Protein 1U1H (pdb70)

Structure (mmCIF, N/CA/C/O backbone):
data_1U1H
#
_entry.id   1U1H
#
_cell.length_a   121.725
_cell.length_b   121.725
_cell.length_c   132.707
_cell.angle_alpha   90.00
_cell.angle_beta   90.00
_cell.angle_gamma   120.00
#
_symmetry.space_group_name_H-M   'P 65'
#
loop_
_entity.id
_entity.type
_entity.pdbx_description
1 polymer '5-methyltetrahydropteroyltriglutamate--homocysteine methyltransferase'
2 non-polymer 'ZINC ION'
3 non-polymer 'SULFATE ION'
4 non-polymer METHIONINE
5 water water
#
loop_
_atom_site.group_PDB
_atom_site.id
_atom_site.type_symbol
_atom_site.label_atom_id
_atom_site.label_alt_id
_atom_site.label_comp_id
_atom_site.label_asym_id
_atom_site.label_entity_id
_atom_site.label_seq_id
_atom_site.pdbx_PDB_ins_code
_atom_site.Cartn_x
_atom_site.Cartn_y
_atom_site.Cartn_z
_atom_site.occupancy
_atom_site.B_iso_or_equiv
_atom_site.auth_seq_id
_atom_site.auth_comp_id
_atom_site.auth_asym_id
_atom_site.auth_atom_id
_atom_site.pdbx_PDB_model_num
ATOM 1 N N . ALA A 1 2 ? -37.754 26.863 -103.064 1.00 32.56 2 ALA A N 1
ATOM 2 C CA . ALA A 1 2 ? -38.724 26.379 -102.055 1.00 30.68 2 ALA A CA 1
ATOM 3 C C . ALA A 1 2 ? -38.788 27.328 -100.864 1.00 32.21 2 ALA A C 1
ATOM 4 O O . ALA A 1 2 ? -37.805 27.992 -100.524 1.00 33.21 2 ALA A O 1
ATOM 6 N N . SER A 1 3 ? -39.956 27.377 -100.231 1.00 32.21 3 SER A N 1
ATOM 7 C CA . SER A 1 3 ? -40.191 28.228 -99.072 1.00 30.59 3 SER A CA 1
ATOM 8 C C . SER A 1 3 ? -40.631 27.359 -97.894 1.00 30.90 3 SER A C 1
ATOM 9 O O . SER A 1 3 ? -41.153 26.262 -98.091 1.00 31.32 3 SER A O 1
ATOM 12 N N . HIS A 1 4 ? -40.423 27.856 -96.676 1.00 30.93 4 HIS A N 1
ATOM 13 C CA . HIS A 1 4 ? -40.777 27.128 -95.460 1.00 28.99 4 HIS A CA 1
ATOM 14 C C . HIS A 1 4 ? -41.168 28.056 -94.320 1.00 29.93 4 HIS A C 1
ATOM 15 O O . HIS A 1 4 ? -40.707 29.195 -94.244 1.00 30.57 4 HIS A O 1
ATOM 22 N N . ILE A 1 5 ? -42.024 27.554 -93.436 1.00 29.95 5 ILE A N 1
ATOM 23 C CA . ILE A 1 5 ? -42.474 28.306 -92.270 1.00 29.61 5 ILE A CA 1
ATOM 24 C C . ILE A 1 5 ? -42.340 27.365 -91.073 1.00 30.65 5 ILE A C 1
ATOM 25 O O . ILE A 1 5 ? -42.898 26.263 -91.080 1.00 30.64 5 ILE A O 1
ATOM 30 N N . VAL A 1 6 ? -41.578 27.788 -90.062 1.00 29.66 6 VAL A N 1
ATOM 31 C CA . VAL A 1 6 ? -41.331 26.938 -88.901 1.00 31.47 6 VAL A CA 1
ATOM 32 C C . VAL A 1 6 ? -42.521 26.715 -87.980 1.00 31.73 6 VAL A C 1
ATOM 33 O O . VAL A 1 6 ? -42.590 25.689 -87.287 1.00 31.96 6 VAL A O 1
ATOM 37 N N . GLY A 1 7 ? -43.459 27.654 -87.987 1.00 30.42 7 GLY A N 1
ATOM 38 C CA . GLY A 1 7 ? -44.624 27.531 -87.133 1.00 28.94 7 GLY A CA 1
ATOM 39 C C . GLY A 1 7 ? -45.586 28.660 -87.410 1.00 31.01 7 GLY A C 1
ATOM 40 O O . GLY A 1 7 ? -45.234 29.624 -88.107 1.00 30.33 7 GLY A O 1
ATOM 41 N N . TYR A 1 8 ? -46.797 28.562 -86.864 1.00 29.52 8 TYR A N 1
ATOM 42 C CA . TYR A 1 8 ? -47.798 29.593 -87.108 1.00 27.50 8 TYR A CA 1
ATOM 43 C C . TYR A 1 8 ? -48.660 29.897 -85.885 1.00 26.25 8 TYR A C 1
ATOM 44 O O . TYR A 1 8 ? -48.862 29.035 -85.032 1.00 24.34 8 TYR A O 1
ATOM 53 N N . PRO A 1 9 ? -49.169 31.141 -85.782 1.00 25.30 9 PRO A N 1
ATOM 54 C CA . PRO A 1 9 ? -50.022 31.557 -84.665 1.00 26.16 9 PRO A CA 1
ATOM 55 C C . PRO A 1 9 ? -51.269 30.699 -84.709 1.00 28.12 9 PRO A C 1
ATOM 56 O O . PRO A 1 9 ? -51.678 30.271 -85.791 1.00 27.84 9 PRO A O 1
ATOM 60 N N . ARG A 1 10 ? -51.888 30.457 -83.558 1.00 30.23 10 ARG A N 1
ATOM 61 C CA . ARG A 1 10 ? -53.078 29.614 -83.534 1.00 32.71 10 ARG A CA 1
ATOM 62 C C . ARG A 1 10 ? -54.345 30.253 -82.970 1.00 35.50 10 ARG A C 1
ATOM 63 O O . ARG A 1 10 ? -55.389 29.602 -82.890 1.00 35.61 10 ARG A O 1
ATOM 79 N N . GLY A 1 12 ? -55.987 32.870 -84.310 1.00 39.40 12 GLY A N 1
ATOM 80 C CA . GLY A 1 12 ? -56.888 33.338 -85.351 1.00 38.18 12 GLY A CA 1
ATOM 81 C C . GLY A 1 12 ? -56.765 34.832 -85.602 1.00 36.57 12 GLY A C 1
ATOM 82 O O . GLY A 1 12 ? -56.304 35.565 -84.727 1.00 36.26 12 GLY A O 1
ATOM 83 N N . PRO A 1 13 ? -57.182 35.321 -86.783 1.00 35.14 13 PRO A N 1
ATOM 84 C CA . PRO A 1 13 ? -57.098 36.752 -87.117 1.00 34.59 13 PRO A CA 1
ATOM 85 C C . PRO A 1 13 ? -57.792 37.678 -86.122 1.00 33.14 13 PRO A C 1
ATOM 86 O O . PRO A 1 13 ? -57.354 38.809 -85.919 1.00 33.04 13 PRO A O 1
ATOM 90 N N . LYS A 1 14 ? -58.874 37.195 -85.515 1.00 33.37 14 LYS A N 1
ATOM 91 C CA . LYS A 1 14 ? -59.632 37.966 -84.526 1.00 33.69 14 LYS A CA 1
ATOM 92 C C . LYS A 1 14 ? -59.745 37.186 -83.208 1.00 35.09 14 LYS A C 1
ATOM 93 O O . LYS A 1 14 ? -60.765 37.239 -82.513 1.00 35.04 14 LYS A O 1
ATOM 99 N N . ARG A 1 15 ? -58.682 36.459 -82.873 1.00 34.76 15 ARG A N 1
ATOM 100 C CA . ARG A 1 15 ? -58.642 35.671 -81.652 1.00 35.43 15 ARG A CA 1
ATOM 101 C C . ARG A 1 15 ? -59.829 34.716 -81.500 1.00 34.24 15 ARG A C 1
ATOM 102 O O . ARG A 1 15 ? -60.365 34.556 -80.407 1.00 34.05 15 ARG A O 1
ATOM 110 N N . GLU A 1 16 ? -60.224 34.075 -82.597 1.00 33.49 16 GLU A N 1
ATOM 111 C CA . GLU A 1 16 ? -61.330 33.120 -82.568 1.00 34.33 16 GLU A CA 1
ATOM 112 C C . GLU A 1 16 ? -61.135 32.033 -81.504 1.00 34.69 16 GLU A C 1
ATOM 113 O O . GLU A 1 16 ? -62.050 31.741 -80.731 1.00 35.19 16 GLU A O 1
ATOM 119 N N . LEU A 1 17 ? -59.942 31.443 -81.465 1.00 33.79 17 LEU A N 1
ATOM 120 C CA . LEU A 1 17 ? -59.637 30.381 -80.507 1.00 32.57 17 LEU A CA 1
ATOM 121 C C . LEU A 1 17 ? -59.747 30.795 -79.040 1.00 32.18 17 LEU A C 1
ATOM 122 O O . LEU A 1 17 ? -60.119 29.986 -78.183 1.00 32.22 17 LEU A O 1
ATOM 127 N N . LYS A 1 18 ? -59.398 32.043 -78.752 1.00 31.00 18 LYS A N 1
ATOM 128 C CA . LYS A 1 18 ? -59.458 32.545 -77.393 1.00 30.84 18 LYS A CA 1
ATOM 129 C C . LYS A 1 18 ? -60.884 32.458 -76.865 1.00 31.64 18 LYS A C 1
ATOM 130 O O . LYS A 1 18 ? -61.135 31.942 -75.771 1.00 29.72 18 LYS A O 1
ATOM 136 N N . PHE A 1 19 ? -61.819 32.967 -77.653 1.00 32.32 19 PHE A N 1
ATOM 137 C CA . PHE A 1 19 ? -63.212 32.958 -77.253 1.00 34.37 19 PHE A CA 1
ATOM 138 C C . PHE A 1 19 ? -63.818 31.572 -77.280 1.00 34.16 19 PHE A C 1
ATOM 139 O O . PHE A 1 19 ? -64.696 31.270 -76.473 1.00 36.79 19 PHE A O 1
ATOM 147 N N . ALA A 1 20 ? -63.355 30.729 -78.198 1.00 32.44 20 ALA A N 1
ATOM 148 C CA . ALA A 1 20 ? -63.853 29.362 -78.280 1.00 32.59 20 ALA A CA 1
ATOM 149 C C . ALA A 1 20 ? -63.418 28.601 -77.030 1.00 32.57 20 ALA A C 1
ATOM 150 O O . ALA A 1 20 ? -64.218 27.895 -76.417 1.00 32.97 20 ALA A O 1
ATOM 152 N N . LEU A 1 21 ? -62.149 28.747 -76.653 1.00 32.61 21 LEU A N 1
ATOM 153 C CA . LEU A 1 21 ? -61.634 28.076 -75.463 1.00 33.77 21 LEU A CA 1
ATOM 154 C C . LEU A 1 21 ? -62.338 28.597 -74.213 1.00 34.47 21 LEU A C 1
ATOM 155 O O . LEU A 1 21 ? -62.733 27.818 -73.344 1.00 34.49 21 LEU A O 1
ATOM 160 N N . GLU A 1 22 ? -62.481 29.918 -74.127 1.00 34.32 22 GLU A N 1
ATOM 161 C CA . GLU A 1 22 ? -63.135 30.542 -72.988 1.00 36.06 22 GLU A CA 1
ATOM 162 C C . GLU A 1 22 ? -64.622 30.178 -72.911 1.00 36.75 22 GLU A C 1
ATOM 163 O O . GLU A 1 22 ? -65.181 30.039 -71.824 1.00 36.76 22 GLU A O 1
ATOM 169 N N . SER A 1 23 ? -65.259 30.014 -74.065 1.00 37.59 23 SER A N 1
ATOM 170 C CA . SER A 1 23 ? -66.665 29.642 -74.101 1.00 39.28 23 SER A CA 1
ATOM 171 C C . SER A 1 23 ? -66.770 28.216 -73.560 1.00 39.86 23 SER A C 1
ATOM 172 O O . SER A 1 23 ? -67.589 27.917 -72.689 1.00 40.82 23 SER A O 1
ATOM 175 N N . PHE A 1 24 ? -65.917 27.342 -74.077 1.00 39.61 24 PHE A N 1
ATOM 176 C CA . PHE A 1 24 ? -65.893 25.954 -73.654 1.00 39.30 24 PHE A CA 1
ATOM 177 C C . PHE A 1 24 ? -65.581 25.829 -72.169 1.00 39.59 24 PHE A C 1
ATOM 178 O O . PHE A 1 24 ? -66.271 25.108 -71.442 1.00 40.24 24 PHE A O 1
ATOM 186 N N . TRP A 1 25 ? -64.534 26.514 -71.716 1.00 39.83 25 TRP A N 1
ATOM 187 C CA . TRP A 1 25 ? -64.161 26.440 -70.309 1.00 41.34 25 TRP A CA 1
ATOM 188 C C . TRP A 1 25 ? -65.317 26.865 -69.409 1.00 42.35 25 TRP A C 1
ATOM 189 O O . TRP A 1 25 ? -65.505 26.303 -68.328 1.00 41.30 25 TRP A O 1
ATOM 200 N N . ASP A 1 26 ? -66.095 27.846 -69.854 1.00 42.80 26 ASP A N 1
ATOM 201 C CA . ASP A 1 26 ? -67.220 28.310 -69.061 1.00 45.07 26 ASP A CA 1
ATOM 202 C C . ASP A 1 26 ? -68.438 27.410 -69.195 1.00 45.32 26 ASP A C 1
ATOM 203 O O . ASP A 1 26 ? -69.418 27.587 -68.478 1.00 45.82 26 ASP A O 1
ATOM 208 N N . GLY A 1 27 ? -68.383 26.453 -70.115 1.00 44.35 27 GLY A N 1
ATOM 209 C CA . GLY A 1 27 ? -69.505 25.549 -70.292 1.00 43.83 27 GLY A CA 1
ATOM 210 C C . GLY A 1 27 ? -70.662 26.131 -71.087 1.00 42.92 27 GLY A C 1
ATOM 211 O O . GLY A 1 27 ? -71.791 25.649 -71.003 1.00 41.05 27 GLY A O 1
ATOM 212 N N . LYS A 1 28 ? -70.383 27.163 -71.872 1.00 42.85 28 LYS A N 1
ATOM 213 C CA . LYS A 1 28 ? -71.415 27.793 -72.679 1.00 44.06 28 LYS A CA 1
ATOM 214 C C . LYS A 1 28 ? -71.385 27.283 -74.119 1.00 43.90 28 LYS A C 1
ATOM 215 O O . LYS A 1 28 ? -72.095 27.790 -74.984 1.00 44.42 28 LYS A O 1
ATOM 221 N N . SER A 1 29 ? -70.552 26.280 -74.364 1.00 44.24 29 SER A N 1
ATOM 222 C CA . SER A 1 29 ? -70.408 25.670 -75.685 1.00 45.27 29 SER A CA 1
ATOM 223 C C . SER A 1 29 ? -69.838 24.278 -75.441 1.00 45.54 29 SER A C 1
ATOM 224 O O . SER A 1 29 ? -69.167 24.056 -74.433 1.00 47.32 29 SER A O 1
ATOM 227 N N . THR A 1 30 ? -70.104 23.348 -76.353 1.00 45.49 30 THR A N 1
ATOM 228 C CA . THR A 1 30 ? -69.648 21.965 -76.202 1.00 46.53 30 THR A CA 1
ATOM 229 C C . THR A 1 30 ? -68.246 21.681 -76.729 1.00 47.17 30 THR A C 1
ATOM 230 O O . THR A 1 30 ? -67.604 22.539 -77.334 1.00 48.87 30 THR A O 1
ATOM 234 N N . ALA A 1 31 ? -67.780 20.458 -76.502 1.00 47.08 31 ALA A N 1
ATOM 235 C CA . ALA A 1 31 ? -66.468 20.061 -76.973 1.00 46.08 31 ALA A CA 1
ATOM 236 C C . ALA A 1 31 ? -66.448 20.143 -78.498 1.00 46.96 31 ALA A C 1
ATOM 237 O O . ALA A 1 31 ? -65.502 20.662 -79.087 1.00 47.14 31 ALA A O 1
ATOM 239 N N . GLU A 1 32 ? -67.503 19.652 -79.141 1.00 47.59 32 GLU A N 1
ATOM 240 C CA . GLU A 1 32 ? -67.558 19.693 -80.596 1.00 49.42 32 GLU A CA 1
ATOM 241 C C . GLU A 1 32 ? -67.476 21.111 -81.122 1.00 48.59 32 GLU A C 1
ATOM 242 O O . GLU A 1 32 ? -66.784 21.369 -82.106 1.00 50.50 32 GLU A O 1
ATOM 248 N N . ASP A 1 33 ? -68.183 22.033 -80.479 1.00 46.48 33 ASP A N 1
ATOM 249 C CA . ASP A 1 33 ? -68.159 23.421 -80.922 1.00 44.51 33 ASP A CA 1
ATOM 250 C C . ASP A 1 33 ? -66.738 23.968 -80.952 1.00 42.35 33 ASP A C 1
ATOM 251 O O . ASP A 1 33 ? -66.381 24.728 -81.850 1.00 41.89 33 ASP A O 1
ATOM 256 N N . LEU A 1 34 ? -65.937 23.572 -79.965 1.00 41.06 34 LEU A N 1
ATOM 257 C CA . LEU A 1 34 ? -64.542 24.000 -79.850 1.00 39.46 34 LEU A CA 1
ATOM 258 C C . LEU A 1 34 ? -63.725 23.373 -80.990 1.00 39.35 34 LEU A C 1
ATOM 259 O O . LEU A 1 34 ? -62.894 24.033 -81.625 1.00 37.29 34 LEU A O 1
ATOM 264 N N . GLN A 1 35 ? -63.974 22.088 -81.235 1.00 37.97 35 GLN A N 1
ATOM 265 C CA . GLN A 1 35 ? -63.276 21.363 -82.282 1.00 38.41 35 GLN A CA 1
ATOM 266 C C . GLN A 1 35 ? -63.602 21.940 -83.661 1.00 38.75 35 GLN A C 1
ATOM 267 O O . GLN A 1 35 ? -62.736 22.013 -84.536 1.00 39.20 35 GLN A O 1
ATOM 273 N N . LYS A 1 36 ? -64.850 22.354 -83.849 1.00 38.12 36 LYS A N 1
ATOM 274 C CA . LYS A 1 36 ? -65.266 22.935 -85.114 1.00 38.94 36 LYS A CA 1
ATOM 275 C C . LYS A 1 36 ? -64.489 24.230 -85.354 1.00 39.18 36 LYS A C 1
ATOM 276 O O . LYS A 1 36 ? -64.010 24.488 -86.460 1.00 39.85 36 LYS A O 1
ATOM 282 N N . VAL A 1 37 ? -64.365 25.048 -84.318 1.00 38.51 37 VAL A N 1
ATOM 283 C CA . VAL A 1 37 ? -63.615 26.290 -84.438 1.00 38.32 37 VAL A CA 1
ATOM 284 C C . VAL A 1 37 ? -62.134 25.970 -84.650 1.00 37.37 37 VAL A C 1
ATOM 285 O O . VAL A 1 37 ? -61.442 26.653 -85.410 1.00 38.11 37 VAL A O 1
ATOM 289 N N . SER A 1 38 ? -61.655 24.917 -83.996 1.00 34.94 38 SER A N 1
ATOM 290 C CA . SER A 1 38 ? -60.254 24.524 -84.131 1.00 34.49 38 SER A CA 1
ATOM 291 C C . SER A 1 38 ? -59.913 23.997 -85.526 1.00 33.40 38 SER A C 1
ATOM 292 O O . SER A 1 38 ? -58.911 24.396 -86.117 1.00 33.20 38 SER A O 1
ATOM 295 N N . ALA A 1 39 ? -60.748 23.107 -86.052 1.00 32.24 39 ALA A N 1
ATOM 296 C CA . ALA A 1 39 ? -60.513 22.549 -87.377 1.00 30.75 39 ALA A CA 1
ATOM 297 C C . ALA A 1 39 ? -60.626 23.608 -88.468 1.00 30.67 39 ALA A C 1
ATOM 298 O O . ALA A 1 39 ? -59.821 23.628 -89.393 1.00 30.34 39 ALA A O 1
ATOM 300 N N . ASP A 1 40 ? -61.611 24.494 -88.378 1.00 31.52 40 ASP A N 1
ATOM 301 C CA . ASP A 1 40 ? -61.733 25.507 -89.420 1.00 34.42 40 ASP A CA 1
ATOM 302 C C . ASP A 1 40 ? -60.508 26.401 -89.449 1.00 34.74 40 ASP A C 1
ATOM 303 O O . ASP A 1 40 ? -60.033 26.795 -90.514 1.00 36.62 40 ASP A O 1
ATOM 308 N N . LEU A 1 41 ? -59.994 26.704 -88.265 1.00 34.15 41 LEU A N 1
ATOM 309 C CA . LEU A 1 41 ? -58.824 27.553 -88.126 1.00 33.34 41 LEU A CA 1
ATOM 310 C C . LEU A 1 41 ? -57.599 26.925 -88.789 1.00 32.90 41 LEU A C 1
ATOM 311 O O . LEU A 1 41 ? -56.839 27.604 -89.468 1.00 33.20 41 LEU A O 1
ATOM 316 N N . ARG A 1 42 ? -57.417 25.623 -88.590 1.00 32.17 42 ARG A N 1
ATOM 317 C CA . ARG A 1 42 ? -56.299 24.903 -89.181 1.00 31.03 42 ARG A CA 1
ATOM 318 C C . ARG A 1 42 ? -56.435 24.831 -90.704 1.00 31.71 42 ARG A C 1
ATOM 319 O O . ARG A 1 42 ? -55.455 25.037 -91.429 1.00 31.97 42 ARG A O 1
ATOM 327 N N . SER A 1 43 ? -57.645 24.534 -91.186 1.00 31.56 43 SER A N 1
ATOM 328 C CA . SER A 1 43 ? -57.911 24.457 -92.630 1.00 31.76 43 SER A CA 1
ATOM 329 C C . SER A 1 43 ? -57.552 25.801 -93.273 1.00 30.76 43 SER A C 1
ATOM 330 O O . SER A 1 43 ? -56.867 25.862 -94.305 1.00 28.42 43 SER A O 1
ATOM 333 N N . SER A 1 44 ? -58.026 26.871 -92.637 1.00 29.22 44 SER A N 1
ATOM 334 C CA . SER A 1 44 ? -57.772 28.227 -93.088 1.00 28.02 44 SER A CA 1
ATOM 335 C C . SER A 1 44 ? -56.278 28.549 -93.152 1.00 27.97 44 SER A C 1
ATOM 336 O O . SER A 1 44 ? -55.798 29.110 -94.138 1.00 28.24 44 SER A O 1
ATOM 339 N N . ILE A 1 45 ? -55.547 28.205 -92.093 1.00 28.99 45 ILE A N 1
ATOM 340 C CA . ILE A 1 45 ? -54.106 28.458 -92.034 1.00 29.71 45 ILE A CA 1
ATOM 341 C C . ILE A 1 45 ? -53.392 27.685 -93.147 1.00 29.05 45 ILE A C 1
ATOM 342 O O . ILE A 1 45 ? -52.602 28.258 -93.901 1.00 28.80 45 ILE A O 1
ATOM 347 N N . TRP A 1 46 ? -53.685 26.389 -93.250 1.00 28.19 46 TRP A N 1
ATOM 348 C CA . TRP A 1 46 ? -53.068 25.538 -94.260 1.00 27.49 46 TRP A CA 1
ATOM 349 C C . TRP A 1 46 ? -53.309 25.982 -95.689 1.00 29.49 46 TRP A C 1
ATOM 350 O O . TRP A 1 46 ? -52.370 26.040 -96.490 1.00 30.43 46 TRP A O 1
ATOM 361 N N . LYS A 1 47 ? -54.559 26.287 -96.024 1.00 29.95 47 LYS A N 1
ATOM 362 C CA . LYS A 1 47 ? -54.854 26.724 -97.379 1.00 31.93 47 LYS A CA 1
ATOM 363 C C . LYS A 1 47 ? -54.212 28.073 -97.641 1.00 31.12 47 LYS A C 1
ATOM 364 O O . LYS A 1 47 ? -53.720 28.334 -98.738 1.00 32.71 47 LYS A O 1
ATOM 370 N N . GLN A 1 48 ? -54.191 28.923 -96.622 1.00 30.55 48 GLN A N 1
ATOM 371 C CA . GLN A 1 48 ? -53.584 30.240 -96.759 1.00 30.21 48 GLN A CA 1
ATOM 372 C C . GLN A 1 48 ? -52.130 30.088 -97.176 1.00 29.10 48 GLN A C 1
ATOM 373 O O . GLN A 1 48 ? -51.699 30.663 -98.168 1.00 28.06 48 GLN A O 1
ATOM 387 N N . SER A 1 50 ? -50.682 27.479 -98.354 1.00 30.21 50 SER A N 1
ATOM 388 C CA . SER A 1 50 ? -50.614 26.733 -99.600 1.00 30.16 50 SER A CA 1
ATOM 389 C C . SER A 1 50 ? -50.783 27.660 -100.808 1.00 30.09 50 SER A C 1
ATOM 390 O O . SER A 1 50 ? -49.932 27.703 -101.699 1.00 29.37 50 SER A O 1
ATOM 393 N N . ALA A 1 51 ? -51.875 28.415 -100.825 1.00 29.23 51 ALA A N 1
ATOM 394 C CA . ALA A 1 51 ? -52.135 29.344 -101.918 1.00 30.80 51 ALA A CA 1
ATOM 395 C C . ALA A 1 51 ? -50.973 30.326 -102.126 1.00 31.80 51 ALA A C 1
ATOM 396 O O . ALA A 1 51 ? -50.766 30.832 -103.234 1.00 31.84 51 ALA A O 1
ATOM 398 N N . ALA A 1 52 ? -50.221 30.585 -101.057 1.00 31.47 52 ALA A N 1
ATOM 399 C CA . ALA A 1 52 ? -49.095 31.507 -101.106 1.00 31.05 52 ALA A CA 1
ATOM 400 C C . ALA A 1 52 ? -47.882 30.951 -101.839 1.00 30.82 52 ALA A C 1
ATOM 401 O O . ALA A 1 52 ? -46.980 31.702 -102.198 1.00 30.76 52 ALA A O 1
ATOM 403 N N . GLY A 1 53 ? -47.859 29.643 -102.063 1.00 30.23 53 GLY A N 1
ATOM 404 C CA . GLY A 1 53 ? -46.736 29.046 -102.763 1.00 30.63 53 GLY A CA 1
ATOM 405 C C . GLY A 1 53 ? -45.767 28.313 -101.849 1.00 32.42 53 GLY A C 1
ATOM 406 O O . GLY A 1 53 ? -44.777 27.738 -102.308 1.00 30.65 53 GLY A O 1
ATOM 407 N N . THR A 1 54 ? -46.062 28.335 -100.550 1.00 33.82 54 THR A N 1
ATOM 408 C CA . THR A 1 54 ? -45.233 27.683 -99.536 1.00 33.38 54 THR A CA 1
ATOM 409 C C . THR A 1 54 ? -45.126 26.183 -99.791 1.00 33.20 54 THR A C 1
ATOM 410 O O . THR A 1 54 ? -46.134 25.507 -99.955 1.00 33.62 54 THR A O 1
ATOM 414 N N . LYS A 1 55 ? -43.905 25.663 -99.806 1.00 34.33 55 LYS A N 1
ATOM 415 C CA . LYS A 1 55 ? -43.692 24.244 -100.048 1.00 35.32 55 LYS A CA 1
ATOM 416 C C . LYS A 1 55 ? -43.665 23.403 -98.786 1.00 35.16 55 LYS A C 1
ATOM 417 O O . LYS A 1 55 ? -44.151 22.274 -98.767 1.00 36.29 55 LYS A O 1
ATOM 423 N N . PHE A 1 56 ? -43.077 23.938 -97.734 1.00 33.41 56 PHE A N 1
ATOM 424 C CA . PHE A 1 56 ? -43.008 23.195 -96.498 1.00 33.63 56 PHE A CA 1
ATOM 425 C C . PHE A 1 56 ? -43.927 23.876 -95.522 1.00 34.73 56 PHE A C 1
ATOM 426 O O . PHE A 1 56 ? -43.550 24.833 -94.845 1.00 37.53 56 PHE A O 1
ATOM 434 N N . ILE A 1 57 ? -45.156 23.380 -95.491 1.00 33.84 57 ILE A N 1
ATOM 435 C CA . ILE A 1 57 ? -46.203 23.900 -94.637 1.00 32.65 57 ILE A CA 1
ATOM 436 C C . ILE A 1 57 ? -46.278 23.037 -93.387 1.00 32.72 57 ILE A C 1
ATOM 437 O O . ILE A 1 57 ? -46.463 21.824 -93.469 1.00 34.06 57 ILE A O 1
ATOM 442 N N . PRO A 1 58 ? -46.142 23.658 -92.207 1.00 31.84 58 PRO A N 1
ATOM 443 C CA . PRO A 1 58 ? -46.185 22.953 -90.928 1.00 31.31 58 PRO A CA 1
ATOM 444 C C . PRO A 1 58 ? -47.554 22.489 -90.441 1.00 32.92 58 PRO A C 1
ATOM 445 O O . PRO A 1 58 ? -48.558 23.180 -90.601 1.00 33.89 58 PRO A O 1
ATOM 449 N N . SER A 1 59 ? -47.581 21.299 -89.852 1.00 32.55 59 SER A N 1
ATOM 450 C CA . SER A 1 59 ? -48.798 20.770 -89.256 1.00 31.21 59 SER A CA 1
ATOM 451 C C . SER A 1 59 ? -48.383 20.418 -87.820 1.00 30.28 59 SER A C 1
ATOM 452 O O . SER A 1 59 ? -47.227 20.079 -87.555 1.00 29.36 59 SER A O 1
ATOM 455 N N . ASN A 1 60 ? -49.330 20.553 -86.903 1.00 29.66 60 ASN A N 1
ATOM 456 C CA . ASN A 1 60 ? -49.130 20.311 -85.483 1.00 29.55 60 ASN A CA 1
ATOM 457 C C . ASN A 1 60 ? -48.577 21.554 -84.768 1.00 29.75 60 ASN A C 1
ATOM 458 O O . ASN A 1 60 ? -48.130 21.472 -83.623 1.00 29.68 60 ASN A O 1
ATOM 463 N N . THR A 1 61 ? -48.605 22.705 -85.439 1.00 29.34 61 THR A N 1
ATOM 464 C CA . THR A 1 61 ? -48.159 23.945 -84.804 1.00 32.26 61 THR A CA 1
ATOM 465 C C . THR A 1 61 ? -49.318 24.423 -83.953 1.00 32.63 61 THR A C 1
ATOM 466 O O . THR A 1 61 ? -49.127 25.107 -82.945 1.00 32.14 61 THR A O 1
ATOM 470 N N . PHE A 1 62 ? -50.525 24.065 -84.388 1.00 31.29 62 PHE A N 1
ATOM 471 C CA . PHE A 1 62 ? -51.735 24.426 -83.676 1.00 30.41 62 PHE A CA 1
ATOM 472 C C . PHE A 1 62 ? -51.682 23.829 -82.280 1.00 30.13 62 PHE A C 1
ATOM 473 O O . PHE A 1 62 ? -51.080 22.780 -82.067 1.00 29.80 62 PHE A O 1
ATOM 481 N N . ALA A 1 63 ? -52.309 24.503 -81.327 1.00 28.85 63 ALA A N 1
ATOM 482 C CA . ALA A 1 63 ? -52.337 24.007 -79.966 1.00 28.90 63 ALA A CA 1
ATOM 483 C C . ALA A 1 63 ? -53.517 24.631 -79.237 1.00 28.10 63 ALA A C 1
ATOM 484 O O . ALA A 1 63 ? -53.852 25.781 -79.475 1.00 27.90 63 ALA A O 1
ATOM 486 N N . HIS A 1 64 ? -54.156 23.858 -78.368 1.00 29.69 64 HIS A N 1
ATOM 487 C CA . HIS A 1 64 ? -55.282 24.356 -77.584 1.00 30.55 64 HIS A CA 1
ATOM 488 C C . HIS A 1 64 ? -54.745 25.155 -76.411 1.00 30.34 64 HIS A C 1
ATOM 489 O O . HIS A 1 64 ? -55.440 25.999 -75.856 1.00 30.38 64 HIS A O 1
ATOM 496 N N . TYR A 1 65 ? -53.501 24.889 -76.033 1.00 28.47 65 TYR A N 1
ATOM 497 C CA . TYR A 1 65 ? -52.925 25.625 -74.929 1.00 28.84 65 TYR A CA 1
ATOM 498 C C . TYR A 1 65 ? -51.428 25.841 -75.084 1.00 29.20 65 TYR A C 1
ATOM 499 O O . TYR A 1 65 ? -50.960 26.978 -75.087 1.00 27.67 65 TYR A O 1
ATOM 508 N N . ASP A 1 66 ? -50.678 24.755 -75.227 1.00 30.62 66 ASP A N 1
ATOM 509 C CA . ASP A 1 66 ? -49.230 24.859 -75.353 1.00 31.50 66 ASP A CA 1
ATOM 510 C C . ASP A 1 66 ? -48.590 23.701 -76.119 1.00 30.89 66 ASP A C 1
ATOM 511 O O . ASP A 1 66 ? -48.987 22.549 -75.962 1.00 31.04 66 ASP A O 1
ATOM 516 N N . GLN A 1 67 ? -47.585 24.014 -76.932 1.00 29.84 67 GLN A N 1
ATOM 517 C CA . GLN A 1 67 ? -46.887 23.002 -77.712 1.00 30.92 67 GLN A CA 1
ATOM 518 C C . GLN A 1 67 ? -46.171 21.966 -76.833 1.00 30.33 67 GLN A C 1
ATOM 519 O O . GLN A 1 67 ? -46.229 20.773 -77.116 1.00 30.46 67 GLN A O 1
ATOM 525 N N . VAL A 1 68 ? -45.500 22.415 -75.774 1.00 29.61 68 VAL A N 1
ATOM 526 C CA . VAL A 1 68 ? -44.804 21.494 -74.877 1.00 28.65 68 VAL A CA 1
ATOM 527 C C . VAL A 1 68 ? -45.824 20.585 -74.192 1.00 29.72 68 VAL A C 1
ATOM 528 O O . VAL A 1 68 ? -45.626 19.374 -74.104 1.00 29.73 68 VAL A O 1
ATOM 532 N N . LEU A 1 69 ? -46.916 21.170 -73.706 1.00 31.32 69 LEU A N 1
ATOM 533 C CA . LEU A 1 69 ? -47.969 20.383 -73.068 1.00 31.37 69 LEU A CA 1
ATOM 534 C C . LEU A 1 69 ? -48.457 19.364 -74.104 1.00 32.85 69 LEU A C 1
ATOM 535 O O . LEU A 1 69 ? -48.858 18.255 -73.750 1.00 33.64 69 LEU A O 1
ATOM 540 N N . ASP A 1 70 ? -48.434 19.749 -75.383 1.00 31.94 70 ASP A N 1
ATOM 541 C CA . ASP A 1 70 ? -48.870 18.857 -76.452 1.00 31.58 70 ASP A CA 1
ATOM 542 C C . ASP A 1 70 ? -47.989 17.618 -76.493 1.00 31.60 70 ASP A C 1
ATOM 543 O O . ASP A 1 70 ? -48.487 16.493 -76.531 1.00 30.04 70 ASP A O 1
ATOM 548 N N . THR A 1 71 ? -46.677 17.823 -76.481 1.00 30.95 71 THR A N 1
ATOM 549 C CA . THR A 1 71 ? -45.774 16.691 -76.520 1.00 31.57 71 THR A CA 1
ATOM 550 C C . THR A 1 71 ? -45.871 15.889 -75.214 1.00 32.16 71 THR A C 1
ATOM 551 O O . THR A 1 71 ? -45.619 14.680 -75.196 1.00 33.30 71 THR A O 1
ATOM 555 N N . THR A 1 72 ? -46.273 16.547 -74.132 1.00 31.09 72 THR A N 1
ATOM 556 C CA . THR A 1 72 ? -46.445 15.850 -72.861 1.00 31.10 72 THR A CA 1
ATOM 557 C C . THR A 1 72 ? -47.627 14.869 -72.985 1.00 32.81 72 THR A C 1
ATOM 558 O O . THR A 1 72 ? -47.603 13.766 -72.433 1.00 33.42 72 THR A O 1
ATOM 562 N N . ALA A 1 73 ? -48.659 15.273 -73.718 1.00 33.36 73 ALA A N 1
ATOM 563 C CA . ALA A 1 73 ? -49.824 14.418 -73.909 1.00 33.18 73 ALA A CA 1
ATOM 564 C C . ALA A 1 73 ? -49.436 13.279 -74.863 1.00 33.44 73 ALA A C 1
ATOM 565 O O . ALA A 1 73 ? -49.862 12.134 -74.699 1.00 33.33 73 ALA A O 1
ATOM 575 N N . LEU A 1 75 ? -46.657 11.880 -75.056 1.00 31.49 75 LEU A N 1
ATOM 576 C CA . LEU A 1 75 ? -45.842 10.907 -74.344 1.00 32.22 75 LEU A CA 1
ATOM 577 C C . LEU A 1 75 ? -46.568 10.332 -73.123 1.00 33.36 75 LEU A C 1
ATOM 578 O O . LEU A 1 75 ? -45.992 9.576 -72.335 1.00 34.44 75 LEU A O 1
ATOM 583 N N . GLY A 1 76 ? -47.838 10.694 -72.972 1.00 33.19 76 GLY A N 1
ATOM 584 C CA . GLY A 1 76 ? -48.623 10.200 -71.856 1.00 32.13 76 GLY A CA 1
ATOM 585 C C . GLY A 1 76 ? -48.022 10.499 -70.498 1.00 32.54 76 GLY A C 1
ATOM 586 O O . GLY A 1 76 ? -48.383 9.866 -69.504 1.00 33.71 76 GLY A O 1
ATOM 587 N N . ALA A 1 77 ? -47.113 11.466 -70.445 1.00 30.83 77 ALA A N 1
ATOM 588 C CA . ALA A 1 77 ? -46.475 11.820 -69.192 1.00 30.93 77 ALA A CA 1
ATOM 589 C C . ALA A 1 77 ? -47.332 12.745 -68.323 1.00 33.01 77 ALA A C 1
ATOM 590 O O . ALA A 1 77 ? -46.919 13.861 -67.995 1.00 34.20 77 ALA A O 1
ATOM 592 N N . VAL A 1 78 ? -48.525 12.304 -67.943 1.00 32.71 78 VAL A N 1
ATOM 593 C CA . VAL A 1 78 ? -49.346 13.163 -67.095 1.00 34.19 78 VAL A CA 1
ATOM 594 C C . VAL A 1 78 ? -49.099 12.854 -65.610 1.00 34.36 78 VAL A C 1
ATOM 595 O O . VAL A 1 78 ? -49.027 11.695 -65.199 1.00 33.04 78 VAL A O 1
ATOM 599 N N . PRO A 1 79 ? -48.922 13.907 -64.797 1.00 34.68 79 PRO A N 1
ATOM 600 C CA . PRO A 1 79 ? -48.668 13.805 -63.356 1.00 34.12 79 PRO A CA 1
ATOM 601 C C . PRO A 1 79 ? -49.679 12.951 -62.599 1.00 33.74 79 PRO A C 1
ATOM 602 O O . PRO A 1 79 ? -50.859 12.925 -62.931 1.00 33.95 79 PRO A O 1
ATOM 606 N N . PRO A 1 80 ? -49.217 12.241 -61.560 1.00 33.74 80 PRO A N 1
ATOM 607 C CA . PRO A 1 80 ? -50.024 11.362 -60.711 1.00 33.82 80 PRO A CA 1
ATOM 608 C C . PRO A 1 80 ? -51.310 11.971 -60.164 1.00 34.97 80 PRO A C 1
ATOM 609 O O . PRO A 1 80 ? -52.369 11.350 -60.227 1.00 37.31 80 PRO A O 1
ATOM 613 N N . ARG A 1 81 ? -51.214 13.182 -59.628 1.00 34.52 81 ARG A N 1
ATOM 614 C CA . ARG A 1 81 ? -52.368 13.859 -59.038 1.00 34.89 81 ARG A CA 1
ATOM 615 C C . ARG A 1 81 ? -53.605 14.001 -59.928 1.00 36.21 81 ARG A C 1
ATOM 616 O O . ARG A 1 81 ? -54.688 14.306 -59.427 1.00 39.48 81 ARG A O 1
ATOM 624 N N . TYR A 1 82 ? -53.460 13.800 -61.234 1.00 35.22 82 TYR A N 1
ATOM 625 C CA . TYR A 1 82 ? -54.603 13.929 -62.137 1.00 33.71 82 TYR A CA 1
ATOM 626 C C . TYR A 1 82 ? -55.366 12.619 -62.284 1.00 33.40 82 TYR A C 1
ATOM 627 O O . TYR A 1 82 ? -56.437 12.573 -62.903 1.00 32.56 82 TYR A O 1
ATOM 636 N N . GLY A 1 83 ? -54.809 11.560 -61.707 1.00 30.82 83 GLY A N 1
ATOM 637 C CA . GLY A 1 83 ? -55.459 10.268 -61.750 1.00 30.71 83 GLY A CA 1
ATOM 638 C C . GLY A 1 83 ? -55.819 9.736 -63.120 1.00 31.35 83 GLY A C 1
ATOM 639 O O . GLY A 1 83 ? -56.876 9.123 -63.304 1.00 30.56 83 GLY A O 1
ATOM 640 N N . TYR A 1 84 ? -54.943 9.980 -64.085 1.00 32.69 84 TYR A N 1
ATOM 641 C CA . TYR A 1 84 ? -55.123 9.498 -65.450 1.00 33.68 84 TYR A CA 1
ATOM 642 C C . TYR A 1 84 ? -54.815 7.995 -65.418 1.00 34.46 84 TYR A C 1
ATOM 643 O O . TYR A 1 84 ? -53.933 7.557 -64.677 1.00 34.93 84 TYR A O 1
ATOM 652 N N . THR A 1 85 ? -55.530 7.203 -66.208 1.00 34.64 85 THR A N 1
ATOM 653 C CA . THR A 1 85 ? -55.290 5.763 -66.199 1.00 35.91 85 THR A CA 1
ATOM 654 C C . THR A 1 85 ? -55.056 5.146 -67.582 1.00 35.75 85 THR A C 1
ATOM 655 O O . THR A 1 85 ? -55.380 3.975 -67.808 1.00 35.46 85 THR A O 1
ATOM 659 N N . GLY A 1 86 ? -54.498 5.925 -68.505 1.00 33.87 86 GLY A N 1
ATOM 660 C CA . GLY A 1 86 ? -54.240 5.395 -69.830 1.00 33.31 86 GLY A CA 1
ATOM 661 C C . GLY A 1 86 ? -55.320 5.644 -70.867 1.00 33.20 86 GLY A C 1
ATOM 662 O O . GLY A 1 86 ? -56.439 6.031 -70.539 1.00 34.02 86 GLY A O 1
ATOM 663 N N . GLY A 1 87 ? -54.978 5.398 -72.128 1.00 33.17 87 GLY A N 1
ATOM 664 C CA . GLY A 1 87 ? -55.911 5.624 -73.214 1.00 33.12 87 GLY A CA 1
ATOM 665 C C . GLY A 1 87 ? -55.642 6.963 -73.876 1.00 33.66 87 GLY A C 1
ATOM 666 O O . GLY A 1 87 ? -54.900 7.794 -73.344 1.00 32.36 87 GLY A O 1
ATOM 667 N N . GLU A 1 88 ? -56.247 7.182 -75.039 1.00 33.77 88 GLU A N 1
ATOM 668 C CA . GLU A 1 88 ? -56.062 8.429 -75.764 1.00 33.64 88 GLU A CA 1
ATOM 669 C C . GLU A 1 88 ? -56.503 9.608 -74.905 1.00 34.74 88 GLU A C 1
ATOM 670 O O . GLU A 1 88 ? -57.678 9.699 -74.531 1.00 38.01 88 GLU A O 1
ATOM 676 N N . ILE A 1 89 ? -55.565 10.503 -74.595 1.00 33.54 89 ILE A N 1
ATOM 677 C CA . ILE A 1 89 ? -55.845 11.698 -73.786 1.00 31.29 89 ILE A CA 1
ATOM 678 C C . ILE A 1 89 ? -56.784 12.681 -74.522 1.00 31.98 89 ILE A C 1
ATOM 679 O O . ILE A 1 89 ? -56.632 12.918 -75.723 1.00 31.96 89 ILE A O 1
ATOM 684 N N . GLY A 1 90 ? -57.757 13.236 -73.803 1.00 30.50 90 GLY A N 1
ATOM 685 C CA . GLY A 1 90 ? -58.685 14.176 -74.408 1.00 29.73 90 GLY A CA 1
ATOM 686 C C . GLY A 1 90 ? -58.717 15.521 -73.697 1.00 30.91 90 GLY A C 1
ATOM 687 O O . GLY A 1 90 ? -57.932 15.761 -72.774 1.00 30.03 90 GLY A O 1
ATOM 688 N N . LEU A 1 91 ? -59.630 16.397 -74.112 1.00 30.90 91 LEU A N 1
ATOM 689 C CA . LEU A 1 91 ? -59.749 17.729 -73.515 1.00 31.98 91 LEU A CA 1
ATOM 690 C C . LEU A 1 91 ? -59.665 17.786 -71.988 1.00 34.30 91 LEU A C 1
ATOM 691 O O . LEU A 1 91 ? -58.916 18.599 -71.434 1.00 33.89 91 LEU A O 1
ATOM 696 N N . ASP A 1 92 ? -60.427 16.930 -71.313 1.00 37.77 92 ASP A N 1
ATOM 697 C CA . ASP A 1 92 ? -60.432 16.877 -69.853 1.00 41.09 92 ASP A CA 1
ATOM 698 C C . ASP A 1 92 ? -59.031 16.878 -69.275 1.00 41.33 92 ASP A C 1
ATOM 699 O O . ASP A 1 92 ? -58.595 17.863 -68.675 1.00 43.70 92 ASP A O 1
ATOM 704 N N . VAL A 1 93 ? -58.331 15.762 -69.456 1.00 38.39 93 VAL A N 1
ATOM 705 C CA . VAL A 1 93 ? -56.981 15.622 -68.940 1.00 35.85 93 VAL A CA 1
ATOM 706 C C . VAL A 1 93 ? -56.067 16.765 -69.384 1.00 34.92 93 VAL A C 1
ATOM 707 O O . VAL A 1 93 ? -55.322 17.321 -68.575 1.00 34.65 93 VAL A O 1
ATOM 711 N N . TYR A 1 94 ? -56.139 17.126 -70.662 1.00 33.31 94 TYR A N 1
ATOM 712 C CA . TYR A 1 94 ? -55.303 18.192 -71.207 1.00 31.29 94 TYR A CA 1
ATOM 713 C C . TYR A 1 94 ? -55.501 19.547 -70.521 1.00 32.62 94 TYR A C 1
ATOM 714 O O . TYR A 1 94 ? -54.542 20.151 -70.042 1.00 32.49 94 TYR A O 1
ATOM 723 N N . PHE A 1 95 ? -56.734 20.041 -70.476 1.00 33.56 95 PHE A N 1
ATOM 724 C CA . PHE A 1 95 ? -56.962 21.335 -69.839 1.00 33.87 95 PHE A CA 1
ATOM 725 C C . PHE A 1 95 ? -56.737 21.239 -68.343 1.00 34.78 95 PHE A C 1
ATOM 726 O O . PHE A 1 95 ? -56.414 22.230 -67.677 1.00 35.19 95 PHE A O 1
ATOM 734 N N . SER A 1 96 ? -56.898 20.034 -67.814 1.00 35.28 96 SER A N 1
ATOM 735 C CA . SER A 1 96 ? -56.694 19.824 -66.397 1.00 37.03 96 SER A CA 1
ATOM 736 C C . SER A 1 96 ? -55.221 20.068 -66.058 1.00 37.39 96 SER A C 1
ATOM 737 O O . SER A 1 96 ? -54.894 20.626 -65.011 1.00 38.67 96 SER A O 1
ATOM 748 N N . ALA A 1 98 ? -53.219 21.894 -67.973 1.00 32.22 98 ALA A N 1
ATOM 749 C CA . ALA A 1 98 ? -53.011 23.280 -68.353 1.00 31.37 98 ALA A CA 1
ATOM 750 C C . ALA A 1 98 ? -53.522 24.314 -67.360 1.00 32.34 98 ALA A C 1
ATOM 751 O O . ALA A 1 98 ? -52.860 25.319 -67.127 1.00 32.21 98 ALA A O 1
ATOM 753 N N . ARG A 1 99 ? -54.687 24.080 -66.766 1.00 33.23 99 ARG A N 1
ATOM 754 C CA . ARG A 1 99 ? -55.223 25.059 -65.834 1.00 34.51 99 ARG A CA 1
ATOM 755 C C . ARG A 1 99 ? -55.703 24.512 -64.496 1.00 34.90 99 ARG A C 1
ATOM 756 O O . ARG A 1 99 ? -56.194 25.262 -63.653 1.00 33.11 99 ARG A O 1
ATOM 764 N N . GLY A 1 100 ? -55.543 23.214 -64.288 1.00 36.82 100 GLY A N 1
ATOM 765 C CA . GLY A 1 100 ? -55.998 22.625 -63.040 1.00 39.24 100 GLY A CA 1
ATOM 766 C C . GLY A 1 100 ? -57.516 22.578 -62.976 1.00 40.55 100 GLY A C 1
ATOM 767 O O . GLY A 1 100 ? -58.202 22.953 -63.932 1.00 40.51 100 GLY A O 1
ATOM 768 N N . ASN A 1 101 ? -58.049 22.108 -61.855 1.00 42.14 101 ASN A N 1
ATOM 769 C CA . ASN A 1 101 ? -59.494 22.037 -61.681 1.00 44.66 101 ASN A CA 1
ATOM 770 C C . ASN A 1 101 ? -59.907 22.367 -60.252 1.00 46.47 101 ASN A C 1
ATOM 771 O O . ASN A 1 101 ? -59.077 22.777 -59.435 1.00 45.56 101 ASN A O 1
ATOM 776 N N . ALA A 1 102 ? -61.196 22.186 -59.967 1.00 48.97 102 ALA A N 1
ATOM 777 C CA . ALA A 1 102 ? -61.729 22.468 -58.646 1.00 51.36 102 ALA A CA 1
ATOM 778 C C . ALA A 1 102 ? -61.074 21.737 -57.481 1.00 53.09 102 ALA A C 1
ATOM 779 O O . ALA A 1 102 ? -61.320 22.089 -56.330 1.00 55.01 102 ALA A O 1
ATOM 781 N N . SER A 1 103 ? -60.245 20.730 -57.749 1.00 53.17 103 SER A N 1
ATOM 782 C CA . SER A 1 103 ? -59.610 20.001 -56.655 1.00 52.77 103 SER A CA 1
ATOM 783 C C . SER A 1 103 ? -58.150 19.628 -56.874 1.00 52.24 103 SER A C 1
ATOM 784 O O . SER A 1 103 ? -57.558 18.919 -56.058 1.00 53.91 103 SER A O 1
ATOM 787 N N . VAL A 1 104 ? -57.561 20.104 -57.964 1.00 50.28 104 VAL A N 1
ATOM 788 C CA . VAL A 1 104 ? -56.158 19.806 -58.245 1.00 48.20 104 VAL A CA 1
ATOM 789 C C . VAL A 1 104 ? -55.490 20.973 -58.952 1.00 46.34 104 VAL A C 1
ATOM 790 O O . VAL A 1 104 ? -56.025 21.522 -59.912 1.00 46.06 104 VAL A O 1
ATOM 794 N N . PRO A 1 105 ? -54.302 21.371 -58.479 1.00 45.30 105 PRO A N 1
ATOM 795 C CA . PRO A 1 105 ? -53.581 22.485 -59.094 1.00 43.36 105 PRO A CA 1
ATOM 796 C C . PRO A 1 105 ? -53.061 22.136 -60.486 1.00 42.01 105 PRO A C 1
ATOM 797 O O . PRO A 1 105 ? -52.868 20.960 -60.814 1.00 40.03 105 PRO A O 1
ATOM 801 N N . ALA A 1 106 ? -52.837 23.173 -61.291 1.00 39.49 106 ALA A N 1
ATOM 802 C CA . ALA A 1 106 ? -52.319 23.017 -62.639 1.00 36.81 106 ALA A CA 1
ATOM 803 C C . ALA A 1 106 ? -50.797 22.884 -62.605 1.00 36.51 106 ALA A C 1
ATOM 804 O O . ALA A 1 106 ? -50.162 23.157 -61.589 1.00 33.32 106 ALA A O 1
ATOM 814 N N . GLU A 1 108 ? -46.926 23.860 -63.598 1.00 40.62 108 GLU A N 1
ATOM 815 C CA . GLU A 1 108 ? -46.268 25.152 -63.639 1.00 42.61 108 GLU A CA 1
ATOM 816 C C . GLU A 1 108 ? -46.060 25.629 -65.072 1.00 42.95 108 GLU A C 1
ATOM 817 O O . GLU A 1 108 ? -45.916 24.824 -65.991 1.00 41.96 108 GLU A O 1
ATOM 831 N N . THR A 1 110 ? -43.747 28.397 -67.450 1.00 40.46 110 THR A N 1
ATOM 832 C CA . THR A 1 110 ? -42.590 29.269 -67.387 1.00 39.10 110 THR A CA 1
ATOM 833 C C . THR A 1 110 ? -42.262 29.885 -68.741 1.00 38.62 110 THR A C 1
ATOM 834 O O . THR A 1 110 ? -42.828 29.500 -69.762 1.00 39.76 110 THR A O 1
ATOM 838 N N . LYS A 1 111 ? -41.340 30.842 -68.735 1.00 37.94 111 LYS A N 1
ATOM 839 C CA . LYS A 1 111 ? -40.930 31.554 -69.942 1.00 38.52 111 LYS A CA 1
ATOM 840 C C . LYS A 1 111 ? -40.220 30.669 -70.965 1.00 36.66 111 LYS A C 1
ATOM 841 O O . LYS A 1 111 ? -39.291 29.926 -70.643 1.00 37.16 111 LYS A O 1
ATOM 847 N N . TRP A 1 112 ? -40.688 30.762 -72.202 1.00 33.00 112 TRP A N 1
ATOM 848 C CA . TRP A 1 112 ? -40.155 30.003 -73.315 1.00 30.20 112 TRP A CA 1
ATOM 849 C C . TRP A 1 112 ? -38.963 30.783 -73.884 1.00 29.33 112 TRP A C 1
ATOM 850 O O . TRP A 1 112 ? -39.126 31.807 -74.556 1.00 27.26 112 TRP A O 1
ATOM 861 N N . PHE A 1 113 ? -37.764 30.287 -73.591 1.00 27.33 113 PHE A N 1
ATOM 862 C CA . PHE A 1 113 ? -36.529 30.916 -74.033 1.00 28.14 113 PHE A CA 1
ATOM 863 C C . PHE A 1 113 ? -36.545 32.403 -73.709 1.00 28.30 113 PHE A C 1
ATOM 864 O O . PHE A 1 113 ? -36.853 32.761 -72.575 1.00 28.48 113 PHE A O 1
ATOM 872 N N . ASP A 1 114 ? -36.202 33.278 -74.648 1.00 27.31 114 ASP A N 1
ATOM 873 C CA . ASP A 1 114 ? -36.241 34.696 -74.301 1.00 30.49 114 ASP A CA 1
ATOM 874 C C . ASP A 1 114 ? -37.441 35.435 -74.874 1.00 31.02 114 ASP A C 1
ATOM 875 O O . ASP A 1 114 ? -37.412 36.649 -75.020 1.00 32.13 114 ASP A O 1
ATOM 880 N N . THR A 1 115 ? -38.502 34.698 -75.186 1.00 31.63 115 THR A N 1
ATOM 881 C CA . THR A 1 115 ? -39.701 35.304 -75.745 1.00 31.19 115 THR A CA 1
ATOM 882 C C . THR A 1 115 ? -40.643 35.706 -74.616 1.00 32.50 115 THR A C 1
ATOM 883 O O . THR A 1 115 ? -40.327 35.531 -73.440 1.00 32.71 115 THR A O 1
ATOM 887 N N . ASN A 1 116 ? -41.795 36.249 -74.986 1.00 34.46 116 ASN A N 1
ATOM 888 C CA . ASN A 1 116 ? -42.791 36.655 -74.016 1.00 37.45 116 ASN A CA 1
ATOM 889 C C . ASN A 1 116 ? -43.908 35.616 -73.986 1.00 37.87 116 ASN A C 1
ATOM 890 O O . ASN A 1 116 ? -45.022 35.898 -73.557 1.00 40.53 116 ASN A O 1
ATOM 895 N N . TYR A 1 117 ? -43.595 34.408 -74.449 1.00 36.80 117 TYR A N 1
ATOM 896 C CA . TYR A 1 117 ? -44.553 33.300 -74.450 1.00 36.54 117 TYR A CA 1
ATOM 897 C C . TYR A 1 117 ? -44.192 32.355 -73.297 1.00 36.52 117 TYR A C 1
ATOM 898 O O . TYR A 1 117 ? -43.035 32.279 -72.890 1.00 36.53 117 TYR A O 1
ATOM 907 N N . HIS A 1 118 ? -45.175 31.632 -72.773 1.00 36.20 118 HIS A N 1
ATOM 908 C CA . HIS A 1 118 ? -44.914 30.717 -71.663 1.00 35.75 118 HIS A CA 1
ATOM 909 C C . HIS A 1 118 ? -45.452 29.321 -71.937 1.00 34.82 118 HIS A C 1
ATOM 910 O O . HIS A 1 118 ? -46.564 29.157 -72.441 1.00 33.87 118 HIS A O 1
ATOM 917 N N . TYR A 1 119 ? -44.655 28.318 -71.593 1.00 32.59 119 TYR A N 1
ATOM 918 C CA . TYR A 1 119 ? -45.054 26.940 -71.809 1.00 32.66 119 TYR A CA 1
ATOM 919 C C . TYR A 1 119 ? -45.300 26.220 -70.481 1.00 32.78 119 TYR A C 1
ATOM 920 O O . TYR A 1 119 ? -44.969 26.735 -69.416 1.00 32.34 119 TYR A O 1
ATOM 929 N N . ILE A 1 120 ? -45.895 25.035 -70.554 1.00 32.44 120 ILE A N 1
ATOM 930 C CA . ILE A 1 120 ? -46.187 24.241 -69.365 1.00 32.58 120 ILE A CA 1
ATOM 931 C C . ILE A 1 120 ? -45.009 23.292 -69.153 1.00 32.54 120 ILE A C 1
ATOM 932 O O . ILE A 1 120 ? -44.643 22.550 -70.056 1.00 31.82 120 ILE A O 1
ATOM 937 N N . VAL A 1 121 ? -44.415 23.313 -67.962 1.00 32.84 121 VAL A N 1
ATOM 938 C CA . VAL A 1 121 ? -43.249 22.472 -67.709 1.00 33.05 121 VAL A CA 1
ATOM 939 C C . VAL A 1 121 ? -43.551 21.029 -67.322 1.00 32.03 121 VAL A C 1
ATOM 940 O O . VAL A 1 121 ? -44.285 20.759 -66.368 1.00 31.89 121 VAL A O 1
ATOM 944 N N . PRO A 1 122 ? -43.003 20.076 -68.085 1.00 30.66 122 PRO A N 1
ATOM 945 C CA . PRO A 1 122 ? -43.225 18.660 -67.785 1.00 31.48 122 PRO A CA 1
ATOM 946 C C . PRO A 1 122 ? -42.628 18.321 -66.407 1.00 32.57 122 PRO A C 1
ATOM 947 O O . PRO A 1 122 ? -41.572 18.828 -66.034 1.00 33.59 122 PRO A O 1
ATOM 951 N N . GLU A 1 123 ? -43.316 17.478 -65.652 1.00 33.98 123 GLU A N 1
ATOM 952 C CA . GLU A 1 123 ? -42.851 17.064 -64.329 1.00 34.13 123 GLU A CA 1
ATOM 953 C C . GLU A 1 123 ? -42.443 15.613 -64.457 1.00 34.85 123 GLU A C 1
ATOM 954 O O . GLU A 1 123 ? -43.264 14.718 -64.290 1.00 35.42 123 GLU A O 1
ATOM 960 N N . LEU A 1 124 ? -41.169 15.382 -64.742 1.00 35.99 124 LEU A N 1
ATOM 961 C CA . LEU A 1 124 ? -40.679 14.029 -64.949 1.00 37.81 124 LEU A CA 1
ATOM 962 C C . LEU A 1 124 ? -39.930 13.381 -63.789 1.00 40.00 124 LEU A C 1
ATOM 963 O O . LEU A 1 124 ? -39.402 14.059 -62.909 1.00 42.14 124 LEU A O 1
ATOM 968 N N . GLY A 1 125 ? -39.902 12.050 -63.809 1.00 42.86 125 GLY A N 1
ATOM 969 C CA . GLY A 1 125 ? -39.232 11.269 -62.782 1.00 44.43 125 GLY A CA 1
ATOM 970 C C . GLY A 1 125 ? -39.225 9.797 -63.166 1.00 46.79 125 GLY A C 1
ATOM 971 O O . GLY A 1 125 ? -39.957 9.396 -64.070 1.00 46.49 125 GLY A O 1
ATOM 972 N N . PRO A 1 126 ? -38.408 8.960 -62.504 1.00 47.71 126 PRO A N 1
ATOM 973 C CA . PRO A 1 126 ? -38.313 7.522 -62.786 1.00 46.84 126 PRO A CA 1
ATOM 974 C C . PRO A 1 126 ? -39.633 6.745 -62.717 1.00 47.50 126 PRO A C 1
ATOM 975 O O . PRO A 1 126 ? -39.776 5.705 -63.352 1.00 45.94 126 PRO A O 1
ATOM 979 N N . GLU A 1 127 ? -40.595 7.251 -61.951 1.00 49.19 127 GLU A N 1
ATOM 980 C CA . GLU A 1 127 ? -41.880 6.571 -61.802 1.00 51.02 127 GLU A CA 1
ATOM 981 C C . GLU A 1 127 ? -42.904 6.795 -62.917 1.00 50.03 127 GLU A C 1
ATOM 982 O O . GLU A 1 127 ? -43.916 6.094 -62.966 1.00 51.19 127 GLU A O 1
ATOM 988 N N . VAL A 1 128 ? -42.673 7.764 -63.796 1.00 47.49 128 VAL A N 1
ATOM 989 C CA . VAL A 1 128 ? -43.631 8.008 -64.866 1.00 45.45 128 VAL A CA 1
ATOM 990 C C . VAL A 1 128 ? -43.562 6.945 -65.960 1.00 44.55 128 VAL A C 1
ATOM 991 O O . VAL A 1 128 ? -42.503 6.671 -66.524 1.00 42.43 128 VAL A O 1
ATOM 995 N N . ASN A 1 129 ? -44.714 6.345 -66.240 1.00 44.22 129 ASN A N 1
ATOM 996 C CA . ASN A 1 129 ? -44.837 5.314 -67.257 1.00 42.93 129 ASN A CA 1
ATOM 997 C C . ASN A 1 129 ? -45.368 5.921 -68.560 1.00 42.15 129 ASN A C 1
ATOM 998 O O . ASN A 1 129 ? -46.577 6.004 -68.789 1.00 40.91 129 ASN A O 1
ATOM 1003 N N . PHE A 1 130 ? -44.439 6.352 -69.403 1.00 40.46 130 PHE A N 1
ATOM 1004 C CA . PHE A 1 130 ? -44.750 6.964 -70.688 1.00 39.15 130 PHE A CA 1
ATOM 1005 C C . PHE A 1 130 ? -45.532 6.040 -71.621 1.00 38.75 130 PHE A C 1
ATOM 1006 O O . PHE A 1 130 ? -45.481 4.819 -71.486 1.00 38.65 130 PHE A O 1
ATOM 1014 N N . SER A 1 131 ? -46.251 6.640 -72.566 1.00 37.41 131 SER A N 1
ATOM 1015 C CA . SER A 1 131 ? -47.032 5.893 -73.545 1.00 37.65 131 SER A CA 1
ATOM 1016 C C . SER A 1 131 ? -47.576 6.828 -74.634 1.00 37.85 131 SER A C 1
ATOM 1017 O O . SER A 1 131 ? -47.808 8.007 -74.391 1.00 37.32 131 SER A O 1
ATOM 1020 N N . TYR A 1 132 ? -47.762 6.294 -75.838 1.00 37.48 132 TYR A N 1
ATOM 1021 C CA . TYR A 1 132 ? -48.284 7.070 -76.958 1.00 37.52 132 TYR A CA 1
ATOM 1022 C C . TYR A 1 132 ? -49.760 7.342 -76.634 1.00 37.35 132 TYR A C 1
ATOM 1023 O O . TYR A 1 132 ? -50.640 6.543 -76.965 1.00 37.95 132 TYR A O 1
ATOM 1032 N N . ALA A 1 133 ? -50.021 8.475 -75.981 1.00 36.33 133 ALA A N 1
ATOM 1033 C CA . ALA A 1 133 ? -51.372 8.827 -75.555 1.00 34.81 133 ALA A CA 1
ATOM 1034 C C . ALA A 1 133 ? -52.048 9.994 -76.266 1.00 34.06 133 ALA A C 1
ATOM 1035 O O . ALA A 1 133 ? -53.063 10.500 -75.796 1.00 34.47 133 ALA A O 1
ATOM 1037 N N . SER A 1 134 ? -51.508 10.420 -77.397 1.00 32.53 134 SER A N 1
ATOM 1038 C CA . SER A 1 134 ? -52.111 11.527 -78.123 1.00 31.23 134 SER A CA 1
ATOM 1039 C C . SER A 1 134 ? -51.658 11.510 -79.570 1.00 31.46 134 SER A C 1
ATOM 1040 O O . SER A 1 134 ? -50.468 11.684 -79.853 1.00 32.49 134 SER A O 1
ATOM 1043 N N . HIS A 1 135 ? -52.611 11.310 -80.479 1.00 29.84 135 HIS A N 1
ATOM 1044 C CA . HIS A 1 135 ? -52.337 11.259 -81.913 1.00 30.08 135 HIS A CA 1
ATOM 1045 C C . HIS A 1 135 ? -52.579 12.596 -82.622 1.00 29.96 135 HIS A C 1
ATOM 1046 O O . HIS A 1 135 ? -52.946 12.629 -83.799 1.00 27.24 135 HIS A O 1
ATOM 1053 N N . LYS A 1 136 ? -52.352 13.693 -81.906 1.00 29.08 136 LYS A N 1
ATOM 1054 C CA . LYS A 1 136 ? -52.569 15.024 -82.456 1.00 29.07 136 LYS A CA 1
ATOM 1055 C C . LYS A 1 136 ? -51.817 15.279 -83.757 1.00 29.21 136 LYS A C 1
ATOM 1056 O O . LYS A 1 136 ? -52.368 15.852 -84.706 1.00 28.42 136 LYS A O 1
ATOM 1062 N N . ALA A 1 137 ? -50.562 14.848 -83.800 1.00 28.84 137 ALA A N 1
ATOM 1063 C CA . ALA A 1 137 ? -49.740 15.060 -84.981 1.00 28.51 137 ALA A CA 1
ATOM 1064 C C . ALA A 1 137 ? -50.220 14.255 -86.187 1.00 28.13 137 ALA A C 1
ATOM 1065 O O . ALA A 1 137 ? -50.512 14.817 -87.247 1.00 27.78 137 ALA A O 1
ATOM 1067 N N . VAL A 1 138 ? -50.306 12.943 -86.037 1.00 26.85 138 VAL A N 1
ATOM 1068 C CA . VAL A 1 138 ? -50.737 12.130 -87.156 1.00 29.28 138 VAL A CA 1
ATOM 1069 C C . VAL A 1 138 ? -52.129 12.583 -87.627 1.00 30.29 138 VAL A C 1
ATOM 1070 O O . VAL A 1 138 ? -52.373 12.687 -88.834 1.00 30.22 138 VAL A O 1
ATOM 1074 N N . ASN A 1 139 ? -53.023 12.895 -86.685 1.00 31.72 139 ASN A N 1
ATOM 1075 C CA . ASN A 1 139 ? -54.364 13.374 -87.032 1.00 31.71 139 ASN A CA 1
ATOM 1076 C C . ASN A 1 139 ? -54.276 14.642 -87.883 1.00 33.11 139 ASN A C 1
ATOM 1077 O O . ASN A 1 139 ? -54.865 14.730 -88.961 1.00 34.15 139 ASN A O 1
ATOM 1082 N N . GLU A 1 140 ? -53.545 15.636 -87.394 1.00 33.10 140 GLU A N 1
ATOM 1083 C CA . GLU A 1 140 ? -53.423 16.871 -88.140 1.00 33.24 140 GLU A CA 1
ATOM 1084 C C . GLU A 1 140 ? -52.830 16.640 -89.518 1.00 33.26 140 GLU A C 1
ATOM 1085 O O . GLU A 1 140 ? -53.237 17.278 -90.492 1.00 34.75 140 GLU A O 1
ATOM 1091 N N . TYR A 1 141 ? -51.884 15.719 -89.616 1.00 32.06 141 TYR A N 1
ATOM 1092 C CA . TYR A 1 141 ? -51.294 15.440 -90.911 1.00 33.15 141 TYR A CA 1
ATOM 1093 C C . TYR A 1 141 ? -52.360 14.919 -91.871 1.00 33.71 141 TYR A C 1
ATOM 1094 O O . TYR A 1 141 ? -52.460 15.367 -93.015 1.00 31.88 141 TYR A O 1
ATOM 1103 N N . LYS A 1 142 ? -53.146 13.957 -91.399 1.00 33.75 142 LYS A N 1
ATOM 1104 C CA . LYS A 1 142 ? -54.181 13.355 -92.225 1.00 34.82 142 LYS A CA 1
ATOM 1105 C C . LYS A 1 142 ? -55.313 14.317 -92.551 1.00 35.18 142 LYS A C 1
ATOM 1106 O O . LYS A 1 142 ? -55.865 14.295 -93.655 1.00 36.07 142 LYS A O 1
ATOM 1112 N N . GLU A 1 143 ? -55.654 15.159 -91.586 1.00 35.35 143 GLU A N 1
ATOM 1113 C CA . GLU A 1 143 ? -56.714 16.141 -91.759 1.00 34.85 143 GLU A CA 1
ATOM 1114 C C . GLU A 1 143 ? -56.323 17.096 -92.885 1.00 34.97 143 GLU A C 1
ATOM 1115 O O . GLU A 1 143 ? -57.106 17.358 -93.803 1.00 35.47 143 GLU A O 1
ATOM 1121 N N . ALA A 1 144 ? -55.096 17.602 -92.809 1.00 34.71 144 ALA A N 1
ATOM 1122 C CA . ALA A 1 144 ? -54.579 18.525 -93.804 1.00 34.27 144 ALA A CA 1
ATOM 1123 C C . ALA A 1 144 ? -54.470 17.811 -95.143 1.00 35.17 144 ALA A C 1
ATOM 1124 O O . ALA A 1 144 ? -54.684 18.409 -96.193 1.00 36.88 144 ALA A O 1
ATOM 1126 N N . LYS A 1 145 ? -54.131 16.528 -95.098 1.00 36.03 145 LYS A N 1
ATOM 1127 C CA . LYS A 1 145 ? -54.005 15.716 -96.302 1.00 36.78 145 LYS A CA 1
ATOM 1128 C C . LYS A 1 145 ? -55.346 15.762 -97.042 1.00 36.75 145 LYS A C 1
ATOM 1129 O O . LYS A 1 145 ? -55.415 16.122 -98.219 1.00 36.37 145 LYS A O 1
ATOM 1135 N N . ALA A 1 146 ? -56.410 15.397 -96.334 1.00 35.33 146 ALA A N 1
ATOM 1136 C CA . ALA A 1 146 ? -57.750 15.397 -96.906 1.00 35.15 146 ALA A CA 1
ATOM 1137 C C . ALA A 1 146 ? -58.110 16.760 -97.508 1.00 33.97 146 ALA A C 1
ATOM 1138 O O . ALA A 1 146 ? -58.689 16.826 -98.590 1.00 33.19 146 ALA A O 1
ATOM 1140 N N . LEU A 1 147 ? -57.774 17.841 -96.804 1.00 32.59 147 LEU A N 1
ATOM 1141 C CA . LEU A 1 147 ? -58.050 19.190 -97.294 1.00 31.96 147 LEU A CA 1
ATOM 1142 C C . LEU A 1 147 ? -57.277 19.457 -98.577 1.00 32.57 147 LEU A C 1
ATOM 1143 O O . LEU A 1 147 ? -57.528 20.442 -99.264 1.00 32.86 147 LEU A O 1
ATOM 1148 N N . GLY A 1 148 ? -56.321 18.587 -98.884 1.00 33.31 148 GLY A N 1
ATOM 1149 C CA . GLY A 1 148 ? -55.537 18.750 -100.089 1.00 34.50 148 GLY A CA 1
ATOM 1150 C C . GLY A 1 148 ? -54.202 19.451 -99.918 1.00 36.18 148 GLY A C 1
ATOM 1151 O O . GLY A 1 148 ? -53.558 19.812 -100.906 1.00 37.08 148 GLY A O 1
ATOM 1152 N N . VAL A 1 149 ? -53.768 19.658 -98.680 1.00 36.42 149 VAL A N 1
ATOM 1153 C CA . VAL A 1 149 ? -52.489 20.322 -98.467 1.00 36.71 149 VAL A CA 1
ATOM 1154 C C . VAL A 1 149 ? -51.539 19.404 -97.701 1.00 35.78 149 VAL A C 1
ATOM 1155 O O . VAL A 1 149 ? -51.758 19.101 -96.532 1.00 36.58 149 VAL A O 1
ATOM 1159 N N . ASP A 1 150 ? -50.494 18.938 -98.378 1.00 34.87 150 ASP A N 1
ATOM 1160 C CA . ASP A 1 150 ? -49.522 18.063 -97.741 1.00 33.69 150 ASP A CA 1
ATOM 1161 C C . ASP A 1 150 ? -48.657 18.928 -96.818 1.00 32.12 150 ASP A C 1
ATOM 1162 O O . ASP A 1 150 ? -48.130 19.966 -97.229 1.00 29.19 150 ASP A O 1
ATOM 1167 N N . THR A 1 151 ? -48.522 18.489 -95.570 1.00 30.08 151 THR A N 1
ATOM 1168 C CA . THR A 1 151 ? -47.782 19.235 -94.568 1.00 30.85 151 THR A CA 1
ATOM 1169 C C . THR A 1 151 ? -46.555 18.546 -94.011 1.00 31.06 151 THR A C 1
ATOM 1170 O O . THR A 1 151 ? -46.311 17.367 -94.268 1.00 32.30 151 THR A O 1
ATOM 1174 N N . VAL A 1 152 ? -45.801 19.313 -93.224 1.00 29.88 152 VAL A N 1
ATOM 1175 C CA . VAL A 1 152 ? -44.600 18.836 -92.554 1.00 27.57 152 VAL A CA 1
ATOM 1176 C C . VAL A 1 152 ? -44.943 18.795 -91.064 1.00 26.83 152 VAL A C 1
ATOM 1177 O O . VAL A 1 152 ? -45.127 19.834 -90.434 1.00 28.24 152 VAL A O 1
ATOM 1181 N N . PRO A 1 153 ? -45.070 17.590 -90.486 1.00 26.21 153 PRO A N 1
ATOM 1182 C CA . PRO A 1 153 ? -45.398 17.492 -89.053 1.00 24.95 153 PRO A CA 1
ATOM 1183 C C . PRO A 1 153 ? -44.292 18.103 -88.187 1.00 26.00 153 PRO A C 1
ATOM 1184 O O . PRO A 1 153 ? -43.107 17.942 -88.478 1.00 25.62 153 PRO A O 1
ATOM 1188 N N . VAL A 1 154 ? -44.678 18.810 -87.129 1.00 26.57 154 VAL A N 1
ATOM 1189 C CA . VAL A 1 154 ? -43.704 19.425 -86.233 1.00 25.55 154 VAL A CA 1
ATOM 1190 C C . VAL A 1 154 ? -43.761 18.860 -84.810 1.00 26.37 154 VAL A C 1
ATOM 1191 O O . VAL A 1 154 ? -44.797 18.911 -84.152 1.00 27.21 154 VAL A O 1
ATOM 1195 N N . LEU A 1 155 ? -42.637 18.322 -84.350 1.00 26.43 155 LEU A N 1
ATOM 1196 C CA . LEU A 1 155 ? -42.528 17.766 -83.008 1.00 26.30 155 LEU A CA 1
ATOM 1197 C C . LEU A 1 155 ? -41.432 18.471 -82.207 1.00 28.18 155 LEU A C 1
ATOM 1198 O O . LEU A 1 155 ? -40.410 18.880 -82.767 1.00 30.02 155 LEU A O 1
ATOM 1203 N N . VAL A 1 156 ? -41.635 18.630 -80.904 1.00 27.66 156 VAL A N 1
ATOM 1204 C CA . VAL A 1 156 ? -40.584 19.215 -80.090 1.00 27.62 156 VAL A CA 1
ATOM 1205 C C . VAL A 1 156 ? -39.606 18.056 -79.945 1.00 29.58 156 VAL A C 1
ATOM 1206 O O . VAL A 1 156 ? -40.003 16.962 -79.522 1.00 30.34 156 VAL A O 1
ATOM 1210 N N . GLY A 1 157 ? -38.349 18.288 -80.320 1.00 29.41 157 GLY A N 1
ATOM 1211 C CA . GLY A 1 157 ? -37.332 17.252 -80.239 1.00 30.08 157 GLY A CA 1
ATOM 1212 C C . GLY A 1 157 ? -37.280 16.570 -78.886 1.00 31.01 157 GLY A C 1
ATOM 1213 O O . GLY A 1 157 ? -37.419 17.224 -77.857 1.00 30.29 157 GLY A O 1
ATOM 1214 N N . PRO A 1 158 ? -37.075 15.248 -78.855 1.00 31.73 158 PRO A N 1
ATOM 1215 C CA . PRO A 1 158 ? -37.012 14.487 -77.606 1.00 32.97 158 PRO A CA 1
ATOM 1216 C C . PRO A 1 158 ? -36.018 14.990 -76.554 1.00 34.57 158 PRO A C 1
ATOM 1217 O O . PRO A 1 158 ? -36.341 15.034 -75.371 1.00 36.01 158 PRO A O 1
ATOM 1221 N N . VAL A 1 159 ? -34.813 15.366 -76.963 1.00 35.70 159 VAL A N 1
ATOM 1222 C CA . VAL A 1 159 ? -33.844 15.840 -75.981 1.00 37.21 159 VAL A CA 1
ATOM 1223 C C . VAL A 1 159 ? -34.110 17.287 -75.528 1.00 36.96 159 VAL A C 1
ATOM 1224 O O . VAL A 1 159 ? -33.780 17.644 -74.387 1.00 38.59 159 VAL A O 1
ATOM 1228 N N . SER A 1 160 ? -34.702 18.117 -76.391 1.00 33.63 160 SER A N 1
ATOM 1229 C CA . SER A 1 160 ? -35.037 19.483 -75.982 1.00 31.19 160 SER A CA 1
ATOM 1230 C C . SER A 1 160 ? -36.190 19.366 -74.997 1.00 32.34 160 SER A C 1
ATOM 1231 O O . SER A 1 160 ? -36.255 20.084 -73.995 1.00 33.90 160 SER A O 1
ATOM 1234 N N . TYR A 1 161 ? -37.102 18.445 -75.289 1.00 32.17 161 TYR A N 1
ATOM 1235 C CA . TYR A 1 161 ? -38.248 18.208 -74.429 1.00 31.40 161 TYR A CA 1
ATOM 1236 C C . TYR A 1 161 ? -37.800 17.863 -73.015 1.00 32.60 161 TYR A C 1
ATOM 1237 O O . TYR A 1 161 ? -38.366 18.365 -72.044 1.00 32.15 161 TYR A O 1
ATOM 1246 N N . LEU A 1 162 ? -36.794 16.998 -72.895 1.00 33.27 162 LEU A N 1
ATOM 1247 C CA . LEU A 1 162 ? -36.303 16.617 -71.574 1.00 34.95 162 LEU A CA 1
ATOM 1248 C C . LEU A 1 162 ? -35.589 17.775 -70.877 1.00 34.39 162 LEU A C 1
ATOM 1249 O O . LEU A 1 162 ? -35.817 18.033 -69.700 1.00 35.07 162 LEU A O 1
ATOM 1254 N N . LEU A 1 163 ? -34.744 18.486 -71.607 1.00 33.79 163 LEU A N 1
ATOM 1255 C CA . LEU A 1 163 ? -34.015 19.592 -71.017 1.00 34.94 163 LEU A CA 1
ATOM 1256 C C . LEU A 1 163 ? -34.942 20.735 -70.595 1.00 36.35 163 LEU A C 1
ATOM 1257 O O . LEU A 1 163 ? -34.555 21.593 -69.803 1.00 36.47 163 LEU A O 1
ATOM 1262 N N . LEU A 1 164 ? -36.168 20.740 -71.114 1.00 37.47 164 LEU A N 1
ATOM 1263 C CA . LEU A 1 164 ? -37.134 21.788 -70.776 1.00 36.82 164 LEU A CA 1
ATOM 1264 C C . LEU A 1 164 ? -38.042 21.371 -69.624 1.00 37.07 164 LEU A C 1
ATOM 1265 O O . LEU A 1 164 ? -38.866 22.159 -69.148 1.00 36.25 164 LEU A O 1
ATOM 1270 N N . SER A 1 165 ? -37.885 20.128 -69.180 1.00 36.55 165 SER A N 1
ATOM 1271 C CA . SER A 1 165 ? -38.709 19.595 -68.103 1.00 37.29 165 SER A CA 1
ATOM 1272 C C . SER A 1 165 ? -38.076 19.842 -66.748 1.00 37.32 165 SER A C 1
ATOM 1273 O O . SER A 1 165 ? -37.017 20.440 -66.656 1.00 37.75 165 SER A O 1
ATOM 1276 N N . LYS A 1 166 ? -38.749 19.398 -65.697 1.00 39.15 166 LYS A N 1
ATOM 1277 C CA . LYS A 1 166 ? -38.245 19.537 -64.337 1.00 42.04 166 LYS A CA 1
ATOM 1278 C C . LYS A 1 166 ? -38.654 18.286 -63.567 1.00 43.01 166 LYS A C 1
ATOM 1279 O O . LYS A 1 166 ? -39.716 17.713 -63.817 1.00 43.86 166 LYS A O 1
ATOM 1285 N N . ALA A 1 167 ? -37.800 17.853 -62.646 1.00 42.78 167 ALA A N 1
ATOM 1286 C CA . ALA A 1 167 ? -38.078 16.670 -61.851 1.00 42.30 167 ALA A CA 1
ATOM 1287 C C . ALA A 1 167 ? -39.303 16.914 -60.989 1.00 43.04 167 ALA A C 1
ATOM 1288 O O . ALA A 1 167 ? -39.452 17.980 -60.395 1.00 43.41 167 ALA A O 1
ATOM 1290 N N . ALA A 1 168 ? -40.184 15.926 -60.928 1.00 44.28 168 ALA A N 1
ATOM 1291 C CA . ALA A 1 168 ? -41.393 16.034 -60.126 1.00 46.53 168 ALA A CA 1
ATOM 1292 C C . ALA A 1 168 ? -41.029 16.010 -58.644 1.00 47.89 168 ALA A C 1
ATOM 1293 O O . ALA A 1 168 ? -39.919 15.622 -58.278 1.00 48.31 168 ALA A O 1
ATOM 1295 N N . LYS A 1 169 ? -41.962 16.423 -57.792 1.00 49.54 169 LYS A N 1
ATOM 1296 C CA . LYS A 1 169 ? -41.724 16.415 -56.350 1.00 51.58 169 LYS A CA 1
ATOM 1297 C C . LYS A 1 169 ? -41.351 15.020 -55.856 1.00 52.53 169 LYS A C 1
ATOM 1298 O O . LYS A 1 169 ? -41.907 14.016 -56.309 1.00 50.86 169 LYS A O 1
ATOM 1304 N N . GLY A 1 170 ? -40.404 14.972 -54.922 1.00 54.35 170 GLY A N 1
ATOM 1305 C CA . GLY A 1 170 ? -39.975 13.703 -54.359 1.00 56.67 170 GLY A CA 1
ATOM 1306 C C . GLY A 1 170 ? -38.987 12.924 -55.200 1.00 57.34 170 GLY A C 1
ATOM 1307 O O . GLY A 1 170 ? -38.721 11.760 -54.927 1.00 57.98 170 GLY A O 1
ATOM 1308 N N . VAL A 1 171 ? -38.447 13.556 -56.230 1.00 59.24 171 VAL A N 1
ATOM 1309 C CA . VAL A 1 171 ? -37.477 12.896 -57.086 1.00 60.85 171 VAL A CA 1
ATOM 1310 C C . VAL A 1 171 ? -36.098 13.360 -56.654 1.00 63.57 171 VAL A C 1
ATOM 1311 O O . VAL A 1 171 ? -35.771 14.541 -56.781 1.00 65.26 171 VAL A O 1
ATOM 1315 N N . ASP A 1 172 ? -35.301 12.434 -56.129 1.00 66.04 172 ASP A N 1
ATOM 1316 C CA . ASP A 1 172 ? -33.945 12.741 -55.672 1.00 69.34 172 ASP A CA 1
ATOM 1317 C C . ASP A 1 172 ? -33.221 13.703 -56.605 1.00 69.52 172 ASP A C 1
ATOM 1318 O O . ASP A 1 172 ? -33.374 13.630 -57.824 1.00 68.89 172 ASP A O 1
ATOM 1323 N N . LYS A 1 173 ? -32.434 14.604 -56.021 1.00 70.17 173 LYS A N 1
ATOM 1324 C CA . LYS A 1 173 ? -31.684 15.597 -56.788 1.00 71.31 173 LYS A CA 1
ATOM 1325 C C . LYS A 1 173 ? -30.645 14.933 -57.702 1.00 70.37 173 LYS A C 1
ATOM 1326 O O . LYS A 1 173 ? -30.253 15.496 -58.729 1.00 70.02 173 LYS A O 1
ATOM 1332 N N . SER A 1 174 ? -30.208 13.736 -57.317 1.00 68.96 174 SER A N 1
ATOM 1333 C CA . SER A 1 174 ? -29.221 12.982 -58.087 1.00 67.35 174 SER A CA 1
ATOM 1334 C C . SER A 1 174 ? -29.745 12.650 -59.485 1.00 66.23 174 SER A C 1
ATOM 1335 O O . SER A 1 174 ? -28.984 12.632 -60.456 1.00 65.87 174 SER A O 1
ATOM 1338 N N . PHE A 1 175 ? -31.047 12.377 -59.569 1.00 64.36 175 PHE A N 1
ATOM 1339 C CA . PHE A 1 175 ? -31.714 12.042 -60.824 1.00 61.88 175 PHE A CA 1
ATOM 1340 C C . PHE A 1 175 ? -31.379 13.035 -61.937 1.00 60.10 175 PHE A C 1
ATOM 1341 O O . PHE A 1 175 ? -31.249 14.237 -61.704 1.00 59.44 175 PHE A O 1
ATOM 1349 N N . GLU A 1 176 ? -31.245 12.515 -63.150 1.00 58.05 176 GLU A N 1
ATOM 1350 C CA . GLU A 1 176 ? -30.928 13.336 -64.305 1.00 57.14 176 GLU A CA 1
ATOM 1351 C C . GLU A 1 176 ? -31.983 13.080 -65.384 1.00 54.82 176 GLU A C 1
ATOM 1352 O O . GLU A 1 176 ? -32.119 11.960 -65.865 1.00 53.95 176 GLU A O 1
ATOM 1358 N N . LEU A 1 177 ? -32.733 14.120 -65.744 1.00 51.64 177 LEU A N 1
ATOM 1359 C CA . LEU A 1 177 ? -33.794 14.013 -66.749 1.00 49.26 177 LEU A CA 1
ATOM 1360 C C . LEU A 1 177 ? -33.389 13.251 -68.012 1.00 47.99 177 LEU A C 1
ATOM 1361 O O . LEU A 1 177 ? -34.099 12.348 -68.465 1.00 46.55 177 LEU A O 1
ATOM 1366 N N . LEU A 1 178 ? -32.245 13.628 -68.571 1.00 46.00 178 LEU A N 1
ATOM 1367 C CA . LEU A 1 178 ? -31.730 13.015 -69.783 1.00 43.93 178 LEU A CA 1
ATOM 1368 C C . LEU A 1 178 ? -31.625 11.494 -69.684 1.00 43.84 178 LEU A C 1
ATOM 1369 O O . LEU A 1 178 ? -31.350 10.819 -70.674 1.00 44.34 178 LEU A O 1
ATOM 1374 N N . SER A 1 179 ? -31.852 10.959 -68.487 1.00 43.67 179 SER A N 1
ATOM 1375 C CA . SER A 1 179 ? -31.790 9.516 -68.248 1.00 43.40 179 SER A CA 1
ATOM 1376 C C . SER A 1 179 ? -33.070 8.828 -68.717 1.00 43.09 179 SER A C 1
ATOM 1377 O O . SER A 1 179 ? -33.163 7.594 -68.728 1.00 41.82 179 SER A O 1
ATOM 1380 N N . LEU A 1 180 ? -34.055 9.642 -69.090 1.00 41.92 180 LEU A N 1
ATOM 1381 C CA . LEU A 1 180 ? -35.341 9.142 -69.542 1.00 39.99 180 LEU A CA 1
ATOM 1382 C C . LEU A 1 180 ? -35.414 8.891 -71.040 1.00 39.52 180 LEU A C 1
ATOM 1383 O O . LEU A 1 180 ? -36.385 8.317 -71.516 1.00 39.61 180 LEU A O 1
ATOM 1388 N N . LEU A 1 181 ? -34.396 9.313 -71.784 1.00 39.02 181 LEU A N 1
ATOM 1389 C CA . LEU A 1 181 ? -34.404 9.111 -73.225 1.00 39.00 181 LEU A CA 1
ATOM 1390 C C . LEU A 1 181 ? -34.834 7.714 -73.641 1.00 39.65 181 LEU A C 1
ATOM 1391 O O . LEU A 1 181 ? -35.640 7.552 -74.556 1.00 42.25 181 LEU A O 1
ATOM 1396 N N . PRO A 1 182 ? -34.325 6.681 -72.965 1.00 39.15 182 PRO A N 1
ATOM 1397 C CA . PRO A 1 182 ? -34.727 5.330 -73.361 1.00 39.58 182 PRO A CA 1
ATOM 1398 C C . PRO A 1 182 ? -36.227 5.070 -73.260 1.00 39.32 182 PRO A C 1
ATOM 1399 O O . PRO A 1 182 ? -36.755 4.168 -73.917 1.00 40.45 182 PRO A O 1
ATOM 1403 N N . LYS A 1 183 ? -36.915 5.863 -72.446 1.00 38.36 183 LYS A N 1
ATOM 1404 C CA . LYS A 1 183 ? -38.350 5.688 -72.280 1.00 38.03 183 LYS A CA 1
ATOM 1405 C C . LYS A 1 183 ? -39.215 6.500 -73.236 1.00 37.90 183 LYS A C 1
ATOM 1406 O O . LYS A 1 183 ? -40.329 6.083 -73.554 1.00 39.31 183 LYS A O 1
ATOM 1412 N N . ILE A 1 184 ? -38.724 7.645 -73.704 1.00 36.49 184 ILE A N 1
ATOM 1413 C CA . ILE A 1 184 ? -39.535 8.467 -74.600 1.00 36.21 184 ILE A CA 1
ATOM 1414 C C . ILE A 1 184 ? -39.262 8.256 -76.080 1.00 37.16 184 ILE A C 1
ATOM 1415 O O . ILE A 1 184 ? -40.162 8.424 -76.906 1.00 38.79 184 ILE A O 1
ATOM 1420 N N . LEU A 1 185 ? -38.027 7.885 -76.410 1.00 36.39 185 LEU A N 1
ATOM 1421 C CA . LEU A 1 185 ? -37.621 7.645 -77.793 1.00 34.87 185 LEU A CA 1
ATOM 1422 C C . LEU A 1 185 ? -38.503 6.597 -78.496 1.00 35.17 185 LEU A C 1
ATOM 1423 O O . LEU A 1 185 ? -38.862 6.744 -79.663 1.00 35.09 185 LEU A O 1
ATOM 1428 N N . PRO A 1 186 ? -38.858 5.518 -77.793 1.00 35.69 186 PRO A N 1
ATOM 1429 C CA . PRO A 1 186 ? -39.703 4.508 -78.438 1.00 36.34 186 PRO A CA 1
ATOM 1430 C C . PRO A 1 186 ? -41.022 5.105 -78.924 1.00 36.49 186 PRO A C 1
ATOM 1431 O O . PRO A 1 186 ? -41.536 4.729 -79.978 1.00 37.10 186 PRO A O 1
ATOM 1435 N N . ILE A 1 187 ? -41.571 6.032 -78.143 1.00 36.50 187 ILE A N 1
ATOM 1436 C CA . ILE A 1 187 ? -42.831 6.672 -78.505 1.00 36.24 187 ILE A CA 1
ATOM 1437 C C . ILE A 1 187 ? -42.624 7.579 -79.713 1.00 36.01 187 ILE A C 1
ATOM 1438 O O . ILE A 1 187 ? -43.458 7.627 -80.615 1.00 35.86 187 ILE A O 1
ATOM 1443 N N . TYR A 1 188 ? -41.507 8.291 -79.749 1.00 35.33 188 TYR A N 1
ATOM 1444 C CA . TYR A 1 188 ? -41.251 9.130 -80.902 1.00 36.25 188 TYR A CA 1
ATOM 1445 C C . TYR A 1 188 ? -41.184 8.229 -82.130 1.00 37.04 188 TYR A C 1
ATOM 1446 O O . TYR A 1 188 ? -41.608 8.620 -83.219 1.00 37.61 188 TYR A O 1
ATOM 1455 N N . LYS A 1 189 ? -40.657 7.018 -81.955 1.00 38.04 189 LYS A N 1
ATOM 1456 C CA . LYS A 1 189 ? -40.553 6.080 -83.074 1.00 39.75 189 LYS A CA 1
ATOM 1457 C C . LYS A 1 189 ? -41.929 5.722 -83.635 1.00 40.65 189 LYS A C 1
ATOM 1458 O O . LYS A 1 189 ? -42.148 5.765 -84.847 1.00 40.13 189 LYS A O 1
ATOM 1464 N N . GLU A 1 190 ? -42.854 5.377 -82.746 1.00 41.20 190 GLU A N 1
ATOM 1465 C CA . GLU A 1 190 ? -44.193 5.001 -83.157 1.00 42.30 190 GLU A CA 1
ATOM 1466 C C . GLU A 1 190 ? -44.910 6.143 -83.869 1.00 41.77 190 GLU A C 1
ATOM 1467 O O . GLU A 1 190 ? -45.607 5.921 -84.859 1.00 43.59 190 GLU A O 1
ATOM 1473 N N . VAL A 1 191 ? -44.719 7.366 -83.383 1.00 39.90 191 VAL A N 1
ATOM 1474 C CA . VAL A 1 191 ? -45.335 8.542 -83.997 1.00 37.21 191 VAL A CA 1
ATOM 1475 C C . VAL A 1 191 ? -44.768 8.793 -85.403 1.00 36.50 191 VAL A C 1
ATOM 1476 O O . VAL A 1 191 ? -45.504 9.133 -86.332 1.00 35.75 191 VAL A O 1
ATOM 1480 N N . ILE A 1 192 ? -43.457 8.621 -85.551 1.00 35.63 192 ILE A N 1
ATOM 1481 C CA . ILE A 1 192 ? -42.793 8.832 -86.834 1.00 34.36 192 ILE A CA 1
ATOM 1482 C C . ILE A 1 192 ? -43.193 7.751 -87.832 1.00 33.70 192 ILE A C 1
ATOM 1483 O O . ILE A 1 192 ? -43.254 7.987 -89.035 1.00 32.22 192 ILE A O 1
ATOM 1488 N N . THR A 1 193 ? -43.478 6.564 -87.311 1.00 34.66 193 THR A N 1
ATOM 1489 C CA . THR A 1 193 ? -43.881 5.429 -88.130 1.00 34.08 193 THR A CA 1
ATOM 1490 C C . THR A 1 193 ? -45.277 5.652 -88.702 1.00 34.82 193 THR A C 1
ATOM 1491 O O . THR A 1 193 ? -45.530 5.356 -89.872 1.00 34.12 193 THR A O 1
ATOM 1495 N N . GLU A 1 194 ? -46.184 6.175 -87.885 1.00 34.33 194 GLU A N 1
ATOM 1496 C CA . GLU A 1 194 ? -47.528 6.445 -88.373 1.00 35.12 194 GLU A CA 1
ATOM 1497 C C . GLU A 1 194 ? -47.463 7.596 -89.386 1.00 34.70 194 GLU A C 1
ATOM 1498 O O . GLU A 1 194 ? -48.147 7.574 -90.412 1.00 34.27 194 GLU A O 1
ATOM 1504 N N . LEU A 1 195 ? -46.628 8.593 -89.103 1.00 34.37 195 LEU A N 1
ATOM 1505 C CA . LEU A 1 195 ? -46.482 9.728 -90.006 1.00 35.92 195 LEU A CA 1
ATOM 1506 C C . LEU A 1 195 ? -46.021 9.279 -91.392 1.00 35.86 195 LEU A C 1
ATOM 1507 O O . LEU A 1 195 ? -46.535 9.762 -92.410 1.00 35.67 195 LEU A O 1
ATOM 1512 N N . LYS A 1 196 ? -45.057 8.359 -91.433 1.00 34.29 196 LYS A N 1
ATOM 1513 C CA . LYS A 1 196 ? -44.563 7.852 -92.710 1.00 34.66 196 LYS A CA 1
ATOM 1514 C C . LYS A 1 196 ? -45.670 7.060 -93.393 1.00 33.69 196 LYS A C 1
ATOM 1515 O O . LYS A 1 196 ? -45.905 7.204 -94.595 1.00 32.67 196 LYS A O 1
ATOM 1521 N N . ALA A 1 197 ? -46.355 6.229 -92.616 1.00 32.10 197 ALA A N 1
ATOM 1522 C CA . ALA A 1 197 ? -47.440 5.423 -93.152 1.00 33.39 197 ALA A CA 1
ATOM 1523 C C . ALA A 1 197 ? -48.525 6.306 -93.758 1.00 33.70 197 ALA A C 1
ATOM 1524 O O . ALA A 1 197 ? -49.112 5.961 -94.790 1.00 34.49 197 ALA A O 1
ATOM 1526 N N . ALA A 1 198 ? -48.786 7.446 -93.119 1.00 32.68 198 ALA A N 1
ATOM 1527 C CA . ALA A 1 198 ? -49.811 8.366 -93.601 1.00 31.79 198 ALA A CA 1
ATOM 1528 C C . ALA A 1 198 ? -49.403 9.113 -94.868 1.00 30.13 198 ALA A C 1
ATOM 1529 O O . ALA A 1 198 ? -50.242 9.723 -95.518 1.00 30.70 198 ALA A O 1
ATOM 1531 N N . GLY A 1 199 ? -48.122 9.072 -95.215 1.00 30.17 199 GLY A N 1
ATOM 1532 C CA . GLY A 1 199 ? -47.683 9.730 -96.428 1.00 30.98 199 GLY A CA 1
ATOM 1533 C C . GLY A 1 199 ? -46.678 10.846 -96.246 1.00 34.96 199 GLY A C 1
ATOM 1534 O O . GLY A 1 199 ? -46.108 11.333 -97.227 1.00 37.46 199 GLY A O 1
ATOM 1535 N N . ALA A 1 200 ? -46.454 11.269 -95.007 1.00 34.79 200 ALA A N 1
ATOM 1536 C CA . ALA A 1 200 ? -45.500 12.335 -94.751 1.00 35.07 200 ALA A CA 1
ATOM 1537 C C . ALA A 1 200 ? -44.132 11.935 -95.288 1.00 36.92 200 ALA A C 1
ATOM 1538 O O . ALA A 1 200 ? -43.703 10.791 -95.126 1.00 38.12 200 ALA A O 1
ATOM 1540 N N . THR A 1 201 ? -43.454 12.870 -95.943 1.00 37.89 201 THR A N 1
ATOM 1541 C CA . THR A 1 201 ? -42.128 12.600 -96.483 1.00 38.06 201 THR A CA 1
ATOM 1542 C C . THR A 1 201 ? -41.086 13.482 -95.812 1.00 36.95 201 THR A C 1
ATOM 1543 O O . THR A 1 201 ? -39.894 13.248 -95.944 1.00 37.84 201 THR A O 1
ATOM 1547 N N . TRP A 1 202 ? -41.555 14.497 -95.096 1.00 36.53 202 TRP A N 1
ATOM 1548 C CA . TRP A 1 202 ? -40.697 15.402 -94.339 1.00 34.66 202 TRP A CA 1
ATOM 1549 C C . TRP A 1 202 ? -41.274 15.494 -92.938 1.00 33.93 202 TRP A C 1
ATOM 1550 O O . TRP A 1 202 ? -42.485 15.417 -92.749 1.00 35.06 202 TRP A O 1
ATOM 1561 N N . ILE A 1 203 ? -40.402 15.656 -91.956 1.00 32.67 203 ILE A N 1
ATOM 1562 C CA . ILE A 1 203 ? -40.825 15.770 -90.576 1.00 31.46 203 ILE A CA 1
ATOM 1563 C C . ILE A 1 203 ? -39.919 16.852 -89.992 1.00 32.30 203 ILE A C 1
ATOM 1564 O O . ILE A 1 203 ? -38.791 17.031 -90.451 1.00 33.63 203 ILE A O 1
ATOM 1569 N N . GLN A 1 204 ? -40.417 17.594 -89.009 1.00 31.76 204 GLN A N 1
ATOM 1570 C CA . GLN A 1 204 ? -39.650 18.672 -88.400 1.00 29.84 204 GLN A CA 1
ATOM 1571 C C . GLN A 1 204 ? -39.475 18.469 -86.894 1.00 31.91 204 GLN A C 1
ATOM 1572 O O . GLN A 1 204 ? -40.464 18.349 -86.155 1.00 31.57 204 GLN A O 1
ATOM 1578 N N . LEU A 1 205 ? -38.221 18.413 -86.442 1.00 30.43 205 LEU A N 1
ATOM 1579 C CA . LEU A 1 205 ? -37.938 18.264 -85.016 1.00 30.97 205 LEU A CA 1
ATOM 1580 C C . LEU A 1 205 ? -37.337 19.570 -84.492 1.00 31.50 205 LEU A C 1
ATOM 1581 O O . LEU A 1 205 ? -36.259 19.987 -84.916 1.00 30.74 205 LEU A O 1
ATOM 1586 N N . ASP A 1 206 ? -38.050 20.218 -83.576 1.00 31.33 206 ASP A N 1
ATOM 1587 C CA . ASP A 1 206 ? -37.592 21.468 -82.992 1.00 30.56 206 ASP A CA 1
ATOM 1588 C C . ASP A 1 206 ? -36.661 21.160 -81.836 1.00 30.08 206 ASP A C 1
ATOM 1589 O O . ASP A 1 206 ? -37.086 20.591 -80.837 1.00 30.28 206 ASP A O 1
ATOM 1594 N N . GLU A 1 207 ? -35.389 21.515 -81.980 1.00 29.92 207 GLU A N 1
ATOM 1595 C CA . GLU A 1 207 ? -34.405 21.292 -80.916 1.00 30.94 207 GLU A CA 1
ATOM 1596 C C . GLU A 1 207 ? -33.807 22.655 -80.545 1.00 31.06 207 GLU A C 1
ATOM 1597 O O . GLU A 1 207 ? -32.591 22.846 -80.598 1.00 30.75 207 GLU A O 1
ATOM 1603 N N . PRO A 1 208 ? -34.656 23.620 -80.153 1.00 29.78 208 PRO A N 1
ATOM 1604 C CA . PRO A 1 208 ? -34.120 24.937 -79.804 1.00 29.16 208 PRO A CA 1
ATOM 1605 C C . PRO A 1 208 ? -33.082 24.969 -78.678 1.00 28.03 208 PRO A C 1
ATOM 1606 O O . PRO A 1 208 ? -32.288 25.903 -78.609 1.00 27.11 208 PRO A O 1
ATOM 1610 N N . VAL A 1 209 ? -33.064 23.963 -77.806 1.00 27.75 209 VAL A N 1
ATOM 1611 C CA . VAL A 1 209 ? -32.087 23.983 -76.727 1.00 29.23 209 VAL A CA 1
ATOM 1612 C C . VAL A 1 209 ? -30.671 24.016 -77.286 1.00 31.47 209 VAL A C 1
ATOM 1613 O O . VAL A 1 209 ? -29.757 24.528 -76.639 1.00 33.03 209 VAL A O 1
ATOM 1617 N N . LEU A 1 210 ? -30.487 23.493 -78.495 1.00 31.32 210 LEU A N 1
ATOM 1618 C CA . LEU A 1 210 ? -29.171 23.509 -79.114 1.00 30.88 210 LEU A CA 1
ATOM 1619 C C . LEU A 1 210 ? -28.590 24.923 -79.219 1.00 32.15 210 LEU A C 1
ATOM 1620 O O . LEU A 1 210 ? -27.385 25.086 -79.379 1.00 32.90 210 LEU A O 1
ATOM 1625 N N . VAL A 1 211 ? -29.433 25.946 -79.134 1.00 33.02 211 VAL A N 1
ATOM 1626 C CA . VAL A 1 211 ? -28.929 27.319 -79.218 1.00 35.31 211 VAL A CA 1
ATOM 1627 C C . VAL A 1 211 ? -28.424 27.809 -77.857 1.00 36.55 211 VAL A C 1
ATOM 1628 O O . VAL A 1 211 ? -27.867 28.898 -77.753 1.00 35.44 211 VAL A O 1
ATOM 1640 N N . ASP A 1 213 ? -26.198 27.295 -74.084 1.00 40.06 213 ASP A N 1
ATOM 1641 C CA . ASP A 1 213 ? -24.821 26.933 -73.762 1.00 42.35 213 ASP A CA 1
ATOM 1642 C C . ASP A 1 213 ? -24.871 25.549 -73.148 1.00 44.07 213 ASP A C 1
ATOM 1643 O O . ASP A 1 213 ? -25.206 25.385 -71.973 1.00 43.03 213 ASP A O 1
ATOM 1648 N N . LEU A 1 214 ? -24.547 24.549 -73.957 1.00 46.53 214 LEU A N 1
ATOM 1649 C CA . LEU A 1 214 ? -24.584 23.176 -73.499 1.00 48.68 214 LEU A CA 1
ATOM 1650 C C . LEU A 1 214 ? -23.218 22.546 -73.279 1.00 51.19 214 LEU A C 1
ATOM 1651 O O . LEU A 1 214 ? -22.307 22.670 -74.106 1.00 51.09 214 LEU A O 1
ATOM 1656 N N . GLU A 1 215 ? -23.090 21.874 -72.139 1.00 54.05 215 GLU A N 1
ATOM 1657 C CA . GLU A 1 215 ? -21.866 21.170 -71.782 1.00 56.58 215 GLU A CA 1
ATOM 1658 C C . GLU A 1 215 ? -21.679 20.020 -72.783 1.00 56.73 215 GLU A C 1
ATOM 1659 O O . GLU A 1 215 ? -22.621 19.633 -73.481 1.00 56.52 215 GLU A O 1
ATOM 1665 N N . GLY A 1 216 ? -20.470 19.476 -72.853 1.00 56.62 216 GLY A N 1
ATOM 1666 C CA . GLY A 1 216 ? -20.215 18.385 -73.778 1.00 55.84 216 GLY A CA 1
ATOM 1667 C C . GLY A 1 216 ? -21.060 17.154 -73.509 1.00 55.00 216 GLY A C 1
ATOM 1668 O O . GLY A 1 216 ? -21.476 16.458 -74.431 1.00 54.42 216 GLY A O 1
ATOM 1669 N N . GLN A 1 217 ? -21.320 16.883 -72.238 1.00 55.26 217 GLN A N 1
ATOM 1670 C CA . GLN A 1 217 ? -22.106 15.720 -71.857 1.00 56.16 217 GLN A CA 1
ATOM 1671 C C . GLN A 1 217 ? -23.525 15.781 -72.411 1.00 54.41 217 GLN A C 1
ATOM 1672 O O . GLN A 1 217 ? -24.066 14.769 -72.849 1.00 55.36 217 GLN A O 1
ATOM 1678 N N . LYS A 1 218 ? -24.127 16.967 -72.397 1.00 52.24 218 LYS A N 1
ATOM 1679 C CA . LYS A 1 218 ? -2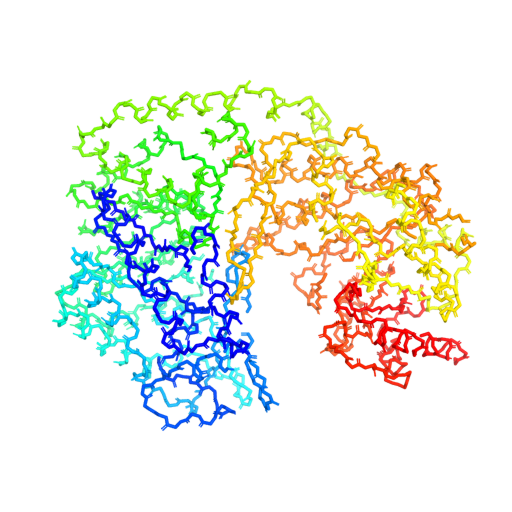5.485 17.124 -72.902 1.00 49.79 218 LYS A CA 1
ATOM 1680 C C . LYS A 1 218 ? -25.564 17.020 -74.417 1.00 48.31 218 LYS A C 1
ATOM 1681 O O . LYS A 1 218 ? -26.441 16.340 -74.948 1.00 48.00 218 LYS A O 1
ATOM 1687 N N . LEU A 1 219 ? -24.655 17.688 -75.117 1.00 47.27 219 LEU A N 1
ATOM 1688 C CA . LEU A 1 219 ? -24.653 17.613 -76.571 1.00 46.94 219 LEU A CA 1
ATOM 1689 C C . LEU A 1 219 ? -24.594 16.141 -76.965 1.00 47.58 219 LEU A C 1
ATOM 1690 O O . LEU A 1 219 ? -25.246 15.715 -77.919 1.00 49.51 219 LEU A O 1
ATOM 1695 N N . GLN A 1 220 ? -23.828 15.359 -76.213 1.00 46.78 220 GLN A N 1
ATOM 1696 C CA . GLN A 1 220 ? -23.702 13.941 -76.501 1.00 46.51 220 GLN A CA 1
ATOM 1697 C C . GLN A 1 220 ? -25.068 13.261 -76.498 1.00 45.84 220 GLN A C 1
ATOM 1698 O O . GLN A 1 220 ? -25.299 12.322 -77.267 1.00 46.11 220 GLN A O 1
ATOM 1704 N N . ALA A 1 221 ? -25.969 13.735 -75.639 1.00 43.44 221 ALA A N 1
ATOM 1705 C CA . ALA A 1 221 ? -27.314 13.168 -75.551 1.00 42.07 221 ALA A CA 1
ATOM 1706 C C . ALA A 1 221 ? -28.048 13.316 -76.880 1.00 41.39 221 ALA A C 1
ATOM 1707 O O . ALA A 1 221 ? -28.821 12.440 -77.269 1.00 41.50 221 ALA A O 1
ATOM 1709 N N . PHE A 1 222 ? -27.822 14.424 -77.580 1.00 39.04 222 PHE A N 1
ATOM 1710 C CA . PHE A 1 222 ? -28.472 14.592 -78.868 1.00 38.94 222 PHE A CA 1
ATOM 1711 C C . PHE A 1 222 ? -27.978 13.486 -79.787 1.00 38.87 222 PHE A C 1
ATOM 1712 O O . PHE A 1 222 ? -28.772 12.721 -80.335 1.00 38.07 222 PHE A O 1
ATOM 1720 N N . THR A 1 223 ? -26.656 13.407 -79.926 1.00 38.21 223 THR A N 1
ATOM 1721 C CA . THR A 1 223 ? -25.996 12.409 -80.762 1.00 37.69 223 THR A CA 1
ATOM 1722 C C . THR A 1 223 ? -26.558 10.993 -80.577 1.00 38.49 223 THR A C 1
ATOM 1723 O O . THR A 1 223 ? -26.884 10.309 -81.552 1.00 38.44 223 THR A O 1
ATOM 1727 N N . GLY A 1 224 ? -26.670 10.555 -79.327 1.00 37.86 224 GLY A N 1
ATOM 1728 C CA . GLY A 1 224 ? -27.190 9.228 -79.066 1.00 37.86 224 GLY A CA 1
ATOM 1729 C C . GLY A 1 224 ? -28.647 9.099 -79.453 1.00 39.17 224 GLY A C 1
ATOM 1730 O O . GLY A 1 224 ? -29.070 8.081 -80.000 1.00 40.61 224 GLY A O 1
ATOM 1731 N N . ALA A 1 225 ? -29.420 10.140 -79.172 1.00 39.62 225 ALA A N 1
ATOM 1732 C CA . ALA A 1 225 ? -30.842 10.145 -79.479 1.00 39.18 225 ALA A CA 1
ATOM 1733 C C . ALA A 1 225 ? -31.095 9.970 -80.973 1.00 39.39 225 ALA A C 1
ATOM 1734 O O . ALA A 1 225 ? -31.903 9.130 -81.392 1.00 39.47 225 ALA A O 1
ATOM 1736 N N . TYR A 1 226 ? -30.408 10.760 -81.784 1.00 37.53 226 TYR A N 1
ATOM 1737 C CA . TYR A 1 226 ? -30.607 10.656 -83.213 1.0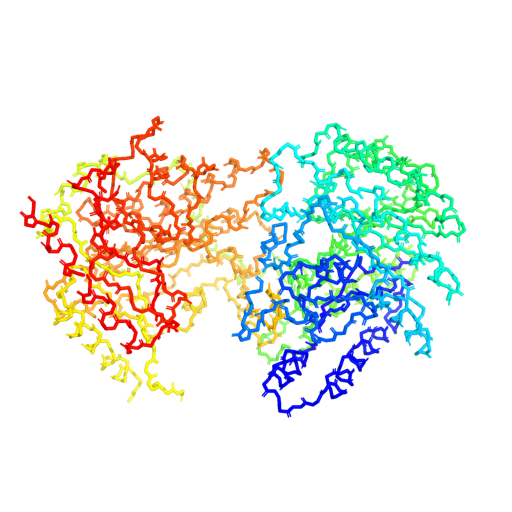0 37.06 226 TYR A CA 1
ATOM 1738 C C . TYR A 1 226 ? -30.000 9.395 -83.810 1.00 36.61 226 TYR A C 1
ATOM 1739 O O . TYR A 1 226 ? -30.460 8.906 -84.836 1.00 35.94 226 TYR A O 1
ATOM 1748 N N . ALA A 1 227 ? -28.985 8.846 -83.157 1.00 37.16 227 ALA A N 1
ATOM 1749 C CA . ALA A 1 227 ? -28.382 7.622 -83.659 1.00 37.56 227 ALA A CA 1
ATOM 1750 C C . ALA A 1 227 ? -29.403 6.518 -83.435 1.00 37.70 227 ALA A C 1
ATOM 1751 O O . ALA A 1 227 ? -29.577 5.632 -84.272 1.00 37.79 227 ALA A O 1
ATOM 1753 N N . GLU A 1 228 ? -30.088 6.598 -82.299 1.00 38.49 228 GLU A N 1
ATOM 1754 C CA . GLU A 1 228 ? -31.106 5.625 -81.919 1.00 39.76 228 GLU A CA 1
ATOM 1755 C C . GLU A 1 228 ? -32.380 5.788 -82.747 1.00 40.08 228 GLU A C 1
ATOM 1756 O O . GLU A 1 228 ? -33.205 4.879 -82.814 1.00 39.72 228 GLU A O 1
ATOM 1762 N N . LEU A 1 229 ? -32.529 6.949 -83.380 1.00 40.34 229 LEU A N 1
ATOM 1763 C CA . LEU A 1 229 ? -33.703 7.245 -84.200 1.00 40.10 229 LEU A CA 1
ATOM 1764 C C . LEU A 1 229 ? -33.450 7.053 -85.698 1.00 39.63 229 LEU A C 1
ATOM 1765 O O . LEU A 1 229 ? -34.395 6.923 -86.477 1.00 39.04 229 LEU A O 1
ATOM 1770 N N . GLU A 1 230 ? -32.179 7.021 -86.094 1.00 39.48 230 GLU A N 1
ATOM 1771 C CA . GLU A 1 230 ? -31.819 6.883 -87.505 1.00 40.20 230 GLU A CA 1
ATOM 1772 C C . GLU A 1 230 ? -32.579 5.847 -88.342 1.00 40.39 230 GLU A C 1
ATOM 1773 O O . GLU A 1 230 ? -33.118 6.187 -89.397 1.00 39.48 230 GLU A O 1
ATOM 1779 N N . SER A 1 231 ? -32.624 4.593 -87.899 1.00 40.18 231 SER A N 1
ATOM 1780 C CA . SER A 1 231 ? -33.325 3.575 -88.682 1.00 40.40 231 SER A CA 1
ATOM 1781 C C . SER A 1 231 ? -34.799 3.910 -88.889 1.00 40.10 231 SER A C 1
ATOM 1782 O O . SER A 1 231 ? -35.369 3.580 -89.927 1.00 40.24 231 SER A O 1
ATOM 1785 N N . THR A 1 232 ? -35.417 4.559 -87.905 1.00 39.97 232 THR A N 1
ATOM 1786 C CA . THR A 1 232 ? -36.826 4.933 -88.024 1.00 39.07 232 THR A CA 1
ATOM 1787 C C . THR A 1 232 ? -37.003 6.140 -88.951 1.00 38.84 232 THR A C 1
ATOM 1788 O O . THR A 1 232 ? -38.017 6.261 -89.637 1.00 37.91 232 THR A O 1
ATOM 1792 N N . LEU A 1 233 ? -36.014 7.030 -88.955 1.00 38.61 233 LEU A N 1
ATOM 1793 C CA . LEU A 1 233 ? -36.042 8.218 -89.804 1.00 41.32 233 LEU A CA 1
ATOM 1794 C C . LEU A 1 233 ? -35.708 7.855 -91.244 1.00 42.25 233 LEU A C 1
ATOM 1795 O O . LEU A 1 233 ? -35.701 8.712 -92.127 1.00 41.63 233 LEU A O 1
ATOM 1800 N N . SER A 1 234 ? -35.425 6.577 -91.473 1.00 43.26 234 SER A N 1
ATOM 1801 C CA . SER A 1 234 ? -35.075 6.106 -92.802 1.00 44.16 234 SER A CA 1
ATOM 1802 C C . SER A 1 234 ? -36.166 6.373 -93.830 1.00 44.21 234 SER A C 1
ATOM 1803 O O . SER A 1 234 ? -37.347 6.146 -93.568 1.00 43.28 234 SER A O 1
ATOM 1806 N N . GLY A 1 235 ? -35.755 6.842 -95.005 1.00 44.44 235 GLY A N 1
ATOM 1807 C CA . GLY A 1 235 ? -36.704 7.120 -96.069 1.00 44.62 235 GLY A CA 1
ATOM 1808 C C . GLY A 1 235 ? -37.594 8.273 -95.677 1.00 44.51 235 GLY A C 1
ATOM 1809 O O . GLY A 1 235 ? -38.814 8.228 -95.820 1.00 44.84 235 GLY A O 1
ATOM 1810 N N . LEU A 1 236 ? -36.964 9.330 -95.189 1.00 44.17 236 LEU A N 1
ATOM 1811 C CA . LEU A 1 236 ? -37.699 10.491 -94.739 1.00 41.97 236 LEU A CA 1
ATOM 1812 C C . LEU A 1 236 ? -36.721 11.643 -94.607 1.00 40.70 236 LEU A C 1
ATOM 1813 O O . LEU A 1 236 ? -35.624 11.474 -94.079 1.00 41.10 236 LEU A O 1
ATOM 1818 N N . ASN A 1 237 ? -37.089 12.802 -95.130 1.00 37.89 237 ASN A N 1
ATOM 1819 C CA . ASN A 1 237 ? -36.234 13.960 -94.980 1.00 36.53 237 ASN A CA 1
ATOM 1820 C C . ASN A 1 237 ? -36.529 14.487 -93.580 1.00 35.52 237 ASN A C 1
ATOM 1821 O O . ASN A 1 237 ? -37.690 14.554 -93.160 1.00 35.81 237 ASN A O 1
ATOM 1826 N N . VAL A 1 238 ? -35.482 14.836 -92.848 1.00 32.80 238 VAL A N 1
ATOM 1827 C CA . VAL A 1 238 ? -35.662 15.312 -91.489 1.00 31.75 238 VAL A CA 1
ATOM 1828 C C . VAL A 1 238 ? -35.003 16.668 -91.260 1.00 32.51 238 VAL A C 1
ATOM 1829 O O . VAL A 1 238 ? -33.803 16.849 -91.498 1.00 32.91 238 VAL A O 1
ATOM 1833 N N . LEU A 1 239 ? -35.807 17.619 -90.803 1.00 31.37 239 LEU A N 1
ATOM 1834 C CA . LEU A 1 239 ? -35.342 18.964 -90.534 1.00 30.47 239 LEU A CA 1
ATOM 1835 C C . LEU A 1 239 ? -35.276 19.147 -89.030 1.00 30.37 239 LEU A C 1
ATOM 1836 O O . LEU A 1 239 ? -36.274 18.958 -88.335 1.00 32.56 239 LEU A O 1
ATOM 1841 N N . VAL A 1 240 ? -34.099 19.484 -88.521 1.00 29.00 240 VAL A N 1
ATOM 1842 C CA . VAL A 1 240 ? -33.960 19.749 -87.098 1.00 28.97 240 VAL A CA 1
ATOM 1843 C C . VAL A 1 240 ? -33.962 21.270 -87.033 1.00 29.02 240 VAL A C 1
ATOM 1844 O O . VAL A 1 240 ? -33.129 21.928 -87.659 1.00 30.39 240 VAL A O 1
ATOM 1848 N N . GLU A 1 241 ? -34.922 21.834 -86.315 1.00 29.05 241 GLU A N 1
ATOM 1849 C CA . GLU A 1 241 ? -35.015 23.285 -86.219 1.00 29.06 241 GLU A CA 1
ATOM 1850 C C . GLU A 1 241 ? -34.305 23.900 -85.020 1.00 27.72 241 GLU A C 1
ATOM 1851 O O . GLU A 1 241 ? -34.148 23.285 -83.960 1.00 27.41 241 GLU A O 1
ATOM 1857 N N . THR A 1 242 ? -33.914 25.149 -85.213 1.00 26.68 242 THR A N 1
ATOM 1858 C CA . THR A 1 242 ? -33.182 25.909 -84.221 1.00 27.70 242 THR A CA 1
ATOM 1859 C C . THR A 1 242 ? -33.591 27.391 -84.277 1.00 27.56 242 THR A C 1
ATOM 1860 O O . THR A 1 242 ? -33.857 27.930 -85.353 1.00 27.99 242 THR A O 1
ATOM 1864 N N . TYR A 1 243 ? -33.649 28.058 -83.131 1.00 26.29 243 TYR A N 1
ATOM 1865 C CA . TYR A 1 243 ? -34.022 29.465 -83.155 1.00 26.85 243 TYR A CA 1
ATOM 1866 C C . TYR A 1 243 ? -33.817 30.281 -81.881 1.00 27.48 243 TYR A C 1
ATOM 1867 O O . TYR A 1 243 ? -33.638 29.729 -80.797 1.00 28.63 243 TYR A O 1
ATOM 1876 N N . PHE A 1 244 ? -33.853 31.603 -82.053 1.00 28.41 244 PHE A N 1
ATOM 1877 C CA . PHE A 1 244 ? -33.711 32.606 -80.995 1.00 30.82 244 PHE A CA 1
ATOM 1878 C C . PHE A 1 244 ? -32.294 33.076 -80.737 1.00 33.93 244 PHE A C 1
ATOM 1879 O O . PHE A 1 244 ? -32.100 34.086 -80.053 1.00 35.29 244 PHE A O 1
ATOM 1887 N N . ALA A 1 245 ? -31.312 32.357 -81.279 1.00 35.39 245 ALA A N 1
ATOM 1888 C CA . ALA A 1 245 ? -29.907 32.712 -81.096 1.00 36.93 245 ALA A CA 1
ATOM 1889 C C . ALA A 1 245 ? -29.008 31.874 -82.004 1.00 37.94 245 ALA A C 1
ATOM 1890 O O . ALA A 1 245 ? -29.469 30.928 -82.629 1.00 39.82 245 ALA A O 1
ATOM 1892 N N . ASP A 1 246 ? -27.726 32.224 -82.074 1.00 39.66 246 ASP A N 1
ATOM 1893 C CA . ASP A 1 246 ? -26.763 31.490 -82.901 1.00 40.86 246 ASP A CA 1
ATOM 1894 C C . ASP A 1 246 ? -26.436 30.148 -82.257 1.00 40.94 246 ASP A C 1
ATOM 1895 O O . ASP A 1 246 ? -26.720 29.945 -81.076 1.00 42.37 246 ASP A O 1
ATOM 1900 N N . ILE A 1 247 ? -25.848 29.234 -83.029 1.00 40.61 247 ILE A N 1
ATOM 1901 C CA . ILE A 1 247 ? -25.483 27.915 -82.507 1.00 40.23 247 ILE A CA 1
ATOM 1902 C C . ILE A 1 247 ? -24.000 27.846 -82.130 1.00 41.07 247 ILE A C 1
ATOM 1903 O O . ILE A 1 247 ? -23.117 28.086 -82.958 1.00 40.22 247 ILE A O 1
ATOM 1908 N N . PRO A 1 248 ? -23.711 27.526 -80.860 1.00 41.64 248 PRO A N 1
ATOM 1909 C CA . PRO A 1 248 ? -22.332 27.417 -80.369 1.00 42.03 248 PRO A CA 1
ATOM 1910 C C . PRO A 1 248 ? -21.508 26.468 -81.244 1.00 42.08 248 PRO A C 1
ATOM 1911 O O . PRO A 1 248 ? -22.010 25.433 -81.687 1.00 42.07 248 PRO A O 1
ATOM 1915 N N . ALA A 1 249 ? -20.248 26.829 -81.482 1.00 42.18 249 ALA A N 1
ATOM 1916 C CA . ALA A 1 249 ? -19.339 26.038 -82.310 1.00 41.92 249 ALA A CA 1
ATOM 1917 C C . ALA A 1 249 ? -19.462 24.533 -82.093 1.00 42.37 249 ALA A C 1
ATOM 1918 O O . ALA A 1 249 ? -19.683 23.778 -83.042 1.00 40.86 249 ALA A O 1
ATOM 1920 N N . GLU A 1 250 ? -19.305 24.094 -80.848 1.00 43.12 250 GLU A N 1
ATOM 1921 C CA . GLU A 1 250 ? -19.414 22.675 -80.542 1.00 44.88 250 GLU A CA 1
ATOM 1922 C C . GLU A 1 250 ? -20.801 22.156 -80.878 1.00 44.93 250 GLU A C 1
ATOM 1923 O O . GLU A 1 250 ? -20.943 21.106 -81.504 1.00 46.99 250 GLU A O 1
ATOM 1929 N N . ALA A 1 251 ? -21.823 22.900 -80.467 1.00 43.45 251 ALA A N 1
ATOM 1930 C CA . ALA A 1 251 ? -23.199 22.514 -80.728 1.00 42.73 251 ALA A CA 1
ATOM 1931 C C . ALA A 1 251 ? -23.426 22.307 -82.226 1.00 41.85 251 ALA A C 1
ATOM 1932 O O . ALA A 1 251 ? -24.216 21.460 -82.628 1.00 40.12 251 ALA A O 1
ATOM 1934 N N . TYR A 1 252 ? -22.722 23.090 -83.040 1.00 42.02 252 TYR A N 1
ATOM 1935 C CA . TYR A 1 252 ? -22.823 23.016 -84.497 1.00 41.62 252 TYR A CA 1
ATOM 1936 C C . TYR A 1 252 ? -22.251 21.701 -85.036 1.00 41.86 252 TYR A C 1
ATOM 1937 O O . TYR A 1 252 ? -22.747 21.158 -86.026 1.00 41.57 252 TYR A O 1
ATOM 1946 N N . LYS A 1 253 ? -21.204 21.195 -84.391 1.00 41.86 253 LYS A N 1
ATOM 1947 C CA . LYS A 1 253 ? -20.611 19.937 -84.814 1.00 42.55 253 LYS A CA 1
ATOM 1948 C C . LYS A 1 253 ? -21.593 18.818 -84.520 1.00 41.52 253 LYS A C 1
ATOM 1949 O O . LYS A 1 253 ? -21.837 17.961 -85.363 1.00 41.95 253 LYS A O 1
ATOM 1955 N N . THR A 1 254 ? -22.164 18.832 -83.321 1.00 40.64 254 THR A N 1
ATOM 1956 C CA . THR A 1 254 ? -23.135 17.811 -82.930 1.00 40.28 254 THR A CA 1
ATOM 1957 C C . THR A 1 254 ? -24.325 17.812 -83.881 1.00 38.21 254 THR A C 1
ATOM 1958 O O . THR A 1 254 ? -24.751 16.774 -84.369 1.00 38.98 254 THR A O 1
ATOM 1962 N N . LEU A 1 255 ? -24.840 19.003 -84.142 1.00 37.10 255 LEU A N 1
ATOM 1963 C CA . LEU A 1 255 ? -25.998 19.201 -84.995 1.00 36.86 255 LEU A CA 1
ATOM 1964 C C . LEU A 1 255 ? -25.807 18.762 -86.454 1.00 37.79 255 LEU A C 1
ATOM 1965 O O . LEU A 1 255 ? -26.616 17.985 -86.975 1.00 37.65 255 LEU A O 1
ATOM 1970 N N . THR A 1 256 ? -24.740 19.232 -87.103 1.00 38.37 256 THR A N 1
ATOM 1971 C CA . THR A 1 256 ? -24.482 18.888 -88.505 1.00 37.25 256 THR A CA 1
ATOM 1972 C C . THR A 1 256 ? -24.029 17.453 -88.750 1.00 37.77 256 THR A C 1
ATOM 1973 O O . THR A 1 256 ? -23.748 17.075 -89.886 1.00 37.17 256 THR A O 1
ATOM 1977 N N . SER A 1 257 ? -23.964 16.649 -87.696 1.00 38.22 257 SER A N 1
ATOM 1978 C CA . SER A 1 257 ? -23.559 15.263 -87.853 1.00 39.26 257 SER A CA 1
ATOM 1979 C C . SER A 1 257 ? -24.529 14.308 -87.161 1.00 39.53 257 SER A C 1
ATOM 1980 O O . SER A 1 257 ? -24.158 13.189 -86.809 1.00 40.23 257 SER A O 1
ATOM 1983 N N . LEU A 1 258 ? -25.767 14.757 -86.957 1.00 40.50 258 LEU A N 1
ATOM 1984 C CA . LEU A 1 258 ? -26.791 13.927 -86.324 1.00 39.67 258 LEU A CA 1
ATOM 1985 C C . LEU A 1 258 ? -27.274 12.871 -87.319 1.00 40.25 258 LEU A C 1
ATOM 1986 O O . LEU A 1 258 ? -27.495 13.168 -88.491 1.00 40.52 258 LEU A O 1
ATOM 1991 N N . LYS A 1 259 ? -27.429 11.635 -86.859 1.00 40.90 259 LYS A N 1
ATOM 1992 C CA . LYS A 1 259 ? -27.875 10.557 -87.739 1.00 41.18 259 LYS A CA 1
ATOM 1993 C C . LYS A 1 259 ? -29.318 10.723 -88.202 1.00 39.05 259 LYS A C 1
ATOM 1994 O O . LYS A 1 259 ? -30.201 11.045 -87.410 1.00 39.47 259 LYS A O 1
ATOM 2000 N N . GLY A 1 260 ? -29.553 10.485 -89.486 1.00 37.32 260 GLY A N 1
ATOM 2001 C CA . GLY A 1 260 ? -30.898 10.592 -90.021 1.00 34.82 260 GLY A CA 1
ATOM 2002 C C . GLY A 1 260 ? -31.356 11.991 -90.376 1.00 32.82 260 GLY A C 1
ATOM 2003 O O . GLY A 1 260 ? -32.372 12.155 -91.042 1.00 32.49 260 GLY A O 1
ATOM 2004 N N . VAL A 1 261 ? -30.612 13.004 -89.947 1.00 31.37 261 VAL A N 1
ATOM 2005 C CA . VAL A 1 261 ? -30.987 14.382 -90.231 1.00 31.16 261 VAL A CA 1
ATOM 2006 C C . VAL A 1 261 ? -30.464 14.820 -91.597 1.00 32.94 261 VAL A C 1
ATOM 2007 O O . VAL A 1 261 ? -29.282 14.654 -91.893 1.00 35.61 261 VAL A O 1
ATOM 2011 N N . THR A 1 262 ? -31.347 15.368 -92.431 1.00 31.74 262 THR A N 1
ATOM 2012 C CA . THR A 1 262 ? -30.952 15.807 -93.764 1.00 30.70 262 THR A CA 1
ATOM 2013 C C . THR A 1 262 ? -31.104 17.307 -93.975 1.00 31.56 262 THR A C 1
ATOM 2014 O O . THR A 1 262 ? -30.677 17.838 -95.004 1.00 32.23 262 THR A O 1
ATOM 2018 N N . ALA A 1 263 ? -31.714 17.995 -93.016 1.00 30.98 263 ALA A N 1
ATOM 2019 C CA . ALA A 1 263 ? -31.911 19.438 -93.147 1.00 30.05 263 ALA A CA 1
ATOM 2020 C C . ALA A 1 263 ? -31.677 20.190 -91.834 1.00 28.16 263 ALA A C 1
ATOM 2021 O O . ALA A 1 263 ? -31.941 19.678 -90.753 1.00 25.00 263 ALA A O 1
ATOM 2023 N N . PHE A 1 264 ? -31.199 21.421 -91.938 1.00 29.03 264 PHE A N 1
ATOM 2024 C CA . PHE A 1 264 ? -30.911 22.219 -90.749 1.00 29.88 264 PHE A CA 1
ATOM 2025 C C . PHE A 1 264 ? -31.552 23.597 -90.790 1.00 28.87 264 PHE A C 1
ATOM 2026 O O . PHE A 1 264 ? -31.360 24.340 -91.749 1.00 27.48 264 PHE A O 1
ATOM 2034 N N . GLY A 1 265 ? -32.301 23.930 -89.739 1.00 29.04 265 GLY A N 1
ATOM 2035 C CA . GLY A 1 265 ? -32.957 25.227 -89.660 1.00 30.26 265 GLY A CA 1
ATOM 2036 C C . GLY A 1 265 ? -32.174 26.210 -88.809 1.00 30.99 265 GLY A C 1
ATOM 2037 O O . GLY A 1 265 ? -31.864 25.927 -87.657 1.00 33.11 265 GLY A O 1
ATOM 2038 N N . PHE A 1 266 ? -31.861 27.373 -89.369 1.00 32.13 266 PHE A N 1
ATOM 2039 C CA . PHE A 1 266 ? -31.083 28.376 -88.652 1.00 32.36 266 PHE A CA 1
ATOM 2040 C C . PHE A 1 266 ? -31.759 29.734 -88.554 1.00 32.79 266 PHE A C 1
ATOM 2041 O O . PHE A 1 266 ? -32.268 30.258 -89.549 1.00 34.69 266 PHE A O 1
ATOM 2049 N N . ASP A 1 267 ? -31.743 30.304 -87.351 1.00 30.78 267 ASP A N 1
ATOM 2050 C CA . ASP A 1 267 ? -32.295 31.629 -87.113 1.00 30.80 267 ASP A CA 1
ATOM 2051 C C . ASP A 1 267 ? -31.222 32.597 -87.611 1.00 32.16 267 ASP A C 1
ATOM 2052 O O . ASP A 1 267 ? -30.184 32.747 -86.970 1.00 32.02 267 ASP A O 1
ATOM 2057 N N . LEU A 1 268 ? -31.459 33.241 -88.749 1.00 32.47 268 LEU A N 1
ATOM 2058 C CA . LEU A 1 268 ? -30.474 34.162 -89.301 1.00 33.62 268 LEU A CA 1
ATOM 2059 C C . LEU A 1 268 ? -30.848 35.626 -89.096 1.00 34.33 268 LEU A C 1
ATOM 2060 O O . LEU A 1 268 ? -30.423 36.504 -89.843 1.00 34.87 268 LEU A O 1
ATOM 2065 N N . VAL A 1 269 ? -31.664 35.874 -88.081 1.00 34.76 269 VAL A N 1
ATOM 2066 C CA . VAL A 1 269 ? -32.080 37.221 -87.733 1.00 33.90 269 VAL A CA 1
ATOM 2067 C C . VAL A 1 269 ? -31.476 37.454 -86.359 1.00 36.09 269 VAL A C 1
ATOM 2068 O O . VAL A 1 269 ? -30.926 38.517 -86.083 1.00 36.92 269 VAL A O 1
ATOM 2072 N N . ARG A 1 270 ? -31.568 36.436 -85.508 1.00 38.05 270 ARG A N 1
ATOM 2073 C CA . ARG A 1 270 ? -31.028 36.507 -84.158 1.00 41.59 270 ARG A CA 1
ATOM 2074 C C . ARG A 1 270 ? -29.787 35.644 -83.950 1.00 42.55 270 ARG A C 1
ATOM 2075 O O . ARG A 1 270 ? -29.125 35.738 -82.919 1.00 44.58 270 ARG A O 1
ATOM 2083 N N . GLY A 1 271 ? -29.474 34.798 -84.921 1.00 43.22 271 GLY A N 1
ATOM 2084 C CA . GLY A 1 271 ? -28.307 33.948 -84.793 1.00 43.14 271 GLY A CA 1
ATOM 2085 C C . GLY A 1 271 ? -27.457 34.008 -86.042 1.00 44.22 271 GLY A C 1
ATOM 2086 O O . GLY A 1 271 ? -26.898 33.000 -86.467 1.00 44.31 271 GLY A O 1
ATOM 2087 N N . THR A 1 272 ? -27.365 35.195 -86.635 1.00 45.24 272 THR A N 1
ATOM 2088 C CA . THR A 1 272 ? -26.579 35.386 -87.849 1.00 46.42 272 THR A CA 1
ATOM 2089 C C . THR A 1 272 ? -25.150 34.900 -87.665 1.00 46.55 272 THR A C 1
ATOM 2090 O O . THR A 1 272 ? -24.503 34.473 -88.616 1.00 47.01 272 THR A O 1
ATOM 2094 N N . LYS A 1 273 ? -24.664 34.962 -86.433 1.00 47.18 273 LYS A N 1
ATOM 2095 C CA . LYS A 1 273 ? -23.309 34.527 -86.136 1.00 47.51 273 LYS A CA 1
ATOM 2096 C C . LYS A 1 273 ? -23.060 33.105 -86.634 1.00 46.66 273 LYS A C 1
ATOM 2097 O O . LYS A 1 273 ? -21.942 32.751 -87.010 1.00 48.03 273 LYS A O 1
ATOM 2103 N N . THR A 1 274 ? -24.107 32.291 -86.645 1.00 44.87 274 THR A N 1
ATOM 2104 C CA . THR A 1 274 ? -23.984 30.915 -87.093 1.00 42.59 274 THR A CA 1
ATOM 2105 C C . THR A 1 274 ? -23.465 30.844 -88.523 1.00 42.80 274 THR A C 1
ATOM 2106 O O . THR A 1 274 ? -22.872 29.843 -88.926 1.00 41.85 274 THR A O 1
ATOM 2110 N N . LEU A 1 275 ? -23.677 31.907 -89.292 1.00 42.94 275 LEU A N 1
ATOM 2111 C CA . LEU A 1 275 ? -23.200 31.932 -90.670 1.00 44.48 275 LEU A CA 1
ATOM 2112 C C . LEU A 1 275 ? -21.701 31.614 -90.762 1.00 45.16 275 LEU A C 1
ATOM 2113 O O . LEU A 1 275 ? -21.270 30.896 -91.668 1.00 45.03 275 LEU A O 1
ATOM 2118 N N . ASP A 1 276 ? -20.913 32.136 -89.823 1.00 44.96 276 ASP A N 1
ATOM 2119 C CA . ASP A 1 276 ? -19.473 31.897 -89.821 1.00 45.16 276 ASP A CA 1
ATOM 2120 C C . ASP A 1 276 ? -19.154 30.418 -89.894 1.00 46.36 276 ASP A C 1
ATOM 2121 O O . ASP A 1 276 ? -18.317 29.994 -90.687 1.00 47.74 276 ASP A O 1
ATOM 2126 N N . LEU A 1 277 ? -19.821 29.630 -89.062 1.00 47.68 277 LEU A N 1
ATOM 2127 C CA . LEU A 1 277 ? -19.598 28.192 -89.046 1.00 48.25 277 LEU A CA 1
ATOM 2128 C C . LEU A 1 277 ? -20.038 27.549 -90.362 1.00 48.99 277 LEU A C 1
ATOM 2129 O O . LEU A 1 277 ? -19.412 26.600 -90.834 1.00 49.67 277 LEU A O 1
ATOM 2134 N N . VAL A 1 278 ? -21.118 28.064 -90.946 1.00 48.89 278 VAL A N 1
ATOM 2135 C CA . VAL A 1 278 ? -21.626 27.530 -92.203 1.00 49.26 278 VAL A CA 1
ATOM 2136 C C . VAL A 1 278 ? -20.567 27.695 -93.285 1.00 50.48 278 VAL A C 1
ATOM 2137 O O . VAL A 1 278 ? -20.270 26.757 -94.032 1.00 50.15 278 VAL A O 1
ATOM 2141 N N . LYS A 1 279 ? -20.002 28.896 -93.358 1.00 51.01 279 LYS A N 1
ATOM 2142 C CA . LYS A 1 279 ? -18.967 29.204 -94.336 1.00 51.81 279 LYS A CA 1
ATOM 2143 C C . LYS A 1 279 ? -17.731 28.368 -94.048 1.00 50.89 279 LYS A C 1
ATOM 2144 O O . LYS A 1 279 ? -17.016 27.970 -94.958 1.00 51.00 279 LYS A O 1
ATOM 2150 N N . ALA A 1 280 ? -17.484 28.095 -92.776 1.00 50.40 280 ALA A N 1
ATOM 2151 C CA . ALA A 1 280 ? -16.338 27.285 -92.408 1.00 50.49 280 ALA A CA 1
ATOM 2152 C C . ALA A 1 280 ? -16.545 25.860 -92.928 1.00 51.34 280 ALA A C 1
ATOM 2153 O O . ALA A 1 280 ? -15.601 25.225 -93.401 1.00 53.03 280 ALA A O 1
ATOM 2155 N N . GLY A 1 281 ? -17.777 25.358 -92.855 1.00 51.21 281 GLY A N 1
ATOM 2156 C CA . GLY A 1 281 ? -18.033 24.009 -93.332 1.00 50.78 281 GLY A CA 1
ATOM 2157 C C . GLY A 1 281 ? -19.429 23.462 -93.106 1.00 50.91 281 GLY A C 1
ATOM 2158 O O . GLY A 1 281 ? -19.863 23.276 -91.970 1.00 49.97 281 GLY A O 1
ATOM 2159 N N . PHE A 1 282 ? -20.129 23.183 -94.201 1.00 51.12 282 PHE A N 1
ATOM 2160 C CA . PHE A 1 282 ? -21.482 22.646 -94.134 1.00 50.36 282 PHE A CA 1
ATOM 2161 C C . PHE A 1 282 ? -21.490 21.211 -94.671 1.00 50.73 282 PHE A C 1
ATOM 2162 O O . PHE A 1 282 ? -20.733 20.880 -95.579 1.00 50.83 282 PHE A O 1
ATOM 2170 N N . PRO A 1 283 ? -22.343 20.340 -94.111 1.00 51.45 283 PRO A N 1
ATOM 2171 C CA . PRO A 1 283 ? -22.413 18.951 -94.564 1.00 52.63 283 PRO A CA 1
ATOM 2172 C C . PRO A 1 283 ? -22.565 18.796 -96.075 1.00 55.66 283 PRO A C 1
ATOM 2173 O O . PRO A 1 283 ? -23.110 19.667 -96.755 1.00 56.18 283 PRO A O 1
ATOM 2177 N N . GLU A 1 284 ? -22.076 17.662 -96.572 1.00 59.16 284 GLU A N 1
ATOM 2178 C CA . GLU A 1 284 ? -22.102 17.285 -97.987 1.00 61.08 284 GLU A CA 1
ATOM 2179 C C . GLU A 1 284 ? -23.332 17.767 -98.753 1.00 59.59 284 GLU A C 1
ATOM 2180 O O . GLU A 1 284 ? -23.325 18.849 -99.341 1.00 61.32 284 GLU A O 1
ATOM 2186 N N . GLY A 1 285 ? -24.384 16.951 -98.756 1.00 56.17 285 GLY A N 1
ATOM 2187 C CA . GLY A 1 285 ? -25.594 17.326 -99.467 1.00 53.04 285 GLY A CA 1
ATOM 2188 C C . GLY A 1 285 ? -26.830 17.458 -98.591 1.00 50.75 285 GLY A C 1
ATOM 2189 O O . GLY A 1 285 ? -27.851 16.811 -98.840 1.00 50.90 285 GLY A O 1
ATOM 2190 N N . LYS A 1 286 ? -26.744 18.294 -97.561 1.00 47.22 286 LYS A N 1
ATOM 2191 C CA . LYS A 1 286 ? -27.869 18.504 -96.664 1.00 44.15 286 LYS A CA 1
ATOM 2192 C C . LYS A 1 286 ? -28.544 19.832 -97.000 1.00 42.48 286 LYS A C 1
ATOM 2193 O O . LYS A 1 286 ? -27.928 20.727 -97.596 1.00 40.77 286 LYS A O 1
ATOM 2199 N N . TYR A 1 287 ? -29.816 19.951 -96.628 1.00 39.42 287 TYR A N 1
ATOM 2200 C CA . TYR A 1 287 ? -30.558 21.177 -96.876 1.00 36.41 287 TYR A CA 1
ATOM 2201 C C . TYR A 1 287 ? -30.257 22.183 -95.783 1.00 35.15 287 TYR A C 1
ATOM 2202 O O . TYR A 1 287 ? -29.992 21.813 -94.638 1.00 33.47 287 TYR A O 1
ATOM 2211 N N . LEU A 1 288 ? -30.289 23.457 -96.149 1.00 34.85 288 LEU A N 1
ATOM 2212 C CA . LEU A 1 288 ? -30.077 24.520 -95.187 1.00 35.05 288 LEU A CA 1
ATOM 2213 C C . LEU A 1 288 ? -31.309 25.422 -95.254 1.00 34.97 288 LEU A C 1
ATOM 2214 O O . LEU A 1 288 ? -31.569 26.070 -96.267 1.00 34.45 288 LEU A O 1
ATOM 2219 N N . PHE A 1 289 ? -32.082 25.437 -94.175 1.00 33.98 289 PHE A N 1
ATOM 2220 C CA . PHE A 1 289 ? -33.267 26.271 -94.100 1.00 31.82 289 PHE A CA 1
ATOM 2221 C C . PHE A 1 289 ? -32.861 27.613 -93.512 1.00 31.01 289 PHE A C 1
ATOM 2222 O O . PHE A 1 289 ? -32.571 27.717 -92.323 1.00 33.04 289 PHE A O 1
ATOM 2230 N N . ALA A 1 290 ? -32.823 28.637 -94.357 1.00 29.76 290 ALA A N 1
ATOM 2231 C CA . ALA A 1 290 ? -32.422 29.970 -93.925 1.00 28.53 290 ALA A CA 1
ATOM 2232 C C . ALA A 1 290 ? -33.581 30.829 -93.391 1.00 27.58 290 ALA A C 1
ATOM 2233 O O . ALA A 1 290 ? -34.384 31.365 -94.154 1.00 26.66 290 ALA A O 1
ATOM 2235 N N . GLY A 1 291 ? -33.651 30.950 -92.069 1.00 28.74 291 GLY A N 1
ATOM 2236 C CA . GLY A 1 291 ? -34.692 31.739 -91.435 1.00 30.34 291 GLY A CA 1
ATOM 2237 C C . GLY A 1 291 ? -34.319 33.205 -91.503 1.00 32.76 291 GLY A C 1
ATOM 2238 O O . GLY A 1 291 ? -33.828 33.792 -90.535 1.00 33.56 291 GLY A O 1
ATOM 2239 N N . VAL A 1 292 ? -34.575 33.798 -92.661 1.00 33.11 292 VAL A N 1
ATOM 2240 C CA . VAL A 1 292 ? -34.239 35.184 -92.913 1.00 32.71 292 VAL A CA 1
ATOM 2241 C C . VAL A 1 292 ? -35.387 36.145 -92.648 1.00 32.59 292 VAL A C 1
ATOM 2242 O O . VAL A 1 292 ? -35.190 37.355 -92.528 1.00 32.49 292 VAL A O 1
ATOM 2246 N N . VAL A 1 293 ? -36.594 35.610 -92.554 1.00 32.71 293 VAL A N 1
ATOM 2247 C CA . VAL A 1 293 ? -37.740 36.455 -92.279 1.00 31.32 293 VAL A CA 1
ATOM 2248 C C . VAL A 1 293 ? -38.025 36.367 -90.792 1.00 30.79 293 VAL A C 1
ATOM 2249 O O . VAL A 1 293 ? -38.333 35.301 -90.265 1.00 32.55 293 VAL A O 1
ATOM 2253 N N . ASP A 1 294 ? -37.892 37.502 -90.121 1.00 30.38 294 ASP A N 1
ATOM 2254 C CA . ASP A 1 294 ? -38.088 37.592 -88.683 1.00 30.92 294 ASP A CA 1
ATOM 2255 C C . ASP A 1 294 ? -39.524 37.298 -88.252 1.00 29.89 294 ASP A C 1
ATOM 2256 O O . ASP A 1 294 ? -40.449 38.009 -88.628 1.00 30.82 294 ASP A O 1
ATOM 2261 N N . GLY A 1 295 ? -39.707 36.240 -87.469 1.00 29.22 295 GLY A N 1
ATOM 2262 C CA . GLY A 1 295 ? -41.040 35.889 -87.017 1.00 30.83 295 GLY A CA 1
ATOM 2263 C C . GLY A 1 295 ? -41.224 36.244 -85.561 1.00 32.15 295 GLY A C 1
ATOM 2264 O O . GLY A 1 295 ? -42.160 35.800 -84.911 1.00 33.17 295 GLY A O 1
ATOM 2265 N N . ARG A 1 296 ? -40.324 37.085 -85.068 1.00 34.59 296 ARG A N 1
ATOM 2266 C CA . ARG A 1 296 ? -40.290 37.525 -83.677 1.00 33.71 296 ARG A CA 1
ATOM 2267 C C . ARG A 1 296 ? -40.659 39.013 -83.551 1.00 34.36 296 ARG A C 1
ATOM 2268 O O . ARG A 1 296 ? -40.847 39.528 -82.447 1.00 34.06 296 ARG A O 1
ATOM 2276 N N . ASN A 1 297 ? -40.740 39.715 -84.677 1.00 34.19 297 ASN A N 1
ATOM 2277 C CA . ASN A 1 297 ? -41.077 41.130 -84.639 1.00 32.77 297 ASN A CA 1
ATOM 2278 C C . ASN A 1 297 ? -42.187 41.488 -85.611 1.00 33.07 297 ASN A C 1
ATOM 2279 O O . ASN A 1 297 ? -42.764 40.622 -86.264 1.00 33.63 297 ASN A O 1
ATOM 2284 N N . ILE A 1 298 ? -42.428 42.788 -85.735 1.00 33.22 298 ILE A N 1
ATOM 2285 C CA . ILE A 1 298 ? -43.510 43.328 -86.537 1.00 31.93 298 ILE A CA 1
ATOM 2286 C C . ILE A 1 298 ? -43.119 44.130 -87.782 1.00 31.90 298 ILE A C 1
ATOM 2287 O O . ILE A 1 298 ? -43.973 44.728 -88.435 1.00 32.64 298 ILE A O 1
ATOM 2292 N N . TRP A 1 299 ? -41.841 44.130 -88.128 1.00 31.56 299 TRP A N 1
ATOM 2293 C CA . TRP A 1 299 ? -41.373 44.905 -89.269 1.00 32.38 299 TRP A CA 1
ATOM 2294 C C . TRP A 1 299 ? -41.332 44.159 -90.585 1.00 33.92 299 TRP A C 1
ATOM 2295 O O . TRP A 1 299 ? -41.153 42.945 -90.612 1.00 36.27 299 TRP A O 1
ATOM 2306 N N . ALA A 1 300 ? -41.500 44.901 -91.677 1.00 33.81 300 ALA A N 1
ATOM 2307 C CA . ALA A 1 300 ? -41.456 44.330 -93.017 1.00 35.53 300 ALA A CA 1
ATOM 2308 C C . ALA A 1 300 ? -40.010 43.942 -93.290 1.00 37.46 300 ALA A C 1
ATOM 2309 O O . ALA A 1 300 ? -39.088 44.662 -92.903 1.00 40.81 300 ALA A O 1
ATOM 2311 N N . ASN A 1 301 ? -39.806 42.813 -93.961 1.00 37.33 301 ASN A N 1
ATOM 2312 C CA . ASN A 1 301 ? -38.459 42.334 -94.256 1.00 36.07 301 ASN A CA 1
ATOM 2313 C C . ASN A 1 301 ? -37.691 43.183 -95.272 1.00 35.69 301 ASN A C 1
ATOM 2314 O O . ASN A 1 301 ? -38.281 43.843 -96.124 1.00 36.09 301 ASN A O 1
ATOM 2319 N N . ASP A 1 302 ? -36.366 43.179 -95.160 1.00 35.96 302 ASP A N 1
ATOM 2320 C CA . ASP A 1 302 ? -35.512 43.913 -96.091 1.00 35.37 302 ASP A CA 1
ATOM 2321 C C . ASP A 1 302 ? -35.185 42.926 -97.210 1.00 35.62 302 ASP A C 1
ATOM 2322 O O . ASP A 1 302 ? -34.179 42.212 -97.147 1.00 34.64 302 ASP A O 1
ATOM 2327 N N . PHE A 1 303 ? -36.048 42.886 -98.224 1.00 35.63 303 PHE A N 1
ATOM 2328 C CA . PHE A 1 303 ? -35.881 41.980 -99.357 1.00 35.72 303 PHE A CA 1
ATOM 2329 C C . PHE A 1 303 ? -34.473 42.011 -99.943 1.00 36.81 303 PHE A C 1
ATOM 2330 O O . PHE A 1 303 ? -33.835 40.965 -100.098 1.00 37.30 303 PHE A O 1
ATOM 2338 N N . ALA A 1 304 ? -33.988 43.204 -100.268 1.00 35.86 304 ALA A N 1
ATOM 2339 C CA . ALA A 1 304 ? -32.653 43.333 -100.838 1.00 37.19 304 ALA A CA 1
ATOM 2340 C C . ALA A 1 304 ? -31.617 42.567 -100.011 1.00 37.17 304 ALA A C 1
ATOM 2341 O O . ALA A 1 304 ? -30.951 41.649 -100.508 1.00 34.89 304 ALA A O 1
ATOM 2343 N N . ALA A 1 305 ? -31.495 42.954 -98.746 1.00 37.43 305 ALA A N 1
ATOM 2344 C CA . ALA A 1 305 ? -30.543 42.331 -97.838 1.00 38.58 305 ALA A CA 1
ATOM 2345 C C . ALA A 1 305 ? -30.712 40.819 -97.786 1.00 38.69 305 ALA A C 1
ATOM 2346 O O . ALA A 1 305 ? -29.741 40.070 -97.916 1.00 39.64 305 ALA A O 1
ATOM 2348 N N . SER A 1 306 ? -31.948 40.373 -97.597 1.00 37.96 306 SER A N 1
ATOM 2349 C CA . SER A 1 306 ? -32.224 38.950 -97.518 1.00 37.98 306 SER A CA 1
ATOM 2350 C C . SER A 1 306 ? -31.726 38.218 -98.754 1.00 38.79 306 SER A C 1
ATOM 2351 O O . SER A 1 306 ? -31.066 37.179 -98.649 1.00 39.34 306 SER A O 1
ATOM 2354 N N . LEU A 1 307 ? -32.040 38.756 -99.927 1.00 39.22 307 LEU A N 1
ATOM 2355 C CA . LEU A 1 307 ? -31.613 38.123 -101.167 1.00 40.55 307 LEU A CA 1
ATOM 2356 C C . LEU A 1 307 ? -30.100 38.000 -101.213 1.00 39.69 307 LEU A C 1
ATOM 2357 O O . LEU A 1 307 ? -29.560 36.956 -101.570 1.00 38.50 307 LEU A O 1
ATOM 2362 N N . SER A 1 308 ? -29.424 39.077 -100.841 1.00 39.90 308 SER A N 1
ATOM 2363 C CA . SER A 1 308 ? -27.976 39.097 -100.839 1.00 40.66 308 SER A CA 1
ATOM 2364 C C . SER A 1 308 ? -27.436 37.946 -99.992 1.00 41.05 308 SER A C 1
ATOM 2365 O O . SER A 1 308 ? -26.502 37.247 -100.389 1.00 41.16 308 SER A O 1
ATOM 2368 N N . THR A 1 309 ? -28.042 37.750 -98.827 1.00 42.01 309 THR A N 1
ATOM 2369 C CA . THR A 1 309 ? -27.642 36.688 -97.907 1.00 41.70 309 THR A CA 1
ATOM 2370 C C . THR A 1 309 ? -27.976 35.301 -98.467 1.00 42.05 309 THR A C 1
ATOM 2371 O O . THR A 1 309 ? -27.145 34.389 -98.460 1.00 41.18 309 THR A O 1
ATOM 2375 N N . LEU A 1 310 ? -29.202 35.149 -98.952 1.00 41.71 310 LEU A N 1
ATOM 2376 C CA . LEU A 1 310 ? -29.640 33.870 -99.487 1.00 41.65 310 LEU A CA 1
ATOM 2377 C C . LEU A 1 310 ? -28.788 33.415 -100.656 1.00 41.31 310 LEU A C 1
ATOM 2378 O O . LEU A 1 310 ? -28.487 32.229 -100.787 1.00 42.24 310 LEU A O 1
ATOM 2383 N N . GLN A 1 311 ? -28.382 34.358 -101.498 1.00 41.09 311 GLN A N 1
ATOM 2384 C CA . GLN A 1 311 ? -27.582 34.007 -102.661 1.00 40.44 311 GLN A CA 1
ATOM 2385 C C . GLN A 1 311 ? -26.203 33.505 -102.267 1.00 40.39 311 GLN A C 1
ATOM 2386 O O . GLN A 1 311 ? -25.673 32.576 -102.882 1.00 40.19 311 GLN A O 1
ATOM 2392 N N . ALA A 1 312 ? -25.630 34.101 -101.229 1.00 39.46 312 ALA A N 1
ATOM 2393 C CA . ALA A 1 312 ? -24.318 33.680 -100.767 1.00 39.90 312 ALA A CA 1
ATOM 2394 C C . ALA A 1 312 ? -24.420 32.234 -100.280 1.00 40.99 312 ALA A C 1
ATOM 2395 O O . ALA A 1 312 ? -23.558 31.403 -100.586 1.00 41.17 312 ALA A O 1
ATOM 2397 N N . LEU A 1 313 ? -25.482 31.940 -99.534 1.00 40.31 313 LEU A N 1
ATOM 2398 C CA . LEU A 1 313 ? -25.699 30.597 -99.008 1.00 41.00 313 LEU A CA 1
ATOM 2399 C C . LEU A 1 313 ? -25.891 29.630 -100.159 1.00 42.05 313 LEU A C 1
ATOM 2400 O O . LEU A 1 313 ? -25.501 28.463 -100.084 1.00 40.18 313 LEU A O 1
ATOM 2405 N N . GLU A 1 314 ? -26.480 30.134 -101.236 1.00 44.37 314 GLU A N 1
ATOM 2406 C CA . GLU A 1 314 ? -26.719 29.325 -102.420 1.00 47.27 314 GLU A CA 1
ATOM 2407 C C . GLU A 1 314 ? -25.371 28.840 -102.949 1.00 47.38 314 GLU A C 1
ATOM 2408 O O . GLU A 1 314 ? -25.235 27.703 -103.410 1.00 46.04 314 GLU A O 1
ATOM 2414 N N . GLY A 1 315 ? -24.374 29.715 -102.877 1.00 47.60 315 GLY A N 1
ATOM 2415 C CA . GLY A 1 315 ? -23.049 29.351 -103.330 1.00 48.01 315 GLY A CA 1
ATOM 2416 C C . GLY A 1 315 ? -22.530 28.177 -102.526 1.00 48.87 315 GLY A C 1
ATOM 2417 O O . GLY A 1 315 ? -21.917 27.269 -103.081 1.00 50.96 315 GLY A O 1
ATOM 2418 N N . ILE A 1 316 ? -22.786 28.188 -101.219 1.00 49.26 316 ILE A N 1
ATOM 2419 C CA . ILE A 1 316 ? -22.341 27.115 -100.333 1.00 50.05 316 ILE A CA 1
ATOM 2420 C C . ILE A 1 316 ? -23.049 25.791 -100.626 1.00 52.31 316 ILE A C 1
ATOM 2421 O O . ILE A 1 316 ? -22.474 24.727 -100.435 1.00 53.53 316 ILE A O 1
ATOM 2426 N N . VAL A 1 317 ? -24.304 25.856 -101.064 1.00 55.29 317 VAL A N 1
ATOM 2427 C CA . VAL A 1 317 ? -25.073 24.654 -101.398 1.00 57.96 317 VAL A CA 1
ATOM 2428 C C . VAL A 1 317 ? -25.934 24.998 -102.608 1.00 60.92 317 VAL A C 1
ATOM 2429 O O . VAL A 1 317 ? -25.639 24.593 -103.729 1.00 61.84 317 VAL A O 1
ATOM 2433 N N . GLY A 1 318 ? -27.004 25.749 -102.344 1.00 64.14 318 GLY A N 1
ATOM 2434 C CA . GLY A 1 318 ? -27.926 26.235 -103.365 1.00 65.41 318 GLY A CA 1
ATOM 2435 C C . GLY A 1 318 ? -28.416 25.380 -104.516 1.00 66.41 318 GLY A C 1
ATOM 2436 O O . GLY A 1 318 ? -29.437 25.716 -105.132 1.00 66.19 318 GLY A O 1
ATOM 2437 N N . LYS A 1 319 ? -27.701 24.300 -104.825 1.00 67.49 319 LYS A N 1
ATOM 2438 C CA . LYS A 1 319 ? -28.088 23.401 -105.915 1.00 66.65 319 LYS A CA 1
ATOM 2439 C C . LYS A 1 319 ? -29.386 22.696 -105.539 1.00 64.27 319 LYS A C 1
ATOM 2440 O O . LYS A 1 319 ? -29.478 21.466 -105.590 1.00 64.43 319 LYS A O 1
ATOM 2446 N N . ASP A 1 320 ? -30.379 23.500 -105.161 1.00 60.63 320 ASP A N 1
ATOM 2447 C CA . ASP A 1 320 ? -31.687 23.020 -104.760 1.00 57.42 320 ASP A CA 1
ATOM 2448 C C . ASP A 1 320 ? -31.644 22.512 -103.322 1.00 54.31 320 ASP A C 1
ATOM 2449 O O . ASP A 1 320 ? -32.452 21.679 -102.925 1.00 54.39 320 ASP A O 1
ATOM 2454 N N . LYS A 1 321 ? -30.699 23.021 -102.540 1.00 51.26 321 LYS A N 1
ATOM 2455 C CA . LYS A 1 321 ? -30.563 22.608 -101.144 1.00 48.09 321 LYS A CA 1
ATOM 2456 C C . LYS A 1 321 ? -30.733 23.770 -100.166 1.00 45.46 321 LYS A C 1
ATOM 2457 O O . LYS A 1 321 ? -30.561 23.611 -98.955 1.00 45.48 321 LYS A O 1
ATOM 2463 N N . LEU A 1 322 ? -31.079 24.932 -100.708 1.00 41.92 322 LEU A N 1
ATOM 2464 C CA . LEU A 1 322 ? -31.279 26.145 -99.927 1.00 39.12 322 LEU A CA 1
ATOM 2465 C C . LEU A 1 322 ? -32.781 26.457 -99.880 1.00 37.47 322 LEU A C 1
ATOM 2466 O O . LEU A 1 322 ? -33.393 26.704 -100.908 1.00 39.27 322 LEU A O 1
ATOM 2471 N N . VAL A 1 323 ? -33.374 26.422 -98.690 1.00 34.79 323 VAL A N 1
ATOM 2472 C CA . VAL A 1 323 ? -34.798 26.700 -98.524 1.00 33.06 323 VAL A CA 1
ATOM 2473 C C . VAL A 1 323 ? -34.990 28.003 -97.744 1.00 32.94 323 VAL A C 1
ATOM 2474 O O . VAL A 1 323 ? -34.346 28.212 -96.713 1.00 33.11 323 VAL A O 1
ATOM 2478 N N . VAL A 1 324 ? -35.865 28.882 -98.233 1.00 31.77 324 VAL A N 1
ATOM 2479 C CA . VAL A 1 324 ? -36.108 30.146 -97.546 1.00 30.27 324 VAL A CA 1
ATOM 2480 C C . VAL A 1 324 ? -37.089 29.879 -96.418 1.00 31.65 324 VAL A C 1
ATOM 2481 O O . VAL A 1 324 ? -38.133 29.265 -96.625 1.00 32.07 324 VAL A O 1
ATOM 2485 N N . SER A 1 325 ? -36.752 30.340 -95.220 1.00 31.33 325 SER A N 1
ATOM 2486 C CA . SER A 1 325 ? -37.589 30.089 -94.054 1.00 31.01 325 SER A CA 1
ATOM 2487 C C . SER A 1 325 ? -37.723 31.323 -93.160 1.00 31.78 325 SER A C 1
ATOM 2488 O O . SER A 1 325 ? -37.211 32.395 -93.490 1.00 33.86 325 SER A O 1
ATOM 2491 N N . THR A 1 326 ? -38.431 31.178 -92.043 1.00 30.49 326 THR A N 1
ATOM 2492 C CA . THR A 1 326 ? -38.594 32.275 -91.089 1.00 30.39 326 THR A CA 1
ATOM 2493 C C . THR A 1 326 ? -37.566 32.067 -89.968 1.00 30.13 326 THR A C 1
ATOM 2494 O O . THR A 1 326 ? -37.059 30.958 -89.803 1.00 31.39 326 THR A O 1
ATOM 2498 N N . SER A 1 327 ? -37.250 33.116 -89.211 1.00 28.39 327 SER A N 1
ATOM 2499 C CA . SER A 1 327 ? -36.256 33.001 -88.136 1.00 28.67 327 SER A CA 1
ATOM 2500 C C . SER A 1 327 ? -36.717 32.108 -86.988 1.00 29.11 327 SER A C 1
ATOM 2501 O O . SER A 1 327 ? -35.905 31.514 -86.276 1.00 29.20 327 SER A O 1
ATOM 2504 N N . CYS A 1 328 ? -38.029 32.027 -86.809 1.00 28.38 328 CYS A N 1
ATOM 2505 C CA . CYS A 1 328 ? -38.614 31.212 -85.758 1.00 27.26 328 CYS A CA 1
ATOM 2506 C C . CYS A 1 328 ? -40.101 31.104 -86.049 1.00 27.18 328 CYS A C 1
ATOM 2507 O O . CYS A 1 328 ? -40.575 31.635 -87.053 1.00 27.45 328 CYS A O 1
ATOM 2510 N N . SER A 1 329 ? -40.829 30.409 -85.179 1.00 26.18 329 SER A N 1
ATOM 2511 C CA . SER A 1 329 ? -42.264 30.232 -85.346 1.00 24.87 329 SER A CA 1
ATOM 2512 C C . SER A 1 329 ? -42.940 31.592 -85.366 1.00 25.19 329 SER A C 1
ATOM 2513 O O . SER A 1 329 ? -42.597 32.465 -84.565 1.00 22.54 329 SER A O 1
ATOM 2516 N N . LEU A 1 330 ? -43.896 31.770 -86.277 1.00 25.22 330 LEU A N 1
ATOM 2517 C CA . LEU A 1 330 ? -44.612 33.035 -86.378 1.00 25.89 330 LEU A CA 1
ATOM 2518 C C . LEU A 1 330 ? -45.549 33.215 -85.181 1.00 26.80 330 LEU A C 1
ATOM 2519 O O . LEU A 1 330 ? -46.258 34.212 -85.061 1.00 26.29 330 LEU A O 1
ATOM 2524 N N . LEU A 1 331 ? -45.526 32.226 -84.296 1.00 27.43 331 LEU A N 1
ATOM 2525 C CA . LEU A 1 331 ? -46.312 32.224 -83.075 1.00 28.43 331 LEU A CA 1
ATOM 2526 C C . LEU A 1 331 ? -45.987 33.485 -82.272 1.00 29.96 331 LEU A C 1
ATOM 2527 O O . LEU A 1 331 ? -46.848 34.055 -81.604 1.00 31.34 331 LEU A O 1
ATOM 2532 N N . HIS A 1 332 ? -44.740 33.929 -82.368 1.00 30.37 332 HIS A N 1
ATOM 2533 C CA . HIS A 1 332 ? -44.271 35.093 -81.632 1.00 30.25 332 HIS A CA 1
ATOM 2534 C C . HIS A 1 332 ? -44.493 36.453 -82.300 1.00 30.64 332 HIS A C 1
ATOM 2535 O O . HIS A 1 332 ? -43.887 37.446 -81.897 1.00 30.84 332 HIS A O 1
ATOM 2542 N N . THR A 1 333 ? -45.362 36.495 -83.312 1.00 27.91 333 THR A N 1
ATOM 2543 C CA . THR A 1 333 ? -45.702 37.744 -83.984 1.00 26.42 333 THR A CA 1
ATOM 2544 C C . THR A 1 333 ? -47.219 37.808 -84.139 1.00 28.04 333 THR A C 1
ATOM 2545 O O . THR A 1 333 ? -47.915 36.852 -83.801 1.00 29.22 333 THR A O 1
ATOM 2549 N N . ALA A 1 334 ? -47.724 38.927 -84.655 1.00 29.06 334 ALA A N 1
ATOM 2550 C CA . ALA A 1 334 ? -49.162 39.124 -84.859 1.00 29.57 334 ALA A CA 1
ATOM 2551 C C . ALA A 1 334 ? -49.676 38.354 -86.083 1.00 30.36 334 ALA A C 1
ATOM 2552 O O . ALA A 1 334 ? -48.905 37.980 -86.967 1.00 29.06 334 ALA A O 1
ATOM 2554 N N . VAL A 1 335 ? -50.985 38.142 -86.151 1.00 29.70 335 VAL A N 1
ATOM 2555 C CA . VAL A 1 335 ? -51.550 37.383 -87.252 1.00 30.13 335 VAL A CA 1
ATOM 2556 C C . VAL A 1 335 ? -51.640 38.026 -88.646 1.00 32.80 335 VAL A C 1
ATOM 2557 O O . VAL A 1 335 ? -50.989 37.545 -89.583 1.00 34.33 335 VAL A O 1
ATOM 2561 N N . ASP A 1 336 ? -52.422 39.097 -88.802 1.00 33.68 336 ASP A N 1
ATOM 2562 C CA . ASP A 1 336 ? -52.579 39.723 -90.122 1.00 34.09 336 ASP A CA 1
ATOM 2563 C C . ASP A 1 336 ? -52.653 41.257 -90.137 1.00 35.18 336 ASP A C 1
ATOM 2564 O O . ASP A 1 336 ? -53.548 41.855 -89.535 1.00 35.20 336 ASP A O 1
ATOM 2569 N N . LEU A 1 337 ? -51.723 41.882 -90.857 1.00 36.66 337 LEU A N 1
ATOM 2570 C CA . LEU A 1 337 ? -51.659 43.340 -90.972 1.00 38.19 337 LEU A CA 1
ATOM 2571 C C . LEU A 1 337 ? -52.939 43.895 -91.597 1.00 39.89 337 LEU A C 1
ATOM 2572 O O . LEU A 1 337 ? -53.354 45.023 -91.313 1.00 40.21 337 LEU A O 1
ATOM 2577 N N . ILE A 1 338 ? -53.557 43.091 -92.456 1.00 40.86 338 ILE A N 1
ATOM 2578 C CA . ILE A 1 338 ? -54.773 43.484 -93.149 1.00 40.43 338 ILE A CA 1
ATOM 2579 C C . ILE A 1 338 ? -55.822 44.023 -92.191 1.00 42.03 338 ILE A C 1
ATOM 2580 O O . ILE A 1 338 ? -56.605 44.902 -92.558 1.00 44.55 338 ILE A O 1
ATOM 2585 N N . ASN A 1 339 ? -55.837 43.511 -90.963 1.00 41.20 339 ASN A N 1
ATOM 2586 C CA . ASN A 1 339 ? -56.822 43.951 -89.985 1.00 41.03 339 ASN A CA 1
ATOM 2587 C C . ASN A 1 339 ? -56.457 45.207 -89.202 1.00 42.08 339 ASN A C 1
ATOM 2588 O O . ASN A 1 339 ? -57.102 45.523 -88.200 1.00 41.74 339 ASN A O 1
ATOM 2593 N N . GLU A 1 340 ? -55.422 45.914 -89.651 1.00 42.34 340 GLU A N 1
ATOM 2594 C CA . GLU A 1 340 ? -55.017 47.158 -89.009 1.00 42.92 340 GLU A CA 1
ATOM 2595 C C . GLU A 1 340 ? -55.618 48.268 -89.850 1.00 44.29 340 GLU A C 1
ATOM 2596 O O . GLU A 1 340 ? -55.087 48.611 -90.901 1.00 45.56 340 GLU A O 1
ATOM 2602 N N . THR A 1 341 ? -56.728 48.826 -89.382 1.00 46.50 341 THR A N 1
ATOM 2603 C CA . THR A 1 341 ? -57.427 49.878 -90.113 1.00 48.59 341 THR A CA 1
ATOM 2604 C C . THR A 1 341 ? -57.356 51.287 -89.536 1.00 49.07 341 THR A C 1
ATOM 2605 O O . THR A 1 341 ? -58.149 52.139 -89.913 1.00 50.35 341 THR A O 1
ATOM 2609 N N . LYS A 1 342 ? -56.430 51.543 -88.622 1.00 49.67 342 LYS A N 1
ATOM 2610 C CA . LYS A 1 342 ? -56.311 52.881 -88.058 1.00 50.40 342 LYS A CA 1
ATOM 2611 C C . LYS A 1 342 ? -54.954 53.479 -88.411 1.00 49.74 342 LYS A C 1
ATOM 2612 O O . LYS A 1 342 ? -54.855 54.652 -88.764 1.00 50.11 342 LYS A O 1
ATOM 2618 N N . LEU A 1 343 ? -53.912 52.663 -88.321 1.00 48.32 343 LEU A N 1
ATOM 2619 C CA . LEU A 1 343 ? -52.562 53.106 -88.643 1.00 47.00 343 LEU A CA 1
ATOM 2620 C C . LEU A 1 343 ? -52.499 53.621 -90.076 1.00 47.19 343 LEU A C 1
ATOM 2621 O O . LEU A 1 343 ? -53.022 52.987 -90.991 1.00 47.26 343 LEU A O 1
ATOM 2626 N N . ASP A 1 344 ? -51.853 54.767 -90.270 1.00 47.15 344 ASP A N 1
ATOM 2627 C CA . ASP A 1 344 ? -51.730 55.350 -91.602 1.00 47.55 344 ASP A CA 1
ATOM 2628 C C . ASP A 1 344 ? -51.001 54.406 -92.556 1.00 47.39 344 ASP A C 1
ATOM 2629 O O . ASP A 1 344 ? -50.208 53.578 -92.122 1.00 46.55 344 ASP A O 1
ATOM 2634 N N . ASP A 1 345 ? -51.265 54.540 -93.853 1.00 48.09 345 ASP A N 1
ATOM 2635 C CA . ASP A 1 345 ? -50.628 53.690 -94.856 1.00 48.99 345 ASP A CA 1
ATOM 2636 C C . ASP A 1 345 ? -49.100 53.649 -94.801 1.00 49.61 345 ASP A C 1
ATOM 2637 O O . ASP A 1 345 ? -48.505 52.600 -95.053 1.00 50.08 345 ASP A O 1
ATOM 2642 N N . GLU A 1 346 ? -48.460 54.774 -94.484 1.00 50.24 346 GLU A N 1
ATOM 2643 C CA . GLU A 1 346 ? -46.997 54.805 -94.428 1.00 50.97 346 GLU A CA 1
ATOM 2644 C C . GLU A 1 346 ? -46.405 53.921 -93.338 1.00 51.53 346 GLU A C 1
ATOM 2645 O O . GLU A 1 346 ? -45.471 53.155 -93.593 1.00 52.64 346 GLU A O 1
ATOM 2651 N N . ILE A 1 347 ? -46.925 54.030 -92.121 1.00 50.16 347 ILE A N 1
ATOM 2652 C CA . ILE A 1 347 ? -46.393 53.213 -91.042 1.00 48.26 347 ILE A CA 1
ATOM 2653 C C . ILE A 1 347 ? -46.688 51.747 -91.333 1.00 46.04 347 ILE A C 1
ATOM 2654 O O . ILE A 1 347 ? -45.875 50.881 -91.024 1.00 46.97 347 ILE A O 1
ATOM 2659 N N . LYS A 1 348 ? -47.837 51.474 -91.952 1.00 43.51 348 LYS A N 1
ATOM 2660 C CA . LYS A 1 348 ? -48.212 50.104 -92.298 1.00 41.64 348 LYS A CA 1
ATOM 2661 C C . LYS A 1 348 ? -47.270 49.536 -93.358 1.00 40.29 348 LYS A C 1
ATOM 2662 O O . LYS A 1 348 ? -46.944 48.354 -93.333 1.00 39.01 348 LYS A O 1
ATOM 2668 N N . SER A 1 349 ? -46.826 50.381 -94.283 1.00 40.55 349 SER A N 1
ATOM 2669 C CA . SER A 1 349 ? -45.923 49.932 -95.338 1.00 42.00 349 SER A CA 1
ATOM 2670 C C . SER A 1 349 ? -44.601 49.449 -94.748 1.00 40.11 349 SER A C 1
ATOM 2671 O O . SER A 1 349 ? -43.891 48.653 -95.360 1.00 38.82 349 SER A O 1
ATOM 2674 N N . TRP A 1 350 ? -44.285 49.931 -93.552 1.00 39.98 350 TRP A N 1
ATOM 2675 C CA . TRP A 1 350 ? -43.055 49.554 -92.864 1.00 39.88 350 TRP A CA 1
ATOM 2676 C C . TRP A 1 350 ? -43.244 48.258 -92.097 1.00 40.18 350 TRP A C 1
ATOM 2677 O O . TRP A 1 350 ? -42.274 47.631 -91.680 1.00 40.13 350 TRP A O 1
ATOM 2696 N N . ALA A 1 352 ? -45.362 44.344 -91.172 1.00 37.53 352 ALA A N 1
ATOM 2697 C CA . ALA A 1 352 ? -45.657 43.039 -91.729 1.00 35.57 352 ALA A CA 1
ATOM 2698 C C . ALA A 1 352 ? -45.960 42.089 -90.594 1.00 34.52 352 ALA A C 1
ATOM 2699 O O . ALA A 1 352 ? -45.160 41.957 -89.672 1.00 35.49 352 ALA A O 1
ATOM 2701 N N . PHE A 1 353 ? -47.111 41.430 -90.656 1.00 33.15 353 PHE A N 1
ATOM 2702 C CA . PHE A 1 353 ? -47.481 40.451 -89.641 1.00 30.69 353 PHE A CA 1
ATOM 2703 C C . PHE A 1 353 ? -47.293 39.055 -90.233 1.00 30.65 353 PHE A C 1
ATOM 2704 O O . PHE A 1 353 ? -46.811 38.924 -91.363 1.00 29.67 353 PHE A O 1
ATOM 2712 N N . ALA A 1 354 ? -47.666 38.022 -89.478 1.00 30.63 354 ALA A N 1
ATOM 2713 C CA . ALA A 1 354 ? -47.508 36.626 -89.919 1.00 30.12 354 ALA A CA 1
ATOM 2714 C C . ALA A 1 354 ? -47.953 36.355 -91.352 1.00 31.15 354 ALA A C 1
ATOM 2715 O O . ALA A 1 354 ? -47.200 35.778 -92.149 1.00 29.23 354 ALA A O 1
ATOM 2717 N N . ALA A 1 355 ? -49.178 36.766 -91.675 1.00 31.24 355 ALA A N 1
ATOM 2718 C CA . ALA A 1 355 ? -49.716 36.561 -93.011 1.00 30.78 355 ALA A CA 1
ATOM 2719 C C . ALA A 1 355 ? -48.802 37.190 -94.052 1.00 30.94 355 ALA A C 1
ATOM 2720 O O . ALA A 1 355 ? -48.524 36.597 -95.091 1.00 31.50 355 ALA A O 1
ATOM 2722 N N . GLN A 1 356 ? -48.328 38.395 -93.773 1.00 31.04 356 GLN A N 1
ATOM 2723 C CA . GLN A 1 356 ? -47.449 39.075 -94.714 1.00 31.46 356 GLN A CA 1
ATOM 2724 C C . GLN A 1 356 ? -46.078 38.407 -94.792 1.00 30.76 356 GLN A C 1
ATOM 2725 O O . GLN A 1 356 ? -45.429 38.438 -95.835 1.00 32.36 356 GLN A O 1
ATOM 2731 N N . LYS A 1 357 ? -45.643 37.807 -93.690 1.00 29.25 357 LYS A N 1
ATOM 2732 C CA . LYS A 1 357 ? -44.342 37.148 -93.638 1.00 29.37 357 LYS A CA 1
ATOM 2733 C C . LYS A 1 357 ? -44.297 35.859 -94.466 1.00 29.85 357 LYS A C 1
ATOM 2734 O O . LYS A 1 357 ? -43.230 35.458 -94.958 1.00 29.06 357 LYS A O 1
ATOM 2740 N N . VAL A 1 358 ? -45.454 35.220 -94.629 1.00 28.52 358 VAL A N 1
ATOM 2741 C CA . VAL A 1 358 ? -45.539 34.012 -95.438 1.00 29.53 358 VAL A CA 1
ATOM 2742 C C . VAL A 1 358 ? -45.356 34.439 -96.904 1.00 32.52 358 VAL A C 1
ATOM 2743 O O . VAL A 1 358 ? -44.726 33.734 -97.707 1.00 32.26 358 VAL A O 1
ATOM 2747 N N . VAL A 1 359 ? -45.904 35.604 -97.245 1.00 32.58 359 VAL A N 1
ATOM 2748 C CA . VAL A 1 359 ? -45.775 36.128 -98.600 1.00 33.08 359 VAL A CA 1
ATOM 2749 C C . VAL A 1 359 ? -44.320 36.492 -98.876 1.00 32.82 359 VAL A C 1
ATOM 2750 O O . VAL A 1 359 ? -43.798 36.234 -99.968 1.00 33.23 359 VAL A O 1
ATOM 2754 N N . GLU A 1 360 ? -43.675 37.087 -97.876 1.00 32.67 360 GLU A N 1
ATOM 2755 C CA . GLU A 1 360 ? -42.279 37.502 -97.984 1.00 32.96 360 GLU A CA 1
ATOM 2756 C C . GLU A 1 360 ? -41.343 36.318 -98.248 1.00 33.52 360 GLU A C 1
ATOM 2757 O O . GLU A 1 360 ? -40.544 36.355 -99.188 1.00 32.60 360 GLU A O 1
ATOM 2763 N N . VAL A 1 361 ? -41.452 35.275 -97.424 1.00 33.50 361 VAL A N 1
ATOM 2764 C CA . VAL A 1 361 ? -40.639 34.067 -97.578 1.00 32.82 361 VAL A CA 1
ATOM 2765 C C . VAL A 1 361 ? -40.806 33.541 -98.999 1.00 33.90 361 VAL A C 1
ATOM 2766 O O . VAL A 1 361 ? -39.835 33.125 -99.643 1.00 36.05 361 VAL A O 1
ATOM 2770 N N . ASN A 1 362 ? -42.044 33.560 -99.487 1.00 32.69 362 ASN A N 1
ATOM 2771 C CA . ASN A 1 362 ? -42.332 33.091 -100.829 1.00 31.39 362 ASN A CA 1
ATOM 2772 C C . ASN A 1 362 ? -41.790 34.013 -101.921 1.00 32.12 362 ASN A C 1
ATOM 2773 O O . ASN A 1 362 ? -41.327 33.540 -102.961 1.00 31.71 362 ASN A O 1
ATOM 2778 N N . ALA A 1 363 ? -41.842 35.322 -101.695 1.00 30.52 363 ALA A N 1
ATOM 2779 C CA . ALA A 1 363 ? -41.322 36.252 -102.686 1.00 32.03 363 ALA A CA 1
ATOM 2780 C C . ALA A 1 363 ? -39.820 36.016 -102.815 1.00 32.93 363 ALA A C 1
ATOM 2781 O O . ALA A 1 363 ? -39.261 36.011 -103.917 1.00 31.46 363 ALA A O 1
ATOM 2783 N N . LEU A 1 364 ? -39.171 35.803 -101.674 1.00 34.15 364 LEU A N 1
ATOM 2784 C CA . LEU A 1 364 ? -37.739 35.553 -101.657 1.00 34.97 364 LEU A CA 1
ATOM 2785 C C . LEU A 1 364 ? -37.438 34.241 -102.372 1.00 35.48 364 LEU A C 1
ATOM 2786 O O . LEU A 1 364 ? -36.508 34.161 -103.175 1.00 35.16 364 LEU A O 1
ATOM 2791 N N . ALA A 1 365 ? -38.238 33.218 -102.093 1.00 35.97 365 ALA A N 1
ATOM 2792 C CA . ALA A 1 365 ? -38.031 31.920 -102.725 1.00 37.35 365 ALA A CA 1
ATOM 2793 C C . ALA A 1 365 ? -38.178 32.001 -104.255 1.00 38.01 365 ALA A C 1
ATOM 2794 O O . ALA A 1 365 ? -37.402 31.389 -105.001 1.00 38.44 365 ALA A O 1
ATOM 2796 N N . LYS A 1 366 ? -39.169 32.750 -104.726 1.00 37.01 366 LYS A N 1
ATOM 2797 C CA . LYS A 1 366 ? -39.366 32.879 -106.158 1.00 37.55 366 LYS A CA 1
ATOM 2798 C C . LYS A 1 366 ? -38.225 33.674 -106.763 1.00 38.23 366 LYS A C 1
ATOM 2799 O O . LYS A 1 366 ? -37.727 33.335 -107.825 1.00 38.93 366 LYS A O 1
ATOM 2805 N N . ALA A 1 367 ? -37.805 34.731 -106.079 1.00 40.50 367 ALA A N 1
ATOM 2806 C CA . ALA A 1 367 ? -36.710 35.562 -106.568 1.00 41.78 367 ALA A CA 1
ATOM 2807 C C . ALA A 1 367 ? -35.449 34.715 -106.760 1.00 42.80 367 ALA A C 1
ATOM 2808 O O . ALA A 1 367 ? -34.715 34.892 -107.736 1.00 42.95 367 ALA A O 1
ATOM 2810 N N . LEU A 1 368 ? -35.200 33.798 -105.826 1.00 43.16 368 LEU A N 1
ATOM 2811 C CA . LEU A 1 368 ? -34.040 32.916 -105.912 1.00 43.98 368 LEU A CA 1
ATOM 2812 C C . LEU A 1 368 ? -34.166 31.916 -107.058 1.00 45.26 368 LEU A C 1
ATOM 2813 O O . LEU A 1 368 ? -33.166 31.447 -107.595 1.00 45.63 368 LEU A O 1
ATOM 2818 N N . ALA A 1 369 ? -35.400 31.588 -107.422 1.00 46.46 369 ALA A N 1
ATOM 2819 C CA . ALA A 1 369 ? -35.656 30.636 -108.492 1.00 47.74 369 ALA A CA 1
ATOM 2820 C C . ALA A 1 369 ? -35.674 31.285 -109.870 1.00 49.43 369 ALA A C 1
ATOM 2821 O O . ALA A 1 369 ? -35.888 30.603 -110.874 1.00 52.48 369 ALA A O 1
ATOM 2823 N N . GLY A 1 370 ? -35.466 32.597 -109.922 1.00 49.24 370 GLY A N 1
ATOM 2824 C CA . GLY A 1 370 ? -35.461 33.286 -111.201 1.00 48.98 370 GLY A CA 1
ATOM 2825 C C . GLY A 1 370 ? -36.795 33.871 -111.628 1.00 49.63 370 GLY A C 1
ATOM 2826 O O . GLY A 1 370 ? -36.904 34.460 -112.699 1.00 51.38 370 GLY A O 1
ATOM 2827 N N . GLN A 1 371 ? -37.817 33.715 -110.801 1.00 49.48 371 GLN A N 1
ATOM 2828 C CA . GLN A 1 371 ? -39.133 34.251 -111.120 1.00 49.97 371 GLN A CA 1
ATOM 2829 C C . GLN A 1 371 ? -39.443 35.396 -110.160 1.00 48.85 371 GLN A C 1
ATOM 2830 O O . GLN A 1 371 ? -40.495 35.421 -109.520 1.00 49.70 371 GLN A O 1
ATOM 2836 N N . LYS A 1 372 ? -38.513 36.339 -110.063 1.00 47.20 372 LYS A N 1
ATOM 2837 C CA . LYS A 1 372 ? -38.647 37.496 -109.181 1.00 45.61 372 LYS A CA 1
ATOM 2838 C C . LYS A 1 372 ? -39.829 38.411 -109.523 1.00 44.30 372 LYS A C 1
ATOM 2839 O O . LYS A 1 372 ? -39.943 38.898 -110.644 1.00 43.10 372 LYS A O 1
ATOM 2845 N N . ASP A 1 373 ? -40.711 38.635 -108.553 1.00 44.15 373 ASP A N 1
ATOM 2846 C CA . ASP A 1 373 ? -41.858 39.510 -108.766 1.00 44.97 373 ASP A CA 1
ATOM 2847 C C . ASP A 1 373 ? -41.357 40.943 -108.585 1.00 45.01 373 ASP A C 1
ATOM 2848 O O . ASP A 1 373 ? -41.331 41.482 -107.475 1.00 43.48 373 ASP A O 1
ATOM 2853 N N . GLU A 1 374 ? -40.955 41.548 -109.696 1.00 46.12 374 GLU A N 1
ATOM 2854 C CA . GLU A 1 374 ? -40.422 42.895 -109.694 1.00 45.69 374 GLU A CA 1
ATOM 2855 C C . GLU A 1 374 ? -41.343 43.911 -109.027 1.00 45.58 374 GLU A C 1
ATOM 2856 O O . GLU A 1 374 ? -40.885 44.939 -108.541 1.00 46.74 374 GLU A O 1
ATOM 2862 N N . ALA A 1 375 ? -42.638 43.623 -108.980 1.00 45.48 375 ALA A N 1
ATOM 2863 C CA . ALA A 1 375 ? -43.576 44.547 -108.355 1.00 44.30 375 ALA A CA 1
ATOM 2864 C C . ALA A 1 375 ? -43.514 44.502 -106.823 1.00 44.99 375 ALA A C 1
ATOM 2865 O O . ALA A 1 375 ? -43.780 45.507 -106.154 1.00 45.40 375 ALA A O 1
ATOM 2867 N N . LEU A 1 376 ? -43.167 43.346 -106.262 1.00 43.52 376 LEU A N 1
ATOM 2868 C CA . LEU A 1 376 ? -43.084 43.225 -104.809 1.00 43.61 376 LEU A CA 1
ATOM 2869 C C . LEU A 1 376 ? -41.811 43.873 -104.269 1.00 42.77 376 LEU A C 1
ATOM 2870 O O . LEU A 1 376 ? -41.848 44.656 -103.320 1.00 41.22 376 LEU A O 1
ATOM 2875 N N . PHE A 1 377 ? -40.682 43.550 -104.887 1.00 43.36 377 PHE A N 1
ATOM 2876 C CA . PHE A 1 377 ? -39.404 44.103 -104.466 1.00 43.85 377 PHE A CA 1
ATOM 2877 C C . PHE A 1 377 ? -39.344 45.628 -104.594 1.00 44.44 377 PHE A C 1
ATOM 2878 O O . PHE A 1 377 ? -38.673 46.302 -103.803 1.00 44.20 377 PHE A O 1
ATOM 2886 N N . SER A 1 378 ? -40.050 46.169 -105.583 1.00 43.82 378 SER A N 1
ATOM 2887 C CA . SER A 1 378 ? -40.074 47.614 -105.791 1.00 43.32 378 SER A CA 1
ATOM 2888 C C . SER A 1 378 ? -40.875 48.303 -104.696 1.00 43.06 378 SER A C 1
ATOM 2889 O O . SER A 1 378 ? -40.457 49.336 -104.161 1.00 42.86 378 SER A O 1
ATOM 2892 N N . ALA A 1 379 ? -42.027 47.730 -104.362 1.00 42.39 379 ALA A N 1
ATOM 2893 C CA . ALA A 1 379 ? -42.868 48.304 -103.320 1.00 42.64 379 ALA A CA 1
ATOM 2894 C C . ALA A 1 379 ? -42.116 48.243 -101.991 1.00 42.45 379 ALA A C 1
ATOM 2895 O O . ALA A 1 379 ? -42.206 49.160 -101.172 1.00 42.77 379 ALA A O 1
ATOM 2897 N N . ASN A 1 380 ? -41.356 47.168 -101.801 1.00 40.93 380 ASN A N 1
ATOM 2898 C CA . ASN A 1 380 ? -40.588 46.978 -100.580 1.00 41.22 380 ASN A CA 1
ATOM 2899 C C . ASN A 1 380 ? -39.430 47.972 -100.490 1.00 42.08 380 ASN A C 1
ATOM 2900 O O . ASN A 1 380 ? -39.178 48.564 -99.433 1.00 40.88 380 ASN A O 1
ATOM 2905 N N . ALA A 1 381 ? -38.720 48.143 -101.601 1.00 41.24 381 ALA A N 1
ATOM 2906 C CA . ALA A 1 381 ? -37.604 49.074 -101.642 1.00 40.27 381 ALA A CA 1
ATOM 2907 C C . ALA A 1 381 ? -38.101 50.480 -101.290 1.00 39.87 381 ALA A C 1
ATOM 2908 O O . ALA A 1 381 ? -37.454 51.206 -100.531 1.00 38.48 381 ALA A O 1
ATOM 2910 N N . ALA A 1 382 ? -39.260 50.851 -101.831 1.00 39.36 382 ALA A N 1
ATOM 2911 C CA . ALA A 1 382 ? -39.836 52.167 -101.572 1.00 40.10 382 ALA A CA 1
ATOM 2912 C C . ALA A 1 382 ? -40.206 52.334 -100.096 1.00 41.59 382 ALA A C 1
ATOM 2913 O O . ALA A 1 382 ? -39.923 53.368 -99.481 1.00 40.81 382 ALA A O 1
ATOM 2915 N N . ALA A 1 383 ? -40.840 51.311 -99.532 1.00 42.66 383 ALA A N 1
ATOM 2916 C CA . ALA A 1 383 ? -41.245 51.356 -98.139 1.00 42.94 383 ALA A CA 1
ATOM 2917 C C . ALA A 1 383 ? -40.030 51.503 -97.237 1.00 43.11 383 ALA A C 1
ATOM 2918 O O . ALA A 1 383 ? -40.010 52.359 -96.358 1.00 44.25 383 ALA A O 1
ATOM 2920 N N . LEU A 1 384 ? -39.016 50.672 -97.456 1.00 43.67 384 LEU A N 1
ATOM 2921 C CA . LEU A 1 384 ? -37.807 50.732 -96.645 1.00 44.80 384 LEU A CA 1
ATOM 2922 C C . LEU A 1 384 ? -37.172 52.115 -96.732 1.00 46.09 384 LEU A C 1
ATOM 2923 O O . LEU A 1 384 ? -36.664 52.639 -95.740 1.00 46.18 384 LEU A O 1
ATOM 2928 N N . ALA A 1 385 ? -37.213 52.706 -97.924 1.00 46.78 385 ALA A N 1
ATOM 2929 C CA . ALA A 1 385 ? -36.640 54.029 -98.146 1.00 45.86 385 ALA A CA 1
ATOM 2930 C C . ALA A 1 385 ? -37.397 55.108 -97.379 1.00 45.96 385 ALA A C 1
ATOM 2931 O O . ALA A 1 385 ? -36.797 55.880 -96.630 1.00 46.38 385 ALA A O 1
ATOM 2933 N N . SER A 1 386 ? -38.712 55.163 -97.557 1.00 46.16 386 SER A N 1
ATOM 2934 C CA . SER A 1 386 ? -39.503 56.171 -96.863 1.00 47.01 386 SER A CA 1
ATOM 2935 C C . SER A 1 386 ? -39.278 56.077 -95.359 1.00 47.57 386 SER A C 1
ATOM 2936 O O . SER A 1 386 ? -39.210 57.092 -94.670 1.00 47.69 386 SER A O 1
ATOM 2939 N N . ARG A 1 387 ? -39.161 54.855 -94.850 1.00 47.70 387 ARG A N 1
ATOM 2940 C CA . ARG A 1 387 ? -38.939 54.664 -93.425 1.00 48.61 387 ARG A CA 1
ATOM 2941 C C . ARG A 1 387 ? -37.578 55.211 -93.016 1.00 50.06 387 ARG A C 1
ATOM 2942 O O . ARG A 1 387 ? -37.448 55.916 -92.016 1.00 49.93 387 ARG A O 1
ATOM 2950 N N . ARG A 1 388 ? -36.562 54.884 -93.802 1.00 50.91 388 ARG A N 1
ATOM 2951 C CA . ARG A 1 388 ? -35.210 55.325 -93.509 1.00 52.31 388 ARG A CA 1
ATOM 2952 C C . ARG A 1 388 ? -34.982 56.822 -93.707 1.00 53.80 388 ARG A C 1
ATOM 2953 O O . ARG A 1 388 ? -33.912 57.336 -93.384 1.00 54.80 388 ARG A O 1
ATOM 2961 N N . SER A 1 389 ? -35.981 57.527 -94.220 1.00 54.10 389 SER A N 1
ATOM 2962 C CA . SER A 1 389 ? -35.823 58.955 -94.444 1.00 54.72 389 SER A CA 1
ATOM 2963 C C . SER A 1 389 ? -36.913 59.768 -93.765 1.00 55.45 389 SER A C 1
ATOM 2964 O O . SER A 1 389 ? -36.872 60.997 -93.772 1.00 57.49 389 SER A O 1
ATOM 2967 N N . SER A 1 390 ? -37.887 59.089 -93.175 1.00 55.62 390 SER A N 1
ATOM 2968 C CA . SER A 1 390 ? -38.981 59.783 -92.511 1.00 56.13 390 SER A CA 1
ATOM 2969 C C . SER A 1 390 ? -38.541 60.523 -91.251 1.00 56.70 390 SER A C 1
ATOM 2970 O O . SER A 1 390 ? -37.745 60.015 -90.456 1.00 56.89 390 SER A O 1
ATOM 2973 N N . PRO A 1 391 ? -39.044 61.753 -91.064 1.00 57.07 391 PRO A N 1
ATOM 2974 C CA . PRO A 1 391 ? -38.678 62.525 -89.874 1.00 56.36 391 PRO A CA 1
ATOM 2975 C C . PRO A 1 391 ? -39.379 61.976 -88.632 1.00 55.50 391 PRO A C 1
ATOM 2976 O O . PRO A 1 391 ? -38.949 62.242 -87.514 1.00 56.27 391 PRO A O 1
ATOM 2980 N N . ARG A 1 392 ? -40.458 61.217 -88.831 1.00 54.04 392 ARG A N 1
ATOM 2981 C CA . ARG A 1 392 ? -41.203 60.622 -87.714 1.00 51.76 392 ARG A CA 1
ATOM 2982 C C . ARG A 1 392 ? -40.270 59.652 -87.002 1.00 51.00 392 ARG A C 1
ATOM 2983 O O . ARG A 1 392 ? -40.330 59.482 -85.787 1.00 51.20 392 ARG A O 1
ATOM 2991 N N . VAL A 1 393 ? -39.403 59.018 -87.780 1.00 50.12 393 VAL A N 1
ATOM 2992 C CA . VAL A 1 393 ? -38.460 58.054 -87.244 1.00 49.87 393 VAL A CA 1
ATOM 2993 C C . VAL A 1 393 ? -37.282 58.721 -86.542 1.00 50.53 393 VAL A C 1
ATOM 2994 O O . VAL A 1 393 ? -37.009 58.437 -85.384 1.00 50.63 393 VAL A O 1
ATOM 2998 N N . THR A 1 394 ? -36.586 59.608 -87.242 1.00 52.67 394 THR A N 1
ATOM 2999 C CA . THR A 1 394 ? -35.435 60.288 -86.659 1.00 55.11 394 THR A CA 1
ATOM 3000 C C . THR A 1 394 ? -35.767 61.692 -86.167 1.00 56.72 394 THR A C 1
ATOM 3001 O O . THR A 1 394 ? -36.486 62.443 -86.827 1.00 57.12 394 THR A O 1
ATOM 3005 N N . ASN A 1 395 ? -35.228 62.046 -85.007 1.00 58.47 395 ASN A N 1
ATOM 3006 C CA . ASN A 1 395 ? -35.473 63.359 -84.419 1.00 61.00 395 ASN A CA 1
ATOM 3007 C C . ASN A 1 395 ? -34.251 63.862 -83.650 1.00 62.64 395 ASN A C 1
ATOM 3008 O O . ASN A 1 395 ? -33.324 63.099 -83.359 1.00 62.78 395 ASN A O 1
ATOM 3013 N N . GLU A 1 396 ? -34.254 65.152 -83.327 1.00 64.82 396 GLU A N 1
ATOM 3014 C CA . GLU A 1 396 ? -33.160 65.767 -82.584 1.00 66.30 396 GLU A CA 1
ATOM 3015 C C . GLU A 1 396 ? -32.957 65.128 -81.213 1.00 66.87 396 GLU A C 1
ATOM 3016 O O . GLU A 1 396 ? -32.213 65.647 -80.375 1.00 66.38 396 GLU A O 1
ATOM 3022 N N . GLY A 1 397 ? -33.637 64.003 -80.989 1.00 65.70 397 GLY A N 1
ATOM 3023 C CA . GLY A 1 397 ? -33.500 63.256 -79.752 1.00 63.75 397 GLY A CA 1
ATOM 3024 C C . GLY A 1 397 ? -32.077 62.725 -79.830 1.00 63.50 397 GLY A C 1
ATOM 3025 O O . GLY A 1 397 ? -31.477 62.360 -78.818 1.00 62.67 397 GLY A O 1
ATOM 3026 N N . VAL A 1 398 ? -31.551 62.689 -81.056 1.00 63.65 398 VAL A N 1
ATOM 3027 C CA . VAL A 1 398 ? -30.194 62.227 -81.289 1.00 63.82 398 VAL A CA 1
ATOM 3028 C C . VAL A 1 398 ? -29.216 63.158 -80.594 1.00 64.46 398 VAL A C 1
ATOM 3029 O O . VAL A 1 3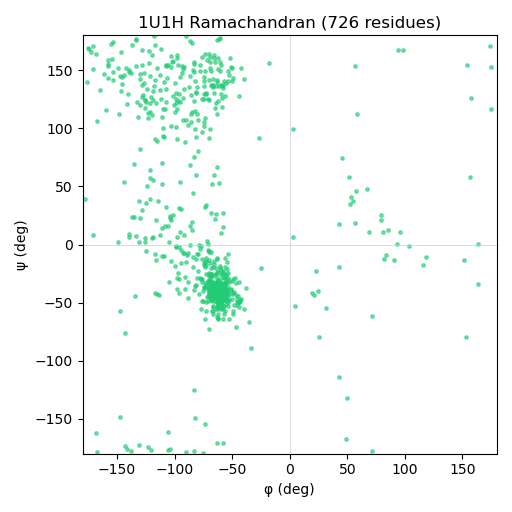98 ? -28.124 62.748 -80.194 1.00 63.35 398 VAL A O 1
ATOM 3033 N N . GLN A 1 399 ? -29.618 64.421 -80.452 1.00 64.97 399 GLN A N 1
ATOM 3034 C CA . GLN A 1 399 ? -28.798 65.430 -79.787 1.00 65.62 399 GLN A CA 1
ATOM 3035 C C . GLN A 1 399 ? -28.602 64.977 -78.342 1.00 64.77 399 GLN A C 1
ATOM 3036 O O . GLN A 1 399 ? -27.483 64.688 -77.914 1.00 63.81 399 GLN A O 1
ATOM 3042 N N . LYS A 1 400 ? -29.706 64.914 -77.601 1.00 64.08 400 LYS A N 1
ATOM 3043 C CA . LYS A 1 400 ? -29.685 64.476 -76.210 1.00 63.86 400 LYS A CA 1
ATOM 3044 C C . LYS A 1 400 ? -29.050 63.087 -76.081 1.00 63.27 400 LYS A C 1
ATOM 3045 O O . LYS A 1 400 ? -28.256 62.838 -75.172 1.00 62.38 400 LYS A O 1
ATOM 3051 N N . ALA A 1 401 ? -29.408 62.188 -76.995 1.00 63.04 401 ALA A N 1
ATOM 3052 C CA . ALA A 1 401 ? -28.874 60.831 -76.992 1.00 63.62 401 ALA A CA 1
ATOM 3053 C C . ALA A 1 401 ? -27.355 60.869 -76.868 1.00 64.44 401 ALA A C 1
ATOM 3054 O O . ALA A 1 401 ? -26.779 60.275 -75.951 1.00 64.35 401 ALA A O 1
ATOM 3056 N N . ALA A 1 402 ? -26.709 61.561 -77.803 1.00 65.25 402 ALA A N 1
ATOM 3057 C CA . ALA A 1 402 ? -25.257 61.694 -77.781 1.00 65.87 402 ALA A CA 1
ATOM 3058 C C . ALA A 1 402 ? -24.931 62.686 -76.676 1.00 66.97 402 ALA A C 1
ATOM 3059 O O . ALA A 1 402 ? -25.078 63.898 -76.847 1.00 67.26 402 ALA A O 1
ATOM 3061 N N . ALA A 1 403 ? -24.505 62.152 -75.537 1.00 67.48 403 ALA A N 1
ATOM 3062 C CA . ALA A 1 403 ? -24.170 62.945 -74.362 1.00 67.92 403 ALA A CA 1
ATOM 3063 C C . ALA A 1 403 ? -24.138 61.947 -73.222 1.00 69.05 403 ALA A C 1
ATOM 3064 O O . ALA A 1 403 ? -23.347 62.072 -72.291 1.00 70.18 403 ALA A O 1
ATOM 3066 N N . ALA A 1 404 ? -25.012 60.950 -73.312 1.00 69.52 404 ALA A N 1
ATOM 3067 C CA . ALA A 1 404 ? -25.087 59.916 -72.299 1.00 70.41 404 ALA A CA 1
ATOM 3068 C C . ALA A 1 404 ? -23.762 59.157 -72.286 1.00 71.92 404 ALA A C 1
ATOM 3069 O O . ALA A 1 404 ? -23.493 58.364 -71.379 1.00 72.50 404 ALA A O 1
ATOM 3071 N N . LEU A 1 405 ? -22.932 59.402 -73.297 1.00 73.00 405 LEU A N 1
ATOM 3072 C CA . LEU A 1 405 ? -21.628 58.753 -73.365 1.00 74.78 405 LEU A CA 1
ATOM 3073 C C . LEU A 1 405 ? -20.760 59.337 -72.259 1.00 75.61 405 LEU A C 1
ATOM 3074 O O . LEU A 1 405 ? -19.695 58.808 -71.944 1.00 75.55 405 LEU A O 1
ATOM 3079 N N . LYS A 1 406 ? -21.235 60.440 -71.684 1.00 76.72 406 LYS A N 1
ATOM 3080 C CA . LYS A 1 406 ? -20.550 61.132 -70.596 1.00 76.80 406 LYS A CA 1
ATOM 3081 C C . LYS A 1 406 ? -20.486 60.193 -69.393 1.00 77.07 406 LYS A C 1
ATOM 3082 O O . LYS A 1 406 ? -21.117 60.445 -68.360 1.00 76.55 406 LYS A O 1
ATOM 3088 N N . GLY A 1 407 ? -19.727 59.107 -69.541 1.00 77.37 407 GLY A N 1
ATOM 3089 C CA . GLY A 1 407 ? -19.591 58.129 -68.474 1.00 76.64 407 GLY A CA 1
ATOM 3090 C C . GLY A 1 407 ? -20.925 57.689 -67.886 1.00 76.02 407 GLY A C 1
ATOM 3091 O O . GLY A 1 407 ? -21.991 57.965 -68.447 1.00 75.91 407 GLY A O 1
ATOM 3092 N N . SER A 1 408 ? -20.865 57.003 -66.748 1.00 74.29 408 SER A N 1
ATOM 3093 C CA . SER A 1 408 ? -22.063 56.520 -66.074 1.00 72.46 408 SER A CA 1
ATOM 3094 C C . SER A 1 408 ? -23.001 57.667 -65.731 1.00 71.23 408 SER A C 1
ATOM 3095 O O . SER A 1 408 ? -22.802 58.805 -66.169 1.00 71.17 408 SER A O 1
ATOM 3098 N N . ASP A 1 409 ? -24.028 57.357 -64.948 1.00 68.88 409 ASP A N 1
ATOM 3099 C CA . ASP A 1 409 ? -24.994 58.358 -64.533 1.00 66.88 409 ASP A CA 1
ATOM 3100 C C . ASP A 1 409 ? -25.462 58.103 -63.104 1.00 66.85 409 ASP A C 1
ATOM 3101 O O . ASP A 1 409 ? -26.658 58.002 -62.856 1.00 66.60 409 ASP A O 1
ATOM 3106 N N . HIS A 1 410 ? -24.517 57.985 -62.171 1.00 67.15 410 HIS A N 1
ATOM 3107 C CA . HIS A 1 410 ? -24.847 57.769 -60.759 1.00 66.84 410 HIS A CA 1
ATOM 3108 C C . HIS A 1 410 ? -25.503 59.027 -60.206 1.00 66.38 410 HIS A C 1
ATOM 3109 O O . HIS A 1 410 ? -25.204 60.136 -60.654 1.00 65.46 410 HIS A O 1
ATOM 3116 N N . ARG A 1 411 ? -26.391 58.866 -59.232 1.00 66.13 411 ARG A N 1
ATOM 3117 C CA . ARG A 1 411 ? -27.013 60.036 -58.631 1.00 65.91 411 ARG A CA 1
ATOM 3118 C C . ARG A 1 411 ? -25.883 60.749 -57.919 1.00 67.18 411 ARG A C 1
ATOM 3119 O O . ARG A 1 411 ? -25.000 60.099 -57.353 1.00 65.60 411 ARG A O 1
ATOM 3127 N N . ARG A 1 412 ? -25.909 62.079 -57.964 1.00 69.96 412 ARG A N 1
ATOM 3128 C CA . ARG A 1 412 ? -24.881 62.909 -57.340 1.00 72.17 412 ARG A CA 1
ATOM 3129 C C . ARG A 1 412 ? -24.186 62.237 -56.157 1.00 70.95 412 ARG A C 1
ATOM 3130 O O . ARG A 1 412 ? -24.635 62.339 -55.010 1.00 70.16 412 ARG A O 1
ATOM 3138 N N . ALA A 1 413 ? -23.088 61.553 -56.470 1.00 69.24 413 ALA A N 1
ATOM 3139 C CA . ALA A 1 413 ? -22.275 60.832 -55.500 1.00 68.36 413 ALA A CA 1
ATOM 3140 C C . ALA A 1 413 ? -23.053 60.397 -54.265 1.00 67.67 413 ALA A C 1
ATOM 3141 O O . ALA A 1 413 ? -23.455 59.240 -54.167 1.00 69.63 413 ALA A O 1
ATOM 3143 N N . THR A 1 414 ? -23.264 61.329 -53.338 1.00 65.45 414 THR A N 1
ATOM 3144 C CA . THR A 1 414 ? -23.979 61.068 -52.089 1.00 63.17 414 THR A CA 1
ATOM 3145 C C . THR A 1 414 ? -24.379 59.610 -51.970 1.00 62.03 414 THR A C 1
ATOM 3146 O O . THR A 1 414 ? -25.371 59.194 -52.566 1.00 62.16 414 THR A O 1
ATOM 3150 N N . ASN A 1 415 ? -23.603 58.831 -51.222 1.00 60.50 415 ASN A N 1
ATOM 3151 C CA . ASN A 1 415 ? -23.927 57.425 -51.045 1.00 59.28 415 ASN A CA 1
ATOM 3152 C C . ASN A 1 415 ? -25.391 57.339 -50.633 1.00 58.55 415 ASN A C 1
ATOM 3153 O O . ASN A 1 415 ? -25.934 58.266 -50.023 1.00 57.66 415 ASN A O 1
ATOM 3158 N N . VAL A 1 416 ? -26.031 56.229 -50.977 1.00 56.68 416 VAL A N 1
ATOM 3159 C CA . VAL A 1 416 ? -27.432 56.044 -50.660 1.00 55.19 416 VAL A CA 1
ATOM 3160 C C . VAL A 1 416 ? -27.732 56.173 -49.168 1.00 54.95 416 VAL A C 1
ATOM 3161 O O . VAL A 1 416 ? -28.778 56.704 -48.797 1.00 55.14 416 VAL A O 1
ATOM 3165 N N . SER A 1 417 ? -26.820 55.714 -48.313 1.00 54.82 417 SER A N 1
ATOM 3166 C CA . SER A 1 417 ? -27.040 55.787 -46.864 1.00 55.37 417 SER A CA 1
ATOM 3167 C C . SER A 1 417 ? -27.197 57.224 -46.345 1.00 54.77 417 SER A C 1
ATOM 3168 O O . SER A 1 417 ? -28.054 57.495 -45.501 1.00 53.55 417 SER A O 1
ATOM 3171 N N . ALA A 1 418 ? -26.373 58.140 -46.847 1.00 54.31 418 ALA A N 1
ATOM 3172 C CA . ALA A 1 418 ? -26.452 59.541 -46.433 1.00 54.64 418 ALA A CA 1
ATOM 3173 C C . ALA A 1 418 ? -27.673 60.172 -47.089 1.00 54.90 418 ALA A C 1
ATOM 3174 O O . ALA A 1 418 ? -28.371 60.993 -46.489 1.00 56.18 418 ALA A O 1
ATOM 3176 N N . ARG A 1 419 ? -27.922 59.776 -48.332 1.00 54.00 419 ARG A N 1
ATOM 3177 C CA . ARG A 1 419 ? -29.056 60.275 -49.101 1.00 53.08 419 ARG A CA 1
ATOM 3178 C C . ARG A 1 419 ? -30.357 59.898 -48.370 1.00 52.48 419 ARG A C 1
ATOM 3179 O O . ARG A 1 419 ? -31.319 60.670 -48.340 1.00 49.56 419 ARG A O 1
ATOM 3187 N N . LEU A 1 420 ? -30.371 58.711 -47.771 1.00 52.25 420 LEU A N 1
ATOM 3188 C CA . LEU A 1 420 ? -31.534 58.248 -47.034 1.00 53.39 420 LEU A CA 1
ATOM 3189 C C . LEU A 1 420 ? -31.773 59.158 -45.833 1.00 54.99 420 LEU A C 1
ATOM 3190 O O . LEU A 1 420 ? -32.918 59.377 -45.434 1.00 55.94 420 LEU A O 1
ATOM 3195 N N . ASP A 1 421 ? -30.696 59.695 -45.262 1.00 55.77 421 ASP A N 1
ATOM 3196 C CA . ASP A 1 421 ? -30.813 60.586 -44.105 1.00 56.27 421 ASP A CA 1
ATOM 3197 C C . ASP A 1 421 ? -31.600 61.852 -44.425 1.00 55.26 421 ASP A C 1
ATOM 3198 O O . ASP A 1 421 ? -32.499 62.241 -43.680 1.00 54.68 421 ASP A O 1
ATOM 3203 N N . ALA A 1 422 ? -31.247 62.494 -45.533 1.00 54.20 422 ALA A N 1
ATOM 3204 C CA . ALA A 1 422 ? -31.902 63.723 -45.957 1.00 54.23 422 ALA A CA 1
ATOM 3205 C C . ALA A 1 422 ? -33.378 63.500 -46.261 1.00 54.75 422 ALA A C 1
ATOM 3206 O O . ALA A 1 422 ? -34.219 64.374 -46.015 1.00 54.88 422 ALA A O 1
ATOM 3208 N N . GLN A 1 423 ? -33.681 62.327 -46.808 1.00 54.20 423 GLN A N 1
ATOM 3209 C CA . GLN A 1 423 ? -35.048 61.975 -47.158 1.00 53.77 423 GLN A CA 1
ATOM 3210 C C . GLN A 1 423 ? -35.866 61.781 -45.884 1.00 54.25 423 GLN A C 1
ATOM 3211 O O . GLN A 1 423 ? -37.007 62.232 -45.800 1.00 54.76 423 GLN A O 1
ATOM 3217 N N . GLN A 1 424 ? -35.273 61.119 -44.893 1.00 54.09 424 GLN A N 1
ATOM 3218 C CA . GLN A 1 424 ? -35.937 60.890 -43.616 1.00 53.94 424 GLN A CA 1
ATOM 3219 C C . GLN A 1 424 ? -36.201 62.229 -42.925 1.00 54.97 424 GLN A C 1
ATOM 3220 O O . GLN A 1 424 ? -37.114 62.350 -42.111 1.00 55.05 424 GLN A O 1
ATOM 3226 N N . LYS A 1 425 ? -35.395 63.235 -43.246 1.00 55.77 425 LYS A N 1
ATOM 3227 C CA . LYS A 1 425 ? -35.577 64.553 -42.658 1.00 56.75 425 LYS A CA 1
ATOM 3228 C C . LYS A 1 425 ? -36.908 65.095 -43.158 1.00 56.70 425 LYS A C 1
ATOM 3229 O O . LYS A 1 425 ? -37.698 65.627 -42.383 1.00 57.87 425 LYS A O 1
ATOM 3235 N N . LYS A 1 426 ? -37.155 64.941 -44.456 1.00 56.00 426 LYS A N 1
ATOM 3236 C CA . LYS A 1 426 ? -38.398 65.398 -45.076 1.00 55.44 426 LYS A CA 1
ATOM 3237 C C . LYS A 1 426 ? -39.587 64.468 -44.790 1.00 54.60 426 LYS A C 1
ATOM 3238 O O . LYS A 1 426 ? -40.728 64.916 -44.740 1.00 54.37 426 LYS A O 1
ATOM 3244 N N . LEU A 1 427 ? -39.314 63.180 -44.608 1.00 54.05 427 LEU A N 1
ATOM 3245 C CA . LEU A 1 427 ? -40.357 62.187 -44.339 1.00 55.17 427 LEU A CA 1
ATOM 3246 C C . LEU A 1 427 ? -40.166 61.605 -42.934 1.00 56.78 427 LEU A C 1
ATOM 3247 O O . LEU A 1 427 ? -39.480 60.594 -42.768 1.00 59.54 427 LEU A O 1
ATOM 3252 N N . ASN A 1 428 ? -40.763 62.221 -41.924 1.00 56.23 428 ASN A N 1
ATOM 3253 C CA . ASN A 1 428 ? -40.605 61.732 -40.558 1.00 56.37 428 ASN A CA 1
ATOM 3254 C C . ASN A 1 428 ? -41.254 60.350 -40.382 1.00 55.52 428 ASN A C 1
ATOM 3255 O O . ASN A 1 428 ? -42.152 60.165 -39.562 1.00 55.60 428 ASN A O 1
ATOM 3260 N N . LEU A 1 429 ? -40.778 59.374 -41.147 1.00 54.35 429 LEU A N 1
ATOM 3261 C CA . LEU A 1 429 ? -41.322 58.020 -41.100 1.00 54.21 429 LEU A CA 1
ATOM 3262 C C . LEU A 1 429 ? -40.848 57.199 -39.906 1.00 53.81 429 LEU A C 1
ATOM 3263 O O . LEU A 1 429 ? -39.731 57.379 -39.413 1.00 54.30 429 LEU A O 1
ATOM 3268 N N . PRO A 1 430 ? -41.700 56.276 -39.429 1.00 52.49 430 PRO A N 1
ATOM 3269 C CA . PRO A 1 430 ? -41.372 55.413 -38.292 1.00 51.77 430 PRO A CA 1
ATOM 3270 C C . PRO A 1 430 ? -40.553 54.218 -38.757 1.00 51.92 430 PRO A C 1
ATOM 3271 O O . PRO A 1 430 ? -40.219 54.101 -39.935 1.00 51.59 430 PRO A O 1
ATOM 3275 N N . ILE A 1 431 ? -40.224 53.334 -37.828 1.00 52.16 431 ILE A N 1
ATOM 3276 C CA . ILE A 1 431 ? -39.468 52.142 -38.171 1.00 52.72 431 ILE A CA 1
ATOM 3277 C C . ILE A 1 431 ? -40.478 51.249 -38.893 1.00 51.83 431 ILE A C 1
ATOM 3278 O O . ILE A 1 431 ? -41.671 51.315 -38.601 1.00 50.63 431 ILE A O 1
ATOM 3283 N N . LEU A 1 432 ? -40.010 50.434 -39.837 1.00 51.79 432 LEU A N 1
ATOM 3284 C CA . LEU A 1 432 ? -40.896 49.538 -40.589 1.00 51.57 432 LEU A CA 1
ATOM 3285 C C . LEU A 1 432 ? -42.095 50.277 -41.184 1.00 50.20 432 LEU A C 1
ATOM 3286 O O . LEU A 1 432 ? -43.244 49.937 -40.913 1.00 50.23 432 LEU A O 1
ATOM 3291 N N . PRO A 1 433 ? -41.843 51.298 -42.010 1.00 49.50 433 PRO A N 1
ATOM 3292 C CA . PRO A 1 433 ? -42.954 52.042 -42.608 1.00 48.28 433 PRO A CA 1
ATOM 3293 C C . PRO A 1 433 ? -43.811 51.152 -43.510 1.00 48.19 433 PRO A C 1
ATOM 3294 O O . PRO A 1 433 ? -43.367 50.091 -43.956 1.00 49.40 433 PRO A O 1
ATOM 3298 N N . THR A 1 434 ? -45.038 51.585 -43.773 1.00 46.02 434 THR A N 1
ATOM 3299 C CA . THR A 1 434 ? -45.945 50.824 -44.614 1.00 45.10 434 THR A CA 1
ATOM 3300 C C . THR A 1 434 ? -46.274 51.572 -45.897 1.00 44.54 434 THR A C 1
ATOM 3301 O O . THR A 1 434 ? -46.256 52.800 -45.930 1.00 44.45 434 THR A O 1
ATOM 3305 N N . THR A 1 435 ? -46.585 50.821 -46.948 1.00 43.73 435 THR A N 1
ATOM 3306 C CA . THR A 1 435 ? -46.923 51.406 -48.237 1.00 43.15 435 THR A CA 1
ATOM 3307 C C . THR A 1 435 ? -47.352 50.292 -49.177 1.00 43.75 435 THR A C 1
ATOM 3308 O O . THR A 1 435 ? -47.170 49.113 -48.864 1.00 45.36 435 THR A O 1
ATOM 3312 N N . THR A 1 436 ? -47.927 50.655 -50.320 1.00 43.23 436 THR A N 1
ATOM 3313 C CA . THR A 1 436 ? -48.334 49.652 -51.302 1.00 42.98 436 THR A CA 1
ATOM 3314 C C . THR A 1 436 ? -47.559 49.849 -52.604 1.00 43.24 436 THR A C 1
ATOM 3315 O O . THR A 1 436 ? -46.746 50.771 -52.724 1.00 43.35 436 THR A O 1
ATOM 3319 N N . ILE A 1 437 ? -47.819 48.990 -53.584 1.00 43.37 437 ILE A N 1
ATOM 3320 C CA . ILE A 1 437 ? -47.102 49.053 -54.845 1.00 41.57 437 ILE A CA 1
ATOM 3321 C C . ILE A 1 437 ? -47.683 49.930 -55.947 1.00 42.52 437 ILE A C 1
ATOM 3322 O O . ILE A 1 437 ? -46.981 50.243 -56.914 1.00 42.56 437 ILE A O 1
ATOM 3327 N N . GLY A 1 438 ? -48.943 50.337 -55.828 1.00 42.93 438 GLY A N 1
ATOM 3328 C CA . GLY A 1 438 ? -49.489 51.200 -56.863 1.00 43.60 438 GLY A CA 1
ATOM 3329 C C . GLY A 1 438 ? -50.979 51.189 -57.127 1.00 43.67 438 GLY A C 1
ATOM 3330 O O . GLY A 1 438 ? -51.707 52.076 -56.689 1.00 43.81 438 GLY A O 1
ATOM 3331 N N . SER A 1 439 ? -51.436 50.185 -57.857 1.00 44.56 439 SER A N 1
ATOM 3332 C CA . SER A 1 439 ? -52.848 50.077 -58.203 1.00 45.36 439 SER A CA 1
ATOM 3333 C C . SER A 1 439 ? -53.742 49.556 -57.085 1.00 46.47 439 SER A C 1
ATOM 3334 O O . SER A 1 439 ? -53.294 48.842 -56.184 1.00 44.24 439 SER A O 1
ATOM 3337 N N . PHE A 1 440 ? -55.014 49.937 -57.164 1.00 49.35 440 PHE A N 1
ATOM 3338 C CA . PHE A 1 440 ? -56.036 49.507 -56.214 1.00 53.09 440 PHE A CA 1
ATOM 3339 C C . PHE A 1 440 ? -57.206 48.943 -57.011 1.00 55.52 440 PHE A C 1
ATOM 3340 O O . PHE A 1 440 ? -57.401 49.305 -58.172 1.00 56.51 440 PHE A O 1
ATOM 3348 N N . PRO A 1 441 ? -57.991 48.037 -56.404 1.00 58.24 441 PRO A N 1
ATOM 3349 C CA . PRO A 1 441 ? -59.145 47.430 -57.077 1.00 60.31 441 PRO A CA 1
ATOM 3350 C C . PRO A 1 441 ? -59.974 48.458 -57.839 1.00 63.22 441 PRO A C 1
ATOM 3351 O O . PRO A 1 441 ? -60.370 49.484 -57.287 1.00 62.83 441 PRO A O 1
ATOM 3355 N N . GLN A 1 442 ? -60.225 48.181 -59.111 1.00 67.55 442 GLN A N 1
ATOM 3356 C CA . GLN A 1 442 ? -61.003 49.088 -59.947 1.00 72.72 442 GLN A CA 1
ATOM 3357 C C . GLN A 1 442 ? -62.498 48.895 -59.742 1.00 73.91 442 GLN A C 1
ATOM 3358 O O . GLN A 1 442 ? -63.044 47.841 -60.065 1.00 74.35 442 GLN A O 1
ATOM 3364 N N . THR A 1 443 ? -63.158 49.921 -59.210 1.00 75.64 443 THR A N 1
ATOM 3365 C CA . THR A 1 443 ? -64.596 49.857 -58.960 1.00 77.78 443 THR A CA 1
ATOM 3366 C C . THR A 1 443 ? -65.424 49.949 -60.252 1.00 78.90 443 THR A C 1
ATOM 3367 O O . THR A 1 443 ? -64.945 49.602 -61.337 1.00 78.81 443 THR A O 1
ATOM 3371 N N . VAL A 1 444 ? -66.665 50.413 -60.115 1.00 80.07 444 VAL A N 1
ATOM 3372 C CA . VAL A 1 444 ? -67.604 50.555 -61.231 1.00 81.16 444 VAL A CA 1
ATOM 3373 C C . VAL A 1 444 ? -66.985 50.976 -62.578 1.00 83.05 444 VAL A C 1
ATOM 3374 O O . VAL A 1 444 ? -66.990 50.196 -63.540 1.00 82.70 444 VAL A O 1
ATOM 3378 N N . GLU A 1 445 ? -66.462 52.201 -62.642 1.00 84.05 445 GLU A N 1
ATOM 3379 C CA . GLU A 1 445 ? -65.831 52.741 -63.850 1.00 84.60 445 GLU A CA 1
ATOM 3380 C C . GLU A 1 445 ? -66.726 52.731 -65.093 1.00 85.76 445 GLU A C 1
ATOM 3381 O O . GLU A 1 445 ? -67.636 51.906 -65.222 1.00 84.94 445 GLU A O 1
ATOM 3387 N N . LEU A 1 446 ? -66.448 53.657 -66.008 1.00 86.48 446 LEU A N 1
ATOM 3388 C CA . LEU A 1 446 ? -67.215 53.786 -67.241 1.00 86.73 446 LEU A CA 1
ATOM 3389 C C . LEU A 1 446 ? -66.296 53.923 -68.456 1.00 87.77 446 LEU A C 1
ATOM 3390 O O . LEU A 1 446 ? -65.070 53.984 -68.325 1.00 86.23 446 LEU A O 1
ATOM 3395 N N . ARG A 1 447 ? -66.909 53.972 -69.637 1.00 89.67 447 ARG A N 1
ATOM 3396 C CA . ARG A 1 447 ? -66.186 54.120 -70.897 1.00 91.41 447 ARG A CA 1
ATOM 3397 C C . ARG A 1 447 ? -66.699 55.345 -71.659 1.00 91.77 447 ARG A C 1
ATOM 3398 O O . ARG A 1 447 ? -67.909 55.551 -71.789 1.00 91.44 447 ARG A O 1
ATOM 3406 N N . GLU A 1 461 ? -67.817 65.796 -66.818 1.00 81.38 461 GLU A N 1
ATOM 3407 C CA . GLU A 1 461 ? -66.610 65.347 -67.494 1.00 81.27 461 GLU A CA 1
ATOM 3408 C C . GLU A 1 461 ? -65.995 64.119 -66.831 1.00 81.55 461 GLU A C 1
ATOM 3409 O O . GLU A 1 461 ? -66.492 63.636 -65.812 1.00 81.59 461 GLU A O 1
ATOM 3415 N N . ASP A 1 462 ? -64.911 63.622 -67.422 1.00 81.81 462 ASP A N 1
ATOM 3416 C CA . ASP A 1 462 ? -64.207 62.448 -66.912 1.00 81.49 462 ASP A CA 1
ATOM 3417 C C . ASP A 1 462 ? -63.234 62.823 -65.796 1.00 80.87 462 ASP A C 1
ATOM 3418 O O . ASP A 1 462 ? -63.096 62.087 -64.817 1.00 79.87 462 ASP A O 1
ATOM 3423 N N . TYR A 1 463 ? -62.559 63.962 -65.946 1.00 80.35 463 TYR A N 1
ATOM 3424 C CA . TYR A 1 463 ? -61.612 64.429 -64.936 1.00 80.16 463 TYR A CA 1
ATOM 3425 C C . TYR A 1 463 ? -62.177 64.280 -63.520 1.00 78.58 463 TYR A C 1
ATOM 3426 O O . TYR A 1 463 ? -61.516 63.747 -62.630 1.00 78.44 463 TYR A O 1
ATOM 3435 N N . VAL A 1 464 ? -63.404 64.757 -63.328 1.00 76.61 464 VAL A N 1
ATOM 3436 C CA . VAL A 1 464 ? -64.079 64.702 -62.033 1.00 74.32 464 VAL A CA 1
ATOM 3437 C C . VAL A 1 464 ? -64.387 63.273 -61.593 1.00 72.52 464 VAL A C 1
ATOM 3438 O O . VAL A 1 464 ? -64.294 62.935 -60.412 1.00 70.89 464 VAL A O 1
ATOM 3442 N N . LYS A 1 465 ? -64.760 62.436 -62.549 1.00 71.43 465 LYS A N 1
ATOM 3443 C CA . LYS A 1 465 ? -65.077 61.052 -62.247 1.00 71.19 465 LYS A CA 1
ATOM 3444 C C . LYS A 1 465 ? -63.842 60.330 -61.706 1.00 70.21 465 LYS A C 1
ATOM 3445 O O . LYS A 1 465 ? -63.950 59.474 -60.824 1.00 70.26 465 LYS A O 1
ATOM 3451 N N . ALA A 1 466 ? -62.669 60.683 -62.232 1.00 68.77 466 ALA A N 1
ATOM 3452 C CA . ALA A 1 466 ? -61.421 60.063 -61.801 1.00 67.31 466 ALA A CA 1
ATOM 3453 C C . ALA A 1 466 ? -60.984 60.571 -60.431 1.00 66.77 466 ALA A C 1
ATOM 3454 O O . ALA A 1 466 ? -60.453 59.804 -59.627 1.00 66.48 466 ALA A O 1
ATOM 3456 N N . ILE A 1 467 ? -61.214 61.857 -60.165 1.00 66.57 467 ILE A N 1
ATOM 3457 C CA . ILE A 1 467 ? -60.853 62.462 -58.879 1.00 66.62 467 ILE A CA 1
ATOM 3458 C C . ILE A 1 467 ? -61.534 61.712 -57.737 1.00 65.91 467 ILE A C 1
ATOM 3459 O O . ILE A 1 467 ? -60.886 61.290 -56.775 1.00 64.96 467 ILE A O 1
ATOM 3464 N N . LYS A 1 468 ? -62.852 61.565 -57.851 1.00 65.46 468 LYS A N 1
ATOM 3465 C CA . LYS A 1 468 ? -63.640 60.880 -56.836 1.00 65.56 468 LYS A CA 1
ATOM 3466 C C . LYS A 1 468 ? -63.043 59.526 -56.459 1.00 65.42 468 LYS A C 1
ATOM 3467 O O . LYS A 1 468 ? -63.002 59.164 -55.280 1.00 64.46 468 LYS A O 1
ATOM 3473 N N . GLU A 1 469 ? -62.580 58.779 -57.458 1.00 65.26 469 GLU A N 1
ATOM 3474 C CA . GLU A 1 469 ? -62.013 57.469 -57.194 1.00 65.81 469 GLU A CA 1
ATOM 3475 C C . GLU A 1 469 ? -60.685 57.541 -56.443 1.00 65.03 469 GLU A C 1
ATOM 3476 O O . GLU A 1 469 ? -60.363 56.652 -55.651 1.00 63.72 469 GLU A O 1
ATOM 3482 N N . GLU A 1 470 ? -59.919 58.601 -56.683 1.00 64.68 470 GLU A N 1
ATOM 3483 C CA . GLU A 1 470 ? -58.638 58.770 -56.006 1.00 64.74 470 GLU A CA 1
ATOM 3484 C C . GLU A 1 470 ? -58.809 59.209 -54.563 1.00 63.39 470 GLU A C 1
ATOM 3485 O O . GLU A 1 470 ? -58.204 58.633 -53.658 1.00 62.47 470 GLU A O 1
ATOM 3491 N N . ILE A 1 471 ? -59.637 60.225 -54.349 1.00 62.57 471 ILE A N 1
ATOM 3492 C CA . ILE A 1 471 ? -59.886 60.717 -53.001 1.00 63.09 471 ILE A CA 1
ATOM 3493 C C . ILE A 1 471 ? -60.376 59.551 -52.139 1.00 62.33 471 ILE A C 1
ATOM 3494 O O . ILE A 1 471 ? -60.088 59.484 -50.946 1.00 61.20 471 ILE A O 1
ATOM 3499 N N . LYS A 1 472 ? -61.103 58.630 -52.765 1.00 61.85 472 LYS A N 1
ATOM 3500 C CA . LYS A 1 472 ? -61.644 57.462 -52.075 1.00 61.38 472 LYS A CA 1
ATOM 3501 C C . LYS A 1 472 ? -60.527 56.481 -51.714 1.00 60.76 472 LYS A C 1
ATOM 3502 O O . LYS A 1 472 ? -60.611 55.770 -50.711 1.00 59.17 472 LYS A O 1
ATOM 3508 N N . LYS A 1 473 ? -59.487 56.440 -52.542 1.00 60.40 473 LYS A N 1
ATOM 3509 C CA . LYS A 1 473 ? -58.356 55.558 -52.288 1.00 60.16 473 LYS A CA 1
ATOM 3510 C C . LYS A 1 473 ? -57.439 56.237 -51.275 1.00 58.52 473 LYS A C 1
ATOM 3511 O O . LYS A 1 473 ? -56.839 55.583 -50.423 1.00 57.58 473 LYS A O 1
ATOM 3517 N N . VAL A 1 474 ? -57.351 57.560 -51.366 1.00 57.10 474 VAL A N 1
ATOM 3518 C CA . VAL A 1 474 ? -56.535 58.337 -50.444 1.00 55.99 474 VAL A CA 1
ATOM 3519 C C . VAL A 1 474 ? -57.208 58.334 -49.074 1.00 54.99 474 VAL A C 1
ATOM 3520 O O . VAL A 1 474 ? -56.563 58.080 -48.056 1.00 53.80 474 VAL A O 1
ATOM 3524 N N . VAL A 1 475 ? -58.509 58.626 -49.060 1.00 54.09 475 VAL A N 1
ATOM 3525 C CA . VAL A 1 475 ? -59.276 58.650 -47.818 1.00 53.38 475 VAL A CA 1
ATOM 3526 C C . VAL A 1 475 ? -59.257 57.245 -47.218 1.00 51.58 475 VAL A C 1
ATOM 3527 O O . VAL A 1 475 ? -59.293 57.082 -46.002 1.00 50.73 475 VAL A O 1
ATOM 3531 N N . ASP A 1 476 ? -59.179 56.236 -48.078 1.00 51.53 476 ASP A N 1
ATOM 3532 C CA . ASP A 1 476 ? -59.114 54.855 -47.622 1.00 52.28 476 ASP A CA 1
ATOM 3533 C C . ASP A 1 476 ? -57.724 54.634 -47.029 1.00 52.75 476 ASP A C 1
ATOM 3534 O O . ASP A 1 476 ? -57.597 54.259 -45.875 1.00 52.56 476 ASP A O 1
ATOM 3539 N N . LEU A 1 477 ? -56.686 54.875 -47.825 1.00 53.47 477 LEU A N 1
ATOM 3540 C CA . LEU A 1 477 ? -55.311 54.702 -47.367 1.00 54.17 477 LEU A CA 1
ATOM 3541 C C . LEU A 1 477 ? -55.092 55.332 -45.984 1.00 55.74 477 LEU A C 1
ATOM 3542 O O . LEU A 1 477 ? -54.509 54.703 -45.098 1.00 54.24 477 LEU A O 1
ATOM 3547 N N . GLN A 1 478 ? -55.569 56.565 -45.799 1.00 57.78 478 GLN A N 1
ATOM 3548 C CA . GLN A 1 478 ? -55.402 57.272 -44.525 1.00 59.42 478 GLN A CA 1
ATOM 3549 C C . GLN A 1 478 ? -56.087 56.556 -43.369 1.00 60.29 478 GLN A C 1
ATOM 3550 O O . GLN A 1 478 ? -55.440 56.177 -42.394 1.00 60.45 478 GLN A O 1
ATOM 3556 N N . GLU A 1 479 ? -57.400 56.382 -43.470 1.00 61.82 479 GLU A N 1
ATOM 3557 C CA . GLU A 1 479 ? -58.148 55.709 -42.412 1.00 64.29 479 GLU A CA 1
ATOM 3558 C C . GLU A 1 479 ? -57.645 54.281 -42.339 1.00 64.74 479 GLU A C 1
ATOM 3559 O O . GLU A 1 479 ? -57.543 53.680 -41.267 1.00 62.63 479 GLU A O 1
ATOM 3565 N N . GLU A 1 480 ? -57.330 53.747 -43.510 1.00 66.88 480 GLU A N 1
ATOM 3566 C CA . GLU A 1 480 ? -56.858 52.387 -43.614 1.00 69.60 480 GLU A CA 1
ATOM 3567 C C . GLU A 1 480 ? -55.486 52.241 -43.011 1.00 70.39 480 GLU A C 1
ATOM 3568 O O . GLU A 1 480 ? -54.488 52.598 -43.630 1.00 72.13 480 GLU A O 1
ATOM 3574 N N . LEU A 1 481 ? -55.448 51.739 -41.785 1.00 71.26 481 LEU A N 1
ATOM 3575 C CA . LEU A 1 481 ? -54.193 51.489 -41.104 1.00 71.99 481 LEU A CA 1
ATOM 3576 C C . LEU A 1 481 ? -53.170 52.606 -41.265 1.00 71.44 481 LEU A C 1
ATOM 3577 O O . LEU A 1 481 ? -51.975 52.409 -41.024 1.00 72.51 481 LEU A O 1
ATOM 3582 N N . ASP A 1 482 ? -53.636 53.777 -41.670 1.00 69.45 482 ASP A N 1
ATOM 3583 C CA . ASP A 1 482 ? -52.745 54.899 -41.883 1.00 67.47 482 ASP A CA 1
ATOM 3584 C C . ASP A 1 482 ? -51.885 54.669 -43.128 1.00 66.01 482 ASP A C 1
ATOM 3585 O O . ASP A 1 482 ? -51.983 55.421 -44.099 1.00 67.71 482 ASP A O 1
ATOM 3590 N N . ILE A 1 483 ? -51.071 53.615 -43.116 1.00 61.84 483 ILE A N 1
ATOM 3591 C CA . ILE A 1 483 ? -50.161 53.356 -44.231 1.00 58.25 483 ILE A CA 1
ATOM 3592 C C . ILE A 1 483 ? -49.303 54.621 -44.293 1.00 55.96 483 ILE A C 1
ATOM 3593 O O . ILE A 1 483 ? -49.785 55.709 -44.619 1.00 53.14 483 ILE A O 1
ATOM 3598 N N . ASP A 1 484 ? -48.030 54.470 -43.963 1.00 54.45 484 ASP A N 1
ATOM 3599 C CA . ASP A 1 484 ? -47.107 55.592 -43.929 1.00 54.20 484 ASP A CA 1
ATOM 3600 C C . ASP A 1 484 ? -46.864 56.344 -45.241 1.00 52.86 484 ASP A C 1
ATOM 3601 O O . ASP A 1 484 ? -46.690 57.562 -45.230 1.00 53.52 484 ASP A O 1
ATOM 3606 N N . VAL A 1 485 ? -46.857 55.631 -46.363 1.00 51.55 485 VAL A N 1
ATOM 3607 C CA . VAL A 1 485 ? -46.646 56.259 -47.672 1.00 50.06 485 VAL A CA 1
ATOM 3608 C C . VAL A 1 485 ? -47.800 55.863 -48.584 1.00 48.53 485 VAL A C 1
ATOM 3609 O O . VAL A 1 485 ? -48.054 54.680 -48.777 1.00 48.55 485 VAL A O 1
ATOM 3613 N N . LEU A 1 486 ? -48.492 56.848 -49.149 1.00 47.73 486 LEU A N 1
ATOM 3614 C CA . LEU A 1 486 ? -49.644 56.565 -50.005 1.00 47.24 486 LEU A CA 1
ATOM 3615 C C . LEU A 1 486 ? -49.407 56.570 -51.523 1.00 47.92 486 LEU A C 1
ATOM 3616 O O . LEU A 1 486 ? -48.400 57.093 -52.024 1.00 48.54 486 LEU A O 1
ATOM 3621 N N . VAL A 1 487 ? -50.367 55.977 -52.234 1.00 46.85 487 VAL A N 1
ATOM 3622 C CA . VAL A 1 487 ? -50.359 55.875 -53.689 1.00 46.50 487 VAL A CA 1
ATOM 3623 C C . VAL A 1 487 ? -51.717 56.399 -54.155 1.00 46.05 487 VAL A C 1
ATOM 3624 O O . VAL A 1 487 ? -52.611 56.571 -53.333 1.00 46.99 487 VAL A O 1
ATOM 3628 N N . HIS A 1 488 ? -51.887 56.662 -55.451 1.00 45.53 488 HIS A N 1
ATOM 3629 C CA . HIS A 1 488 ? -53.171 57.168 -55.922 1.00 45.73 488 HIS A CA 1
ATOM 3630 C C . HIS A 1 488 ? -54.078 56.109 -56.531 1.00 47.02 488 HIS A C 1
ATOM 3631 O O . HIS A 1 488 ? -55.204 56.409 -56.932 1.00 48.23 488 HIS A O 1
ATOM 3638 N N . GLY A 1 489 ? -53.591 54.874 -56.596 1.00 47.62 489 GLY A N 1
ATOM 3639 C CA . GLY A 1 489 ? -54.389 53.790 -57.145 1.00 48.09 489 GLY A CA 1
ATOM 3640 C C . GLY A 1 489 ? -54.373 53.635 -58.657 1.00 48.10 489 GLY A C 1
ATOM 3641 O O . GLY A 1 489 ? -54.896 52.648 -59.177 1.00 48.78 489 GLY A O 1
ATOM 3642 N N . GLU A 1 490 ? -53.787 54.601 -59.363 1.00 48.30 490 GLU A N 1
ATOM 3643 C CA . GLU A 1 490 ? -53.699 54.568 -60.828 1.00 48.65 490 GLU A CA 1
ATOM 3644 C C . GLU A 1 490 ? -55.049 54.346 -61.525 1.00 50.15 490 GLU A C 1
ATOM 3645 O O . GLU A 1 490 ? -55.112 53.697 -62.576 1.00 50.16 490 GLU A O 1
ATOM 3651 N N . PRO A 1 491 ? -56.143 54.892 -60.967 1.00 50.38 491 PRO A N 1
ATOM 3652 C CA . PRO A 1 491 ? -57.432 54.676 -61.629 1.00 49.80 491 PRO A CA 1
ATOM 3653 C C . PRO A 1 491 ? -57.511 55.220 -63.057 1.00 49.73 491 PRO A C 1
ATOM 3654 O O . PRO A 1 491 ? -58.375 54.809 -63.831 1.00 50.34 491 PRO A O 1
ATOM 3658 N N . GLU A 1 492 ? -56.611 56.129 -63.414 1.00 49.88 492 GLU A N 1
ATOM 3659 C CA . GLU A 1 492 ? -56.626 56.704 -64.758 1.00 50.76 492 GLU A CA 1
ATOM 3660 C C . GLU A 1 492 ? -55.755 55.969 -65.767 1.00 50.74 492 GLU A C 1
ATOM 3661 O O . GLU A 1 492 ? -55.584 56.439 -66.890 1.00 49.76 492 GLU A O 1
ATOM 3667 N N . ARG A 1 493 ? -55.218 54.815 -65.373 1.00 50.65 493 ARG A N 1
ATOM 3668 C CA . ARG A 1 493 ? -54.352 54.032 -66.252 1.00 50.71 493 ARG A CA 1
ATOM 3669 C C . ARG A 1 493 ? -54.918 52.650 -66.558 1.00 51.28 493 ARG A C 1
ATOM 3670 O O . ARG A 1 493 ? -55.336 51.925 -65.650 1.00 51.89 493 ARG A O 1
ATOM 3678 N N . ASN A 1 494 ? -54.909 52.284 -67.838 1.00 52.00 494 ASN A N 1
ATOM 3679 C CA . ASN A 1 494 ? -55.416 50.983 -68.268 1.00 54.08 494 ASN A CA 1
ATOM 3680 C C . ASN A 1 494 ? -54.291 49.970 -68.445 1.00 52.69 494 ASN A C 1
ATOM 3681 O O . ASN A 1 494 ? -54.505 48.772 -68.286 1.00 52.55 494 ASN A O 1
ATOM 3686 N N . ASP A 1 495 ? -53.097 50.450 -68.782 1.00 51.89 495 ASP A N 1
ATOM 3687 C CA . ASP A 1 495 ? -51.945 49.570 -68.968 1.00 50.39 495 ASP A CA 1
ATOM 3688 C C . ASP A 1 495 ? -50.637 50.254 -68.574 1.00 48.96 495 ASP A C 1
ATOM 3689 O O . ASP A 1 495 ? -50.397 51.404 -68.939 1.00 49.02 495 ASP A O 1
ATOM 3702 N N . VAL A 1 497 ? -47.589 50.060 -69.596 1.00 45.64 497 VAL A N 1
ATOM 3703 C CA . VAL A 1 497 ? -46.827 50.566 -70.724 1.00 43.53 497 VAL A CA 1
ATOM 3704 C C . VAL A 1 497 ? -47.595 51.491 -71.653 1.00 43.78 497 VAL A C 1
ATOM 3705 O O . VAL A 1 497 ? -47.135 52.596 -71.943 1.00 44.05 497 VAL A O 1
ATOM 3709 N N . GLU A 1 498 ? -48.756 51.050 -72.126 1.00 44.08 498 GLU A N 1
ATOM 3710 C CA . GLU A 1 498 ? -49.545 51.880 -73.033 1.00 45.23 498 GLU A CA 1
ATOM 3711 C C . GLU A 1 498 ? -49.853 53.261 -72.472 1.00 43.88 498 GLU A C 1
ATOM 3712 O O . GLU A 1 498 ? -49.819 54.248 -73.199 1.00 42.95 498 GLU A O 1
ATOM 3718 N N . TYR A 1 499 ? -50.146 53.338 -71.180 1.00 43.26 499 TYR A N 1
ATOM 3719 C CA . TYR A 1 499 ? -50.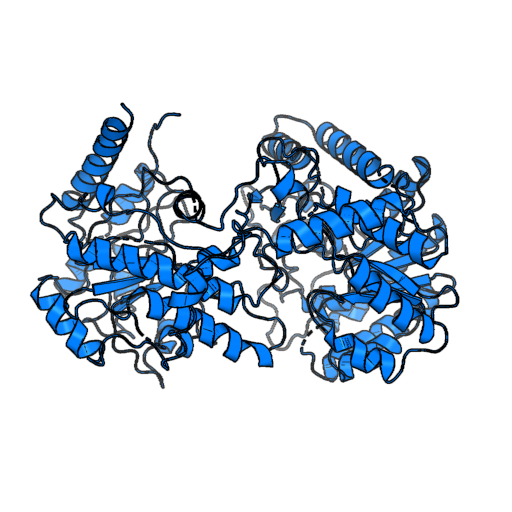461 54.625 -70.584 1.00 44.27 499 TYR A CA 1
ATOM 3720 C C . TYR A 1 499 ? -49.396 55.664 -70.904 1.00 44.83 499 TYR A C 1
ATOM 3721 O O . TYR A 1 499 ? -49.709 56.829 -71.155 1.00 45.21 499 TYR A O 1
ATOM 3730 N N . PHE A 1 500 ? -48.138 55.236 -70.895 1.00 43.35 500 PHE A N 1
ATOM 3731 C CA . PHE A 1 500 ? -47.031 56.136 -71.181 1.00 42.70 500 PHE A CA 1
ATOM 3732 C C . PHE A 1 500 ? -46.699 56.212 -72.669 1.00 41.86 500 PHE A C 1
ATOM 3733 O O . PHE A 1 500 ? -46.277 57.255 -73.168 1.00 41.12 500 PHE A O 1
ATOM 3741 N N . GLY A 1 501 ? -46.896 55.108 -73.376 1.00 40.82 501 GLY A N 1
ATOM 3742 C CA . GLY A 1 501 ? -46.603 55.093 -74.795 1.00 41.54 501 GLY A CA 1
ATOM 3743 C C . GLY A 1 501 ? -47.481 56.050 -75.571 1.00 43.21 501 GLY A C 1
ATOM 3744 O O . GLY A 1 501 ? -47.039 56.665 -76.539 1.00 42.17 501 GLY A O 1
ATOM 3745 N N . GLU A 1 502 ? -48.731 56.183 -75.142 1.00 45.02 502 GLU A N 1
ATOM 3746 C CA . GLU A 1 502 ? -49.672 57.070 -75.812 1.00 47.36 502 GLU A CA 1
ATOM 3747 C C . GLU A 1 502 ? -49.255 58.525 -75.670 1.00 48.69 502 GLU A C 1
ATOM 3748 O O . GLU A 1 502 ? -49.760 59.392 -76.382 1.00 50.42 502 GLU A O 1
ATOM 3754 N N . GLN A 1 503 ? -48.331 58.789 -74.753 1.00 49.13 503 GLN A N 1
ATOM 3755 C CA . GLN A 1 503 ? -47.862 60.145 -74.515 1.00 50.81 503 GLN A CA 1
ATOM 3756 C C . GLN A 1 503 ? -46.388 60.303 -74.854 1.00 51.93 503 GLN A C 1
ATOM 3757 O O . GLN A 1 503 ? -45.730 61.219 -74.362 1.00 53.35 503 GLN A O 1
ATOM 3763 N N . LEU A 1 504 ? -45.869 59.403 -75.681 1.00 51.60 504 LEU A N 1
ATOM 3764 C CA . LEU A 1 504 ? -44.474 59.463 -76.091 1.00 51.72 504 LEU A CA 1
ATOM 3765 C C . LEU A 1 504 ? -44.390 59.604 -77.604 1.00 53.79 504 LEU A C 1
ATOM 3766 O O . LEU A 1 504 ? -45.358 59.329 -78.313 1.00 53.83 504 LEU A O 1
ATOM 3771 N N . SER A 1 505 ? -43.225 60.024 -78.091 1.00 55.63 505 SER A N 1
ATOM 3772 C CA . SER A 1 505 ? -43.016 60.259 -79.511 1.00 56.98 505 SER A CA 1
ATOM 3773 C C . SER A 1 505 ? -42.972 59.068 -80.469 1.00 56.96 505 SER A C 1
ATOM 3774 O O . SER A 1 505 ? -43.907 58.861 -81.244 1.00 59.22 505 SER A O 1
ATOM 3777 N N . GLY A 1 506 ? -41.896 58.292 -80.439 1.00 54.95 506 GLY A N 1
ATOM 3778 C CA . GLY A 1 506 ? -41.787 57.173 -81.368 1.00 53.02 506 GLY A CA 1
ATOM 3779 C C . GLY A 1 506 ? -42.716 55.976 -81.223 1.00 50.36 506 GLY A C 1
ATOM 3780 O O . GLY A 1 506 ? -42.354 54.881 -81.636 1.00 49.77 506 GLY A O 1
ATOM 3781 N N . PHE A 1 507 ? -43.905 56.167 -80.658 1.00 48.87 507 PHE A N 1
ATOM 3782 C CA . PHE A 1 507 ? -44.844 55.061 -80.469 1.00 47.25 507 PHE A CA 1
ATOM 3783 C C . PHE A 1 507 ? -46.017 55.081 -81.424 1.00 47.70 507 PHE A C 1
ATOM 3784 O O . PHE A 1 507 ? -46.424 56.135 -81.921 1.00 50.61 507 PHE A O 1
ATOM 3792 N N . ALA A 1 508 ? -46.566 53.897 -81.657 1.00 45.13 508 ALA A N 1
ATOM 3793 C CA . ALA A 1 508 ? -47.724 53.726 -82.512 1.00 43.32 508 ALA A CA 1
ATOM 3794 C C . ALA A 1 508 ? -48.478 52.561 -81.902 1.00 43.39 508 ALA A C 1
ATOM 3795 O O . ALA A 1 508 ? -47.874 51.634 -81.367 1.00 44.40 508 ALA A O 1
ATOM 3797 N N . PHE A 1 509 ? -49.798 52.599 -81.951 1.00 42.14 509 PHE A N 1
ATOM 3798 C CA . PHE A 1 509 ? -50.547 51.501 -81.384 1.00 40.88 509 PHE A CA 1
ATOM 3799 C C . PHE A 1 509 ? -51.381 50.786 -82.416 1.00 40.25 509 PHE A C 1
ATOM 3800 O O . PHE A 1 509 ? -52.035 51.391 -83.258 1.00 40.35 509 PHE A O 1
ATOM 3808 N N . THR A 1 510 ? -51.327 49.470 -82.320 1.00 40.65 510 THR A N 1
ATOM 3809 C CA . THR A 1 510 ? -52.017 48.550 -83.199 1.00 38.68 510 THR A CA 1
ATOM 3810 C C . THR A 1 510 ? -53.463 48.365 -82.745 1.00 37.71 510 THR A C 1
ATOM 3811 O O . THR A 1 510 ? -53.785 48.604 -81.581 1.00 36.51 510 THR A O 1
ATOM 3815 N N . ALA A 1 511 ? -54.327 47.948 -83.669 1.00 36.05 511 ALA A N 1
ATOM 3816 C CA . ALA A 1 511 ? -55.730 47.721 -83.351 1.00 36.65 511 ALA A CA 1
ATOM 3817 C C . ALA A 1 511 ? -56.037 46.249 -83.080 1.00 38.42 511 ALA A C 1
ATOM 3818 O O . ALA A 1 511 ? -56.829 45.939 -82.187 1.00 38.23 511 ALA A O 1
ATOM 3820 N N . ASN A 1 512 ? -55.411 45.347 -83.841 1.00 39.97 512 ASN A N 1
ATOM 3821 C CA . ASN A 1 512 ? -55.638 43.904 -83.682 1.00 41.37 512 ASN A CA 1
ATOM 3822 C C . ASN A 1 512 ? -54.375 43.028 -83.699 1.00 40.44 512 ASN A C 1
ATOM 3823 O O . ASN A 1 512 ? -54.451 41.837 -84.000 1.00 41.15 512 ASN A O 1
ATOM 3828 N N . GLY A 1 513 ? -53.223 43.606 -83.371 1.00 37.28 513 GLY A N 1
ATOM 3829 C CA . GLY A 1 513 ? -51.987 42.843 -83.368 1.00 33.09 513 GLY A CA 1
ATOM 3830 C C . GLY A 1 513 ? -51.739 42.126 -82.056 1.00 30.94 513 GLY A C 1
ATOM 3831 O O . GLY A 1 513 ? -50.820 42.454 -81.301 1.00 30.69 513 GLY A O 1
ATOM 3832 N N . TRP A 1 514 ? -52.568 41.136 -81.773 1.00 30.14 514 TRP A N 1
ATOM 3833 C CA . TRP A 1 514 ? -52.421 40.368 -80.555 1.00 29.20 514 TRP A CA 1
ATOM 3834 C C . TRP A 1 514 ? -51.390 39.257 -80.725 1.00 29.94 514 TRP A C 1
ATOM 3835 O O . TRP A 1 514 ? -51.192 38.742 -81.822 1.00 29.76 514 TRP A O 1
ATOM 3846 N N . VAL A 1 515 ? -50.727 38.898 -79.631 1.00 30.67 515 VAL A N 1
ATOM 3847 C CA . VAL A 1 515 ? -49.737 37.827 -79.642 1.00 31.46 515 VAL A CA 1
ATOM 3848 C C . VAL A 1 515 ? -50.085 36.916 -78.488 1.00 32.46 515 VAL A C 1
ATOM 3849 O O . VAL A 1 515 ? -50.506 37.380 -77.429 1.00 34.74 515 VAL A O 1
ATOM 3853 N N . GLN A 1 516 ? -49.920 35.619 -78.672 1.00 32.23 516 GLN A N 1
ATOM 3854 C CA . GLN A 1 516 ? -50.255 34.718 -77.593 1.00 33.89 516 GLN A CA 1
ATOM 3855 C C . GLN A 1 516 ? -49.205 34.818 -76.486 1.00 34.53 516 GLN A C 1
ATOM 3856 O O . GLN A 1 516 ? -47.994 34.756 -76.739 1.00 34.09 516 GLN A O 1
ATOM 3862 N N . SER A 1 517 ? -49.680 35.003 -75.261 1.00 33.83 517 SER A N 1
ATOM 3863 C CA . SER A 1 517 ? -48.801 35.103 -74.109 1.00 34.66 517 SER A CA 1
ATOM 3864 C C . SER A 1 517 ? -48.717 33.727 -73.455 1.00 34.35 517 SER A C 1
ATOM 3865 O O . SER A 1 517 ? -47.648 33.290 -73.043 1.00 32.12 517 SER A O 1
ATOM 3868 N N . TYR A 1 518 ? -49.867 33.060 -73.375 1.00 35.95 518 TYR A N 1
ATOM 3869 C CA . TYR A 1 518 ? -49.990 31.715 -72.813 1.00 37.90 518 TYR A CA 1
ATOM 3870 C C . TYR A 1 518 ? -51.470 31.333 -72.761 1.00 39.32 518 TYR A C 1
ATOM 3871 O O . TYR A 1 518 ? -52.340 32.202 -72.670 1.00 39.14 518 TYR A O 1
ATOM 3880 N N . GLY A 1 519 ? -51.752 30.034 -72.822 1.00 40.35 519 GLY A N 1
ATOM 3881 C CA . GLY A 1 519 ? -53.129 29.579 -72.767 1.00 42.16 519 GLY A CA 1
ATOM 3882 C C . GLY A 1 519 ? -54.067 30.413 -73.613 1.00 42.77 519 GLY A C 1
ATOM 3883 O O . GLY A 1 519 ? -53.960 30.424 -74.838 1.00 44.43 519 GLY A O 1
ATOM 3884 N N . SER A 1 520 ? -54.993 31.117 -72.978 1.00 43.03 520 SER A N 1
ATOM 3885 C CA . SER A 1 520 ? -55.921 31.940 -73.749 1.00 45.77 520 SER A CA 1
ATOM 3886 C C . SER A 1 520 ? -55.557 33.423 -73.701 1.00 45.17 520 SER A C 1
ATOM 3887 O O . SER A 1 520 ? -56.066 34.211 -74.503 1.00 46.55 520 SER A O 1
ATOM 3890 N N . ARG A 1 521 ? -54.671 33.798 -72.778 1.00 43.06 521 ARG A N 1
ATOM 3891 C CA . ARG A 1 521 ? -54.272 35.191 -72.641 1.00 41.72 521 ARG A CA 1
ATOM 3892 C C . ARG A 1 521 ? -53.357 35.693 -73.765 1.00 40.06 521 ARG A C 1
ATOM 3893 O O . ARG A 1 521 ? -52.359 35.066 -74.120 1.00 38.26 521 ARG A O 1
ATOM 3901 N N . CYS A 1 522 ? -53.724 36.834 -74.336 1.00 39.07 522 CYS A N 1
ATOM 3902 C CA . CYS A 1 522 ? -52.944 37.446 -75.401 1.00 37.34 522 CYS A CA 1
ATOM 3903 C C . CYS A 1 522 ? -52.561 38.844 -74.925 1.00 35.75 522 CYS A C 1
ATOM 3904 O O . CYS A 1 522 ? -53.087 39.339 -73.928 1.00 35.12 522 CYS A O 1
ATOM 3907 N N . VAL A 1 523 ? -51.626 39.469 -75.624 1.00 33.21 523 VAL A N 1
ATOM 3908 C CA . VAL A 1 523 ? -51.204 40.817 -75.281 1.00 32.77 523 VAL A CA 1
ATOM 3909 C C . VAL A 1 523 ? -51.055 41.561 -76.588 1.00 34.42 523 VAL A C 1
ATOM 3910 O O . VAL A 1 523 ? -50.701 40.958 -77.602 1.00 36.25 523 VAL A O 1
ATOM 3914 N N . LYS A 1 524 ? -51.336 42.858 -76.582 1.00 33.94 524 LYS A N 1
ATOM 3915 C CA . LYS A 1 524 ? -51.180 43.640 -77.798 1.00 34.22 524 LYS A CA 1
ATOM 3916 C C . LYS A 1 524 ? -50.113 44.688 -77.517 1.00 35.46 524 LYS A C 1
ATOM 3917 O O . LYS A 1 524 ? -50.404 45.789 -77.040 1.00 37.10 524 LYS A O 1
ATOM 3923 N N . PRO A 1 525 ? -48.851 44.344 -77.801 1.00 34.34 525 PRO A N 1
ATOM 3924 C CA . PRO A 1 525 ? -47.662 45.173 -77.611 1.00 33.06 525 PRO A CA 1
ATOM 3925 C C . PRO A 1 525 ? -47.661 46.466 -78.406 1.00 33.39 525 PRO A C 1
ATOM 3926 O O . PRO A 1 525 ? -48.035 46.484 -79.583 1.00 32.60 525 PRO A O 1
ATOM 3930 N N . PRO A 1 526 ? -47.250 47.574 -77.768 1.00 33.67 526 PRO A N 1
ATOM 3931 C CA . PRO A 1 526 ? -47.193 48.871 -78.457 1.00 33.18 526 PRO A CA 1
ATOM 3932 C C . PRO A 1 526 ? -46.015 48.807 -79.433 1.00 33.71 526 PRO A C 1
ATOM 3933 O O . PRO A 1 526 ? -45.105 47.992 -79.268 1.00 35.40 526 PRO A O 1
ATOM 3937 N N . VAL A 1 527 ? -46.021 49.659 -80.446 1.00 34.33 527 VAL A N 1
ATOM 3938 C CA . VAL A 1 527 ? -44.935 49.666 -81.415 1.00 32.74 527 VAL A CA 1
ATOM 3939 C C . VAL A 1 527 ? -44.096 50.936 -81.338 1.00 34.47 527 VAL A C 1
ATOM 3940 O O . VAL A 1 527 ? -44.615 52.058 -81.418 1.00 33.99 527 VAL A O 1
ATOM 3944 N N . ILE A 1 528 ? -42.794 50.747 -81.165 1.00 35.28 528 ILE A N 1
ATOM 3945 C CA . ILE A 1 528 ? -41.862 51.862 -81.109 1.00 37.13 528 ILE A CA 1
ATOM 3946 C C . ILE A 1 528 ? -41.170 51.892 -82.469 1.00 38.08 528 ILE A C 1
ATOM 3947 O O . ILE A 1 528 ? -40.277 51.096 -82.743 1.00 39.19 528 ILE A O 1
ATOM 3952 N N . TYR A 1 529 ? -41.607 52.810 -83.324 1.00 39.83 529 TYR A N 1
ATOM 3953 C CA . TYR A 1 529 ? -41.070 52.932 -84.675 1.00 41.78 529 TYR A CA 1
ATOM 3954 C C . TYR A 1 529 ? -39.996 54.004 -84.834 1.00 43.14 529 TYR A C 1
ATOM 3955 O O . TYR A 1 529 ? -39.173 53.925 -85.745 1.00 42.26 529 TYR A O 1
ATOM 3964 N N . GLY A 1 530 ? -40.005 55.006 -83.957 1.00 45.26 530 GLY A N 1
ATOM 3965 C CA . GLY A 1 530 ? -39.024 56.073 -84.065 1.00 46.86 530 GLY A CA 1
ATOM 3966 C C . GLY A 1 530 ? -38.465 56.611 -82.764 1.00 48.07 530 GLY A C 1
ATOM 3967 O O . GLY A 1 530 ? -38.773 56.106 -81.681 1.00 47.33 530 GLY A O 1
ATOM 3968 N N . ASP A 1 531 ? -37.634 57.646 -82.883 1.00 49.32 531 ASP A N 1
ATOM 3969 C CA . ASP A 1 531 ? -37.002 58.283 -81.733 1.00 50.31 531 ASP A CA 1
ATOM 3970 C C . ASP A 1 531 ? -38.047 58.752 -80.733 1.00 50.09 531 ASP A C 1
ATOM 3971 O O . ASP A 1 531 ? -38.991 59.458 -81.095 1.00 50.31 531 ASP A O 1
ATOM 3976 N N . VAL A 1 532 ? -37.868 58.358 -79.475 1.00 49.09 532 VAL A N 1
ATOM 3977 C CA . VAL A 1 532 ? -38.807 58.708 -78.413 1.00 48.80 532 VAL A CA 1
ATOM 3978 C C . VAL A 1 532 ? -38.415 59.943 -77.604 1.00 48.66 532 VAL A C 1
ATOM 3979 O O . VAL A 1 532 ? -37.236 60.185 -77.338 1.00 47.16 532 VAL A O 1
ATOM 3983 N N . SER A 1 533 ? -39.425 60.714 -77.212 1.00 49.97 533 SER A N 1
ATOM 3984 C CA . SER A 1 533 ? -39.232 61.919 -76.412 1.00 51.30 533 SER A CA 1
ATOM 3985 C C . SER A 1 533 ? -40.560 62.289 -75.759 1.00 53.09 533 SER A C 1
ATOM 3986 O O . SER A 1 533 ? -41.627 62.066 -76.333 1.00 53.18 533 SER A O 1
ATOM 3989 N N . ARG A 1 534 ? -40.495 62.849 -74.556 1.00 55.43 534 ARG A N 1
ATOM 3990 C CA . ARG A 1 534 ? -41.707 63.240 -73.847 1.00 57.49 534 ARG A CA 1
ATOM 3991 C C . ARG A 1 534 ? -42.040 64.701 -74.137 1.00 58.65 534 ARG A C 1
ATOM 3992 O O . ARG A 1 534 ? -41.361 65.606 -73.658 1.00 59.11 534 ARG A O 1
ATOM 4000 N N . PRO A 1 535 ? -43.087 64.945 -74.935 1.00 59.82 535 PRO A N 1
ATOM 4001 C CA . PRO A 1 535 ? -43.514 66.302 -75.293 1.00 60.13 535 PRO A CA 1
ATOM 4002 C C . PRO A 1 535 ? -44.131 67.096 -74.139 1.00 60.78 535 PRO A C 1
ATOM 4003 O O . PRO A 1 535 ? -43.851 68.287 -73.985 1.00 61.09 535 PRO A O 1
ATOM 4007 N N . LYS A 1 536 ? -44.971 66.448 -73.334 1.00 60.45 536 LYS A N 1
ATOM 4008 C CA . LYS A 1 536 ? -45.621 67.135 -72.216 1.00 60.34 536 LYS A CA 1
ATOM 4009 C C . LYS A 1 536 ? -45.619 66.296 -70.944 1.00 58.92 536 LYS A C 1
ATOM 4010 O O . LYS A 1 536 ? -45.250 65.123 -70.966 1.00 58.68 536 LYS A O 1
ATOM 4016 N N . ALA A 1 537 ? -46.027 66.906 -69.833 1.00 57.09 537 ALA A N 1
ATOM 4017 C CA . ALA A 1 537 ? -46.084 66.198 -68.562 1.00 55.28 537 ALA A CA 1
ATOM 4018 C C . ALA A 1 537 ? -47.101 65.090 -68.743 1.00 54.64 537 ALA A C 1
ATOM 4019 O O . ALA A 1 537 ? -48.072 65.256 -69.479 1.00 54.96 537 ALA A O 1
ATOM 4029 N N . THR A 1 539 ? -47.723 62.476 -65.821 1.00 54.23 539 THR A N 1
ATOM 4030 C CA . THR A 1 539 ? -48.224 62.096 -64.510 1.00 55.02 539 THR A CA 1
ATOM 4031 C C . THR A 1 539 ? -48.368 63.207 -63.474 1.00 54.76 539 THR A C 1
ATOM 4032 O O . THR A 1 539 ? -49.111 63.058 -62.497 1.00 53.85 539 THR A O 1
ATOM 4036 N N . VAL A 1 540 ? -47.667 64.316 -63.686 1.00 54.60 540 VAL A N 1
ATOM 4037 C CA . VAL A 1 540 ? -47.694 65.440 -62.746 1.00 52.91 540 VAL A CA 1
ATOM 4038 C C . VAL A 1 540 ? -49.094 65.912 -62.340 1.00 51.85 540 VAL A C 1
ATOM 4039 O O . VAL A 1 540 ? -49.337 66.180 -61.165 1.00 49.99 540 VAL A O 1
ATOM 4043 N N . PHE A 1 541 ? -50.012 66.006 -63.296 1.00 50.93 541 PHE A N 1
ATOM 4044 C CA . PHE A 1 541 ? -51.363 66.453 -62.980 1.00 51.63 541 PHE A CA 1
ATOM 4045 C C . PHE A 1 541 ? -52.013 65.575 -61.919 1.00 52.29 541 PHE A C 1
ATOM 4046 O O . PHE A 1 541 ? -52.394 66.047 -60.851 1.00 52.90 541 PHE A O 1
ATOM 4054 N N . TRP A 1 542 ? -52.140 64.289 -62.222 1.00 52.63 542 TRP A N 1
ATOM 4055 C CA . TRP A 1 542 ? -52.766 63.356 -61.298 1.00 53.18 542 TRP A CA 1
ATOM 4056 C C . TRP A 1 542 ? -52.034 63.186 -59.976 1.00 52.39 542 TRP A C 1
ATOM 4057 O O . TRP A 1 542 ? -52.670 63.101 -58.930 1.00 52.39 542 TRP A O 1
ATOM 4068 N N . SER A 1 543 ? -50.705 63.126 -60.018 1.00 51.91 543 SER A N 1
ATOM 4069 C CA . SER A 1 543 ? -49.920 62.959 -58.795 1.00 50.79 543 SER A CA 1
ATOM 4070 C C . SER A 1 543 ? -50.001 64.195 -57.903 1.00 50.57 543 SER A C 1
ATOM 4071 O O . SER A 1 543 ? -50.111 64.080 -56.683 1.00 49.25 543 SER A O 1
ATOM 4074 N N . ALA A 1 544 ? -49.954 65.375 -58.513 1.00 50.83 544 ALA A N 1
ATOM 4075 C CA . ALA A 1 544 ? -50.036 66.621 -57.760 1.00 50.90 544 ALA A CA 1
ATOM 4076 C C . ALA A 1 544 ? -51.401 66.709 -57.092 1.00 51.39 544 ALA A C 1
ATOM 4077 O O . ALA A 1 544 ? -51.521 67.161 -55.956 1.00 51.76 544 ALA A O 1
ATOM 4087 N N . ALA A 1 546 ? -53.341 64.122 -56.234 1.00 52.44 546 ALA A N 1
ATOM 4088 C CA . ALA A 1 546 ? -53.410 63.133 -55.163 1.00 52.33 546 ALA A CA 1
ATOM 4089 C C . ALA A 1 546 ? -52.652 63.655 -53.947 1.00 52.58 546 ALA A C 1
ATOM 4090 O O . ALA A 1 546 ? -53.124 63.534 -52.813 1.00 52.46 546 ALA A O 1
ATOM 4092 N N . GLN A 1 547 ? -51.474 64.230 -54.193 1.00 52.48 547 GLN A N 1
ATOM 4093 C CA . GLN A 1 547 ? -50.650 64.790 -53.126 1.00 52.95 547 GLN A CA 1
ATOM 4094 C C . GLN A 1 547 ? -51.144 66.187 -52.828 1.00 54.15 547 GLN A C 1
ATOM 4095 O O . GLN A 1 547 ? -50.532 67.176 -53.232 1.00 56.25 547 GLN A O 1
ATOM 4101 N N . SER A 1 548 ? -52.270 66.257 -52.138 1.00 54.79 548 SER A N 1
ATOM 4102 C CA . SER A 1 548 ? -52.877 67.524 -51.765 1.00 55.27 548 SER A CA 1
ATOM 4103 C C . SER A 1 548 ? -54.100 67.148 -50.956 1.00 55.62 548 SER A C 1
ATOM 4104 O O . SER A 1 548 ? -54.583 67.931 -50.137 1.00 56.52 548 SER A O 1
ATOM 4115 N N . THR A 1 550 ? -53.967 64.777 -48.961 1.00 49.40 550 THR A N 1
ATOM 4116 C CA . THR A 1 550 ? -53.416 64.197 -47.744 1.00 47.75 550 THR A CA 1
ATOM 4117 C C . THR A 1 550 ? -52.133 64.888 -47.298 1.00 48.50 550 THR A C 1
ATOM 4118 O O . THR A 1 550 ? -51.438 65.519 -48.098 1.00 49.17 550 THR A O 1
ATOM 4122 N N . SER A 1 551 ? -51.831 64.778 -46.010 1.00 48.05 551 SER A N 1
ATOM 4123 C CA . SER A 1 551 ? -50.615 65.367 -45.481 1.00 49.02 551 SER A CA 1
ATOM 4124 C C . SER A 1 551 ? -49.573 64.258 -45.444 1.00 49.43 551 SER A C 1
ATOM 4125 O O . SER A 1 551 ? -48.431 64.488 -45.055 1.00 50.33 551 SER A O 1
ATOM 4128 N N . ARG A 1 552 ? -49.981 63.050 -45.825 1.00 48.30 552 ARG A N 1
ATOM 4129 C CA . ARG A 1 552 ? -49.073 61.910 -45.851 1.00 48.02 552 ARG A CA 1
ATOM 4130 C C . ARG A 1 552 ? -48.299 61.942 -47.160 1.00 46.88 552 ARG A C 1
ATOM 4131 O O . ARG A 1 552 ? -48.757 62.525 -48.143 1.00 47.54 552 ARG A O 1
ATOM 4139 N N . PRO A 1 553 ? -47.107 61.326 -47.187 1.00 46.15 553 PRO A N 1
ATOM 4140 C CA . PRO A 1 553 ? -46.285 61.296 -48.404 1.00 45.33 553 PRO A CA 1
ATOM 4141 C C . PRO A 1 553 ? -46.969 60.550 -49.556 1.00 45.99 553 PRO A C 1
ATOM 4142 O O . PRO A 1 553 ? -47.412 59.404 -49.394 1.00 45.07 553 PRO A O 1
ATOM 4154 N N . LYS A 1 555 ? -46.489 59.019 -53.331 1.00 43.81 555 LYS A N 1
ATOM 4155 C CA . LYS A 1 555 ? -45.435 58.657 -54.268 1.00 42.47 555 LYS A CA 1
ATOM 4156 C C . LYS A 1 555 ? -45.870 58.724 -55.726 1.00 41.70 555 LYS A C 1
ATOM 4157 O O . LYS A 1 555 ? -47.035 58.508 -56.053 1.00 42.08 555 LYS A O 1
ATOM 4163 N N . GLY A 1 556 ? -44.922 59.059 -56.593 1.00 41.82 556 GLY A N 1
ATOM 4164 C CA . GLY A 1 556 ? -45.200 59.136 -58.016 1.00 42.14 556 GLY A CA 1
ATOM 4165 C C . GLY A 1 556 ? -45.122 57.745 -58.628 1.00 41.42 556 GLY A C 1
ATOM 4166 O O . GLY A 1 556 ? -44.501 56.844 -58.062 1.00 40.40 556 GLY A O 1
ATOM 4175 N N . LEU A 1 558 ? -44.172 55.641 -62.144 1.00 35.58 558 LEU A N 1
ATOM 4176 C CA . LEU A 1 558 ? -43.648 55.547 -63.497 1.00 34.40 558 LEU A CA 1
ATOM 4177 C C . LEU A 1 558 ? -43.148 54.134 -63.785 1.00 34.73 558 LEU A C 1
ATOM 4178 O O . LEU A 1 558 ? -42.767 53.387 -62.876 1.00 34.00 558 LEU A O 1
ATOM 4183 N N . THR A 1 559 ? -43.154 53.783 -65.066 1.00 35.05 559 THR A N 1
ATOM 4184 C CA . THR A 1 559 ? -42.691 52.487 -65.522 1.00 34.14 559 THR A CA 1
ATOM 4185 C C . THR A 1 559 ? -41.291 52.680 -66.079 1.00 35.18 559 THR A C 1
ATOM 4186 O O . THR A 1 559 ? -41.078 53.545 -66.932 1.00 34.87 559 THR A O 1
ATOM 4190 N N . GLY A 1 560 ? -40.345 51.877 -65.595 1.00 35.94 560 GLY A N 1
ATOM 4191 C CA . GLY A 1 560 ? -38.968 51.973 -66.052 1.00 37.24 560 GLY A CA 1
ATOM 4192 C C . GLY A 1 560 ? -38.828 51.918 -67.566 1.00 39.18 560 GLY A C 1
ATOM 4193 O O . GLY A 1 560 ? -39.744 51.464 -68.261 1.00 39.21 560 GLY A O 1
ATOM 4194 N N . PRO A 1 561 ? -37.691 52.379 -68.117 1.00 39.87 561 PRO A N 1
ATOM 4195 C CA . PRO A 1 561 ? -37.511 52.348 -69.569 1.00 39.74 561 PRO A CA 1
ATOM 4196 C C . PRO A 1 561 ? -37.340 50.928 -70.089 1.00 40.57 561 PRO A C 1
ATOM 4197 O O . PRO A 1 561 ? -37.749 50.615 -71.208 1.00 41.43 561 PRO A O 1
ATOM 4201 N N . VAL A 1 562 ? -36.749 50.067 -69.266 1.00 40.74 562 VAL A N 1
ATOM 4202 C CA . VAL A 1 562 ? -36.524 48.674 -69.644 1.00 40.65 562 VAL A CA 1
ATOM 4203 C C . VAL A 1 562 ? -37.825 47.905 -69.860 1.00 39.43 562 VAL A C 1
ATOM 4204 O O . VAL A 1 562 ? -37.960 47.153 -70.830 1.00 39.72 562 VAL A O 1
ATOM 4208 N N . THR A 1 563 ? -38.773 48.096 -68.950 1.00 37.23 563 THR A N 1
ATOM 4209 C CA . THR A 1 563 ? -40.059 47.431 -69.030 1.00 35.67 563 THR A CA 1
ATOM 4210 C C . THR A 1 563 ? -40.820 47.891 -70.267 1.00 35.20 563 THR A C 1
ATOM 4211 O O . THR A 1 563 ? -41.413 47.077 -70.976 1.00 36.89 563 THR A O 1
ATOM 4215 N N . ILE A 1 564 ? -40.807 49.191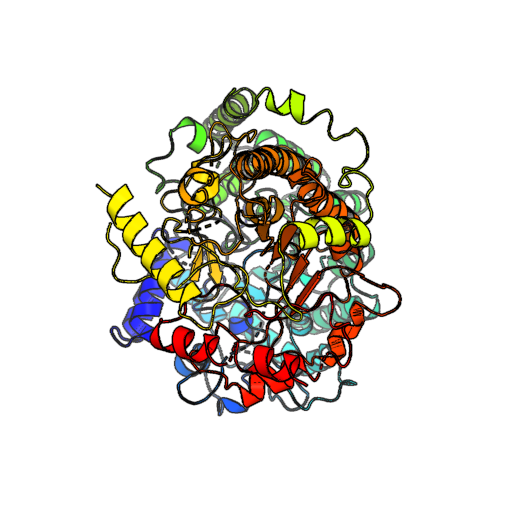 -70.527 1.00 32.68 564 ILE A N 1
ATOM 4216 C CA . ILE A 1 564 ? -41.486 49.721 -71.697 1.00 32.18 564 ILE A CA 1
ATOM 4217 C C . ILE A 1 564 ? -40.860 49.109 -72.955 1.00 32.34 564 ILE A C 1
ATOM 4218 O O . ILE A 1 564 ? -41.562 48.720 -73.892 1.00 32.84 564 ILE A O 1
ATOM 4223 N N . LEU A 1 565 ? -39.535 49.010 -72.962 1.00 32.13 565 LEU A N 1
ATOM 4224 C CA . LEU A 1 565 ? -38.819 48.434 -74.092 1.00 30.84 565 LEU A CA 1
ATOM 4225 C C . LEU A 1 565 ? -39.158 46.953 -74.280 1.00 31.79 565 LEU A C 1
ATOM 4226 O O . LEU A 1 565 ? -39.574 46.540 -75.362 1.00 31.64 565 LEU A O 1
ATOM 4231 N N . ASN A 1 566 ? -38.978 46.150 -73.233 1.00 31.52 566 ASN A N 1
ATOM 4232 C CA . ASN A 1 566 ? -39.249 44.719 -73.339 1.00 32.85 566 ASN A CA 1
ATOM 4233 C C . ASN A 1 566 ? -40.665 44.335 -73.773 1.00 33.05 566 ASN A C 1
ATOM 4234 O O . ASN A 1 566 ? -40.837 43.393 -74.534 1.00 33.69 566 ASN A O 1
ATOM 4239 N N . TRP A 1 567 ? -41.676 45.057 -73.297 1.00 33.76 567 TRP A N 1
ATOM 4240 C CA . TRP A 1 567 ? -43.058 44.739 -73.647 1.00 34.31 567 TRP A CA 1
ATOM 4241 C C . TRP A 1 567 ? -43.632 45.518 -74.835 1.00 34.52 567 TRP A C 1
ATOM 4242 O O . TRP A 1 567 ? -44.839 45.774 -74.917 1.00 34.24 567 TRP A O 1
ATOM 4253 N N . SER A 1 568 ? -42.747 45.863 -75.765 1.00 34.61 568 SER A N 1
ATOM 4254 C CA . SER A 1 568 ? -43.100 46.588 -76.983 1.00 34.44 568 SER A CA 1
ATOM 4255 C C . SER A 1 568 ? -42.427 45.917 -78.180 1.00 34.17 568 SER A C 1
ATOM 4256 O O . SER A 1 568 ? -41.397 45.251 -78.034 1.00 32.09 568 SER A O 1
ATOM 4259 N N . PHE A 1 569 ? -43.028 46.067 -79.355 1.00 34.21 569 PHE A N 1
ATOM 4260 C CA . PHE A 1 569 ? -42.417 45.545 -80.570 1.00 36.40 569 PHE A CA 1
ATOM 4261 C C . PHE A 1 569 ? -41.436 46.678 -80.904 1.00 37.08 569 PHE A C 1
ATOM 4262 O O . PHE A 1 569 ? -41.822 47.715 -81.451 1.00 38.14 569 PHE A O 1
ATOM 4270 N N . VAL A 1 570 ? -40.175 46.487 -80.538 1.00 35.11 570 VAL A N 1
ATOM 4271 C CA . VAL A 1 570 ? -39.165 47.510 -80.744 1.00 33.89 570 VAL A CA 1
ATOM 4272 C C . VAL A 1 570 ? -38.573 47.538 -82.142 1.00 34.68 570 VAL A C 1
ATOM 4273 O O . VAL A 1 570 ? -38.328 46.496 -82.741 1.00 34.47 570 VAL A O 1
ATOM 4277 N N . ARG A 1 571 ? -38.345 48.752 -82.646 1.00 35.58 571 ARG A N 1
ATOM 4278 C CA . ARG A 1 571 ? -37.775 48.960 -83.971 1.00 35.61 571 ARG A CA 1
ATOM 4279 C C . ARG A 1 571 ? -36.442 48.242 -84.143 1.00 35.28 571 ARG A C 1
ATOM 4280 O O . ARG A 1 571 ? -35.595 48.250 -83.253 1.00 34.20 571 ARG A O 1
ATOM 4288 N N . ASN A 1 572 ? -36.263 47.642 -85.314 1.00 34.83 572 ASN A N 1
ATOM 4289 C CA . ASN A 1 572 ? -35.070 46.862 -85.621 1.00 35.63 572 ASN A CA 1
ATOM 4290 C C . ASN A 1 572 ? -34.029 47.577 -86.478 1.00 35.80 572 ASN A C 1
ATOM 4291 O O . ASN A 1 572 ? -33.252 46.924 -87.173 1.00 35.70 572 ASN A O 1
ATOM 4296 N N . ASP A 1 573 ? -34.003 48.902 -86.435 1.00 35.40 573 ASP A N 1
ATOM 4297 C CA . ASP A 1 573 ? -33.037 49.651 -87.233 1.00 36.20 573 ASP A CA 1
ATOM 4298 C C . ASP A 1 573 ? -31.884 50.213 -86.399 1.00 36.78 573 ASP A C 1
ATOM 4299 O O . ASP A 1 573 ? -31.016 50.905 -86.916 1.00 38.40 573 ASP A O 1
ATOM 4304 N N . GLN A 1 574 ? -31.886 49.918 -85.106 1.00 37.07 574 GLN A N 1
ATOM 4305 C CA . GLN A 1 574 ? -30.841 50.378 -84.205 1.00 37.39 574 GLN A CA 1
ATOM 4306 C C . GLN A 1 574 ? -30.817 49.468 -82.985 1.00 37.95 574 GLN A C 1
ATOM 4307 O O . GLN A 1 574 ? -31.819 48.835 -82.651 1.00 36.56 574 GLN A O 1
ATOM 4313 N N . PRO A 1 575 ? -29.668 49.392 -82.303 1.00 38.02 575 PRO A N 1
ATOM 4314 C CA . PRO A 1 575 ? -29.542 48.543 -81.117 1.00 39.26 575 PRO A CA 1
ATOM 4315 C C . PRO A 1 575 ? -30.624 48.846 -80.098 1.00 40.13 575 PRO A C 1
ATOM 4316 O O . PRO A 1 575 ? -31.095 49.982 -80.004 1.00 41.83 575 PRO A O 1
ATOM 4320 N N . ARG A 1 576 ? -31.022 47.822 -79.351 1.00 40.50 576 ARG A N 1
ATOM 4321 C CA . ARG A 1 576 ? -32.045 47.966 -78.327 1.00 41.10 576 ARG A CA 1
ATOM 4322 C C . ARG A 1 576 ? -31.646 48.993 -77.268 1.00 40.66 576 ARG A C 1
ATOM 4323 O O . ARG A 1 576 ? -32.445 49.865 -76.931 1.00 40.43 576 ARG A O 1
ATOM 4331 N N . HIS A 1 577 ? -30.424 48.888 -76.739 1.00 39.82 577 HIS A N 1
ATOM 4332 C CA . HIS A 1 577 ? -29.978 49.827 -75.713 1.00 39.85 577 HIS A CA 1
ATOM 4333 C C . HIS A 1 577 ? -30.071 51.263 -76.210 1.00 38.33 577 HIS A C 1
ATOM 4334 O O . HIS A 1 577 ? -30.456 52.160 -75.468 1.00 36.80 577 HIS A O 1
ATOM 4341 N N . GLU A 1 578 ? -29.735 51.483 -77.471 1.00 38.68 578 GLU A N 1
ATOM 4342 C CA . GLU A 1 578 ? -29.822 52.822 -78.020 1.00 40.14 578 GLU A CA 1
ATOM 4343 C C . GLU A 1 578 ? -31.258 53.308 -77.813 1.00 40.06 578 GLU A C 1
ATOM 4344 O O . GLU A 1 578 ? -31.491 54.432 -77.365 1.00 41.66 578 GLU A O 1
ATOM 4350 N N . THR A 1 579 ? -32.224 52.452 -78.124 1.00 39.62 579 THR A N 1
ATOM 4351 C CA . THR A 1 579 ? -33.627 52.812 -77.953 1.00 38.53 579 THR A CA 1
ATOM 4352 C C . THR A 1 579 ? -33.974 52.969 -76.475 1.00 37.25 579 THR A C 1
ATOM 4353 O O . THR A 1 579 ? -34.647 53.919 -76.084 1.00 35.90 579 THR A O 1
ATOM 4357 N N . CYS A 1 580 ? -33.499 52.044 -75.652 1.00 37.06 580 CYS A N 1
ATOM 4358 C CA . CYS A 1 580 ? -33.786 52.101 -74.232 1.00 38.07 580 CYS A CA 1
ATOM 4359 C C . CYS A 1 580 ? -33.350 53.428 -73.601 1.00 39.25 580 CYS A C 1
ATOM 4360 O O . CYS A 1 580 ? -34.022 53.940 -72.703 1.00 39.70 580 CYS A O 1
ATOM 4363 N N . TYR A 1 581 ? -32.237 53.992 -74.064 1.00 40.02 581 TYR A N 1
ATOM 4364 C CA . TYR A 1 581 ? -31.776 55.267 -73.516 1.00 39.54 581 TYR A CA 1
ATOM 4365 C C . TYR A 1 581 ? -32.717 56.409 -73.903 1.00 40.10 581 TYR A C 1
ATOM 4366 O O . TYR A 1 581 ? -32.967 57.318 -73.101 1.00 40.85 581 TYR A O 1
ATOM 4375 N N . GLN A 1 582 ? -33.250 56.373 -75.122 1.00 38.48 582 GLN A N 1
ATOM 4376 C CA . GLN A 1 582 ? -34.166 57.427 -75.530 1.00 38.46 582 GLN A CA 1
ATOM 4377 C C . GLN A 1 582 ? -35.371 57.399 -74.598 1.00 38.46 582 GLN A C 1
ATOM 4378 O O . GLN A 1 582 ? -35.919 58.445 -74.250 1.00 40.14 582 GLN A O 1
ATOM 4384 N N . ILE A 1 583 ? -35.776 56.197 -74.190 1.00 37.55 583 ILE A N 1
ATOM 4385 C CA . ILE A 1 583 ? -36.921 56.043 -73.298 1.00 36.33 583 ILE A CA 1
ATOM 4386 C C . ILE A 1 583 ? -36.540 56.589 -71.928 1.00 36.80 583 ILE A C 1
ATOM 4387 O O . ILE A 1 583 ? -37.304 57.326 -71.305 1.00 35.84 583 ILE A O 1
ATOM 4392 N N . ALA A 1 584 ? -35.346 56.228 -71.471 1.00 36.95 584 ALA A N 1
ATOM 4393 C CA . ALA A 1 584 ? -34.857 56.682 -70.178 1.00 37.72 584 ALA A CA 1
ATOM 4394 C C . ALA A 1 584 ? -34.823 58.203 -70.137 1.00 39.11 584 ALA A C 1
ATOM 4395 O O . ALA A 1 584 ? -35.227 58.821 -69.148 1.00 39.90 584 ALA A O 1
ATOM 4397 N N . LEU A 1 585 ? -34.351 58.803 -71.223 1.00 39.49 585 LEU A N 1
ATOM 4398 C CA . LEU A 1 585 ? -34.246 60.246 -71.298 1.00 39.57 585 LEU A CA 1
ATOM 4399 C C . LEU A 1 585 ? -35.591 60.910 -71.118 1.00 40.28 585 LEU A C 1
ATOM 4400 O O . LEU A 1 585 ? -35.714 61.889 -70.382 1.00 42.38 585 LEU A O 1
ATOM 4405 N N . ALA A 1 586 ? -36.607 60.373 -71.783 1.00 40.15 586 ALA A N 1
ATOM 4406 C CA . ALA A 1 586 ? -37.950 60.931 -71.692 1.00 38.77 586 ALA A CA 1
ATOM 4407 C C . ALA A 1 586 ? -38.522 60.780 -70.281 1.00 38.93 586 ALA A C 1
ATOM 4408 O O . ALA A 1 586 ? -39.177 61.691 -69.780 1.00 39.32 586 ALA A O 1
ATOM 4410 N N . ILE A 1 587 ? -38.277 59.639 -69.639 1.00 38.18 587 ILE A N 1
ATOM 4411 C CA . ILE A 1 587 ? -38.792 59.421 -68.293 1.00 38.28 587 ILE A CA 1
ATOM 4412 C C . ILE A 1 587 ? -38.039 60.336 -67.348 1.00 40.05 587 ILE A C 1
ATOM 4413 O O . ILE A 1 587 ? -38.584 60.806 -66.344 1.00 38.32 587 ILE A O 1
ATOM 4418 N N . LYS A 1 588 ? -36.774 60.581 -67.679 1.00 41.83 588 LYS A N 1
ATOM 4419 C CA . LYS A 1 588 ? -35.920 61.437 -66.864 1.00 44.05 588 LYS A CA 1
ATOM 4420 C C . LYS A 1 588 ? -36.610 62.761 -66.584 1.00 44.73 588 LYS A C 1
ATOM 4421 O O . LYS A 1 588 ? -36.506 63.297 -65.480 1.00 44.22 588 LYS A O 1
ATOM 4427 N N . ASP A 1 589 ? -37.321 63.277 -67.586 1.00 46.27 589 ASP A N 1
ATOM 4428 C CA . ASP A 1 589 ? -38.039 64.536 -67.446 1.00 48.14 589 ASP A CA 1
ATOM 4429 C C . ASP A 1 589 ? -39.173 64.411 -66.451 1.00 49.01 589 ASP A C 1
ATOM 4430 O O . ASP A 1 589 ? -39.217 65.155 -65.474 1.00 50.49 589 ASP A O 1
ATOM 4435 N N . GLU A 1 590 ? -40.085 63.470 -66.692 1.00 48.85 590 GLU A N 1
ATOM 4436 C CA . GLU A 1 590 ? -41.225 63.258 -65.796 1.00 47.26 590 GLU A CA 1
ATOM 4437 C C . GLU A 1 590 ? -40.822 63.169 -64.337 1.00 46.44 590 GLU A C 1
ATOM 4438 O O . GLU A 1 590 ? -41.513 63.698 -63.470 1.00 47.16 590 GLU A O 1
ATOM 4444 N N . VAL A 1 591 ? -39.713 62.492 -64.059 1.00 45.07 591 VAL A N 1
ATOM 4445 C CA . VAL A 1 591 ? -39.272 62.368 -62.684 1.00 45.56 591 VAL A CA 1
ATOM 4446 C C . VAL A 1 591 ? -38.963 63.758 -62.157 1.00 45.86 591 VAL A C 1
ATOM 4447 O O . VAL A 1 591 ? -39.465 64.156 -61.107 1.00 46.07 591 VAL A O 1
ATOM 4451 N N . GLU A 1 592 ? -38.155 64.502 -62.905 1.00 46.55 592 GLU A N 1
ATOM 4452 C CA . GLU A 1 592 ? -37.772 65.851 -62.501 1.00 47.86 592 GLU A CA 1
ATOM 4453 C C . GLU A 1 592 ? -38.951 66.832 -62.512 1.00 47.43 592 GLU A C 1
ATOM 4454 O O . GLU A 1 592 ? -38.897 67.882 -61.873 1.00 46.63 592 GLU A O 1
ATOM 4460 N N . ASP A 1 593 ? -40.016 66.478 -63.227 1.00 47.58 593 ASP A N 1
ATOM 4461 C CA . ASP A 1 593 ? -41.219 67.307 -63.280 1.00 49.04 593 ASP A CA 1
ATOM 4462 C C . ASP A 1 593 ? -42.038 66.983 -62.036 1.00 48.92 593 ASP A C 1
ATOM 4463 O O . ASP A 1 593 ? -42.678 67.854 -61.453 1.00 49.12 593 ASP A O 1
ATOM 4468 N N . LEU A 1 594 ? -42.013 65.717 -61.638 1.00 47.80 594 LEU A N 1
ATOM 4469 C CA . LEU A 1 594 ? -42.719 65.295 -60.445 1.00 47.61 594 LEU A CA 1
ATOM 4470 C C . LEU A 1 594 ? -41.994 65.909 -59.246 1.00 48.68 594 LEU A C 1
ATOM 4471 O O . LEU A 1 594 ? -42.626 66.263 -58.243 1.00 49.21 594 LEU A O 1
ATOM 4476 N N . GLU A 1 595 ? -40.669 66.042 -59.355 1.00 47.68 595 GLU A N 1
ATOM 4477 C CA . GLU A 1 595 ? -39.882 66.617 -58.269 1.00 47.82 595 GLU A CA 1
ATOM 4478 C C . GLU A 1 595 ? -40.196 68.103 -58.101 1.00 48.69 595 GLU A C 1
ATOM 4479 O O . GLU A 1 595 ? -40.377 68.576 -56.978 1.00 48.75 595 GLU A O 1
ATOM 4485 N N . LYS A 1 596 ? -40.266 68.836 -59.212 1.00 48.64 596 LYS A N 1
ATOM 4486 C CA . LYS A 1 596 ? -40.583 70.262 -59.158 1.00 48.37 596 LYS A CA 1
ATOM 4487 C C . LYS A 1 596 ? -42.044 70.422 -58.757 1.00 49.14 596 LYS A C 1
ATOM 4488 O O . LYS A 1 596 ? -42.442 71.452 -58.215 1.00 50.96 596 LYS A O 1
ATOM 4494 N N . GLY A 1 597 ? -42.838 69.393 -59.031 1.00 48.98 597 GLY A N 1
ATOM 4495 C CA . GLY A 1 597 ? -44.248 69.435 -58.700 1.00 47.25 597 GLY A CA 1
ATOM 4496 C C . GLY A 1 597 ? -44.483 69.269 -57.217 1.00 47.11 597 GLY A C 1
ATOM 4497 O O . GLY A 1 597 ? -45.560 69.586 -56.713 1.00 47.14 597 GLY A O 1
ATOM 4498 N N . GLY A 1 598 ? -43.478 68.767 -56.509 1.00 46.98 598 GLY A N 1
ATOM 4499 C CA . GLY A 1 598 ? -43.629 68.593 -55.076 1.00 48.85 598 GLY A CA 1
ATOM 4500 C C . GLY A 1 598 ? -43.587 67.146 -54.630 1.00 49.65 598 GLY A C 1
ATOM 4501 O O . GLY A 1 598 ? -43.396 66.851 -53.446 1.00 50.16 598 GLY A O 1
ATOM 4502 N N . ILE A 1 599 ? -43.777 66.236 -55.575 1.00 48.87 599 ILE A N 1
ATOM 4503 C CA . ILE A 1 599 ? -43.732 64.829 -55.240 1.00 48.87 599 ILE A CA 1
ATOM 4504 C C . ILE A 1 599 ? -42.314 64.538 -54.758 1.00 47.62 599 ILE A C 1
ATOM 4505 O O . ILE A 1 599 ? -41.355 64.622 -55.526 1.00 46.79 599 ILE A O 1
ATOM 4510 N N . GLY A 1 600 ? -42.191 64.228 -53.471 1.00 46.21 600 GLY A N 1
ATOM 4511 C CA . GLY A 1 600 ? -40.889 63.956 -52.888 1.00 46.26 600 GLY A CA 1
ATOM 4512 C C . GLY A 1 600 ? -40.477 62.498 -52.881 1.00 45.69 600 GLY A C 1
ATOM 4513 O O . GLY A 1 600 ? -39.339 62.163 -52.523 1.00 43.94 600 GLY A O 1
ATOM 4514 N N . VAL A 1 601 ? -41.415 61.633 -53.261 1.00 44.99 601 VAL A N 1
ATOM 4515 C CA . VAL A 1 601 ? -41.182 60.195 -53.331 1.00 43.67 601 VAL A CA 1
ATOM 4516 C C . VAL A 1 601 ? -41.677 59.762 -54.707 1.00 42.88 601 VAL A C 1
ATOM 4517 O O . VAL A 1 601 ? -42.848 59.949 -55.037 1.00 42.07 601 VAL A O 1
ATOM 4521 N N . ILE A 1 602 ? -40.782 59.198 -55.510 1.00 41.61 602 ILE A N 1
ATOM 4522 C CA . ILE A 1 602 ? -41.138 58.750 -56.849 1.00 40.45 602 ILE A CA 1
ATOM 4523 C C . ILE A 1 602 ? -40.800 57.283 -57.052 1.00 41.00 602 ILE A C 1
ATOM 4524 O O . ILE A 1 602 ? -39.641 56.882 -56.912 1.00 41.76 602 ILE A O 1
ATOM 4529 N N . GLN A 1 603 ? -41.813 56.491 -57.398 1.00 40.29 603 GLN A N 1
ATOM 4530 C CA . GLN A 1 603 ? -41.629 55.061 -57.630 1.00 39.51 603 GLN A CA 1
ATOM 4531 C C . GLN A 1 603 ? -41.508 54.739 -59.115 1.00 37.44 603 GLN A C 1
ATOM 4532 O O . GLN A 1 603 ? -42.312 55.185 -59.931 1.00 37.69 603 GLN A O 1
ATOM 4538 N N . ILE A 1 604 ? -40.486 53.971 -59.457 1.00 35.37 604 ILE A N 1
ATOM 4539 C CA . ILE A 1 604 ? -40.256 53.559 -60.833 1.00 36.96 604 ILE A CA 1
ATOM 4540 C C . ILE A 1 604 ? -40.225 52.031 -60.830 1.00 37.78 604 ILE A C 1
ATOM 4541 O O . ILE A 1 604 ? -39.283 51.423 -60.318 1.00 37.37 604 ILE A O 1
ATOM 4546 N N . ASP A 1 605 ? -41.255 51.400 -61.377 1.00 38.14 605 ASP A N 1
ATOM 4547 C CA . ASP A 1 605 ? -41.260 49.944 -61.379 1.00 40.03 605 ASP A CA 1
ATOM 4548 C C . ASP A 1 605 ? -40.748 49.341 -62.683 1.00 39.35 605 ASP A C 1
ATOM 4549 O O . ASP A 1 605 ? -41.161 49.731 -63.776 1.00 39.04 605 ASP A O 1
ATOM 4554 N N . GLU A 1 606 ? -39.807 48.414 -62.544 1.00 38.18 606 GLU A N 1
ATOM 4555 C CA . GLU A 1 606 ? -39.221 47.710 -63.670 1.00 38.17 606 GLU A CA 1
ATOM 4556 C C . GLU A 1 606 ? -39.702 46.271 -63.564 1.00 37.63 606 GLU A C 1
ATOM 4557 O O . GLU A 1 606 ? -38.945 45.356 -63.247 1.00 36.63 606 GLU A O 1
ATOM 4563 N N . ALA A 1 607 ? -40.990 46.100 -63.824 1.00 38.26 607 ALA A N 1
ATOM 4564 C CA . ALA A 1 607 ? -41.648 44.808 -63.754 1.00 39.79 607 ALA A CA 1
ATOM 4565 C C . ALA A 1 607 ? -40.986 43.768 -64.631 1.00 40.10 607 ALA A C 1
ATOM 4566 O O . ALA A 1 607 ? -41.034 42.584 -64.326 1.00 41.44 607 ALA A O 1
ATOM 4568 N N . ALA A 1 608 ? -40.359 44.212 -65.711 1.00 40.16 608 ALA A N 1
ATOM 4569 C CA . ALA A 1 608 ? -39.736 43.290 -66.645 1.00 40.28 608 ALA A CA 1
ATOM 4570 C C . ALA A 1 608 ? -38.243 43.509 -66.845 1.00 41.10 608 ALA A C 1
ATOM 4571 O O . ALA A 1 608 ? -37.747 43.380 -67.962 1.00 41.42 608 ALA A O 1
ATOM 4573 N N . LEU A 1 609 ? -37.525 43.829 -65.773 1.00 40.82 609 LEU A N 1
ATOM 4574 C CA . LEU A 1 609 ? -36.089 44.070 -65.872 1.00 40.38 609 LEU A CA 1
ATOM 4575 C C . LEU A 1 609 ? -35.328 42.876 -66.456 1.00 41.13 609 LEU A C 1
ATOM 4576 O O . LEU A 1 609 ? -34.426 43.041 -67.283 1.00 39.21 609 LEU A O 1
ATOM 4581 N N . ARG A 1 610 ? -35.712 41.678 -66.028 1.00 41.30 610 ARG A N 1
ATOM 4582 C CA . ARG A 1 610 ? -35.071 40.441 -66.462 1.00 42.75 610 ARG A CA 1
ATOM 4583 C C . ARG A 1 610 ? -35.562 39.826 -67.793 1.00 42.34 610 ARG A C 1
ATOM 4584 O O . ARG A 1 610 ? -34.930 38.916 -68.338 1.00 42.61 610 ARG A O 1
ATOM 4592 N N . GLU A 1 611 ? -36.663 40.333 -68.332 1.00 41.28 611 GLU A N 1
ATOM 4593 C CA . GLU A 1 611 ? -37.220 39.783 -69.562 1.00 40.25 611 GLU A CA 1
ATOM 4594 C C . GLU A 1 611 ? -36.365 39.857 -70.814 1.00 39.05 611 GLU A C 1
ATOM 4595 O O . GLU A 1 611 ? -36.548 39.065 -71.732 1.00 38.49 611 GLU A O 1
ATOM 4601 N N . GLY A 1 612 ? -35.431 40.797 -70.858 1.00 38.40 612 GLY A N 1
ATOM 4602 C CA . GLY A 1 612 ? -34.593 40.925 -72.034 1.00 36.88 612 GLY A CA 1
ATOM 4603 C C . GLY A 1 612 ? -33.261 40.207 -71.946 1.00 36.27 612 GLY A 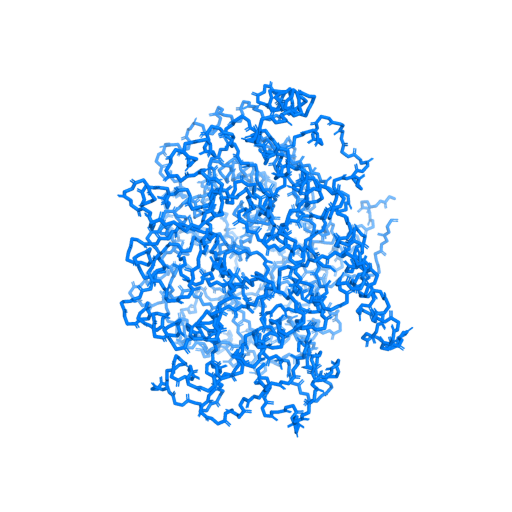C 1
ATOM 4604 O O . GLY A 1 612 ? -32.389 40.413 -72.796 1.00 37.36 612 GLY A O 1
ATOM 4605 N N . LEU A 1 613 ? -33.090 39.374 -70.925 1.00 33.63 613 LEU A N 1
ATOM 4606 C CA . LEU A 1 613 ? -31.845 38.638 -70.764 1.00 33.78 613 LEU A CA 1
ATOM 4607 C C . LEU A 1 613 ? -31.551 37.768 -71.983 1.00 33.57 613 LEU A C 1
ATOM 4608 O O . LEU A 1 613 ? -32.390 36.973 -72.404 1.00 34.54 613 LEU A O 1
ATOM 4613 N N . PRO A 1 614 ? -30.356 37.921 -72.576 1.00 32.71 614 PRO A N 1
ATOM 4614 C CA . PRO A 1 614 ? -29.952 37.139 -73.750 1.00 32.23 614 PRO A CA 1
ATOM 4615 C C . PRO A 1 614 ? -29.834 35.647 -73.420 1.00 32.77 614 PRO A C 1
ATOM 4616 O O . PRO A 1 614 ? -29.659 35.260 -72.267 1.00 31.73 614 PRO A O 1
ATOM 4620 N N . LEU A 1 615 ? -29.935 34.804 -74.435 1.00 33.77 615 LEU A N 1
ATOM 4621 C CA . LEU A 1 615 ? -29.835 33.381 -74.190 1.00 34.44 615 LEU A CA 1
ATOM 4622 C C . LEU A 1 615 ? -28.374 33.028 -73.950 1.00 36.10 615 LEU A C 1
ATOM 4623 O O . LEU A 1 615 ? -28.061 32.219 -73.076 1.00 37.15 615 LEU A O 1
ATOM 4628 N N . ARG A 1 616 ? -27.488 33.645 -74.730 1.00 36.15 616 ARG A N 1
ATOM 4629 C CA . ARG A 1 616 ? -26.049 33.430 -74.609 1.00 37.36 616 ARG A CA 1
ATOM 4630 C C . ARG A 1 616 ? -25.658 33.950 -73.231 1.00 39.60 616 ARG A C 1
ATOM 4631 O O . ARG A 1 616 ? -25.873 35.123 -72.922 1.00 40.31 616 ARG A O 1
ATOM 4639 N N . LYS A 1 617 ? -25.080 33.087 -72.406 1.00 40.80 617 LYS A N 1
ATOM 4640 C CA . LYS A 1 617 ? -24.711 33.489 -71.061 1.00 42.08 617 LYS A CA 1
ATOM 4641 C C . LYS A 1 617 ? -23.713 34.638 -71.037 1.00 41.15 617 LYS A C 1
ATOM 4642 O O . LYS A 1 617 ? -23.851 35.565 -70.237 1.00 39.31 617 LYS A O 1
ATOM 4648 N N . SER A 1 618 ? -22.723 34.584 -71.925 1.00 40.00 618 SER A N 1
ATOM 4649 C CA . SER A 1 618 ? -21.695 35.615 -71.994 1.00 40.49 618 SER A CA 1
ATOM 4650 C C . SER A 1 618 ? -22.206 36.976 -72.485 1.00 40.72 618 SER A C 1
ATOM 4651 O O . SER A 1 618 ? -21.473 37.970 -72.468 1.00 38.36 618 SER A O 1
ATOM 4654 N N . GLU A 1 619 ? -23.464 37.018 -72.910 1.00 41.14 619 GLU A N 1
ATOM 4655 C CA . GLU A 1 619 ? -24.071 38.255 -73.388 1.00 41.56 619 GLU A CA 1
ATOM 4656 C C . GLU A 1 619 ? -24.914 38.896 -72.299 1.00 40.89 619 GLU A C 1
ATOM 4657 O O . GLU A 1 619 ? -25.496 39.966 -72.498 1.00 40.93 619 GLU A O 1
ATOM 4663 N N . HIS A 1 620 ? -24.975 38.238 -71.146 1.00 40.83 620 HIS A N 1
ATOM 4664 C CA . HIS A 1 620 ? -25.751 38.737 -70.015 1.00 40.75 620 HIS A CA 1
ATOM 4665 C C . HIS A 1 620 ? -25.262 40.074 -69.473 1.00 40.35 620 HIS A C 1
ATOM 4666 O O . HIS A 1 620 ? -25.991 41.063 -69.496 1.00 40.80 620 HIS A O 1
ATOM 4673 N N . ALA A 1 621 ? -24.025 40.092 -68.984 1.00 40.30 621 ALA A N 1
ATOM 4674 C CA . ALA A 1 621 ? -23.440 41.291 -68.393 1.00 39.64 621 ALA A CA 1
ATOM 4675 C C . ALA A 1 621 ? -23.727 42.564 -69.182 1.00 39.32 621 ALA A C 1
ATOM 4676 O O . ALA A 1 621 ? -24.135 43.576 -68.608 1.00 37.48 621 ALA A O 1
ATOM 4678 N N . PHE A 1 622 ? -23.513 42.507 -70.494 1.00 40.34 622 PHE A N 1
ATOM 4679 C CA . PHE A 1 622 ? -23.747 43.655 -71.371 1.00 40.45 622 PHE A CA 1
ATOM 4680 C C . PHE A 1 622 ? -25.186 44.165 -71.269 1.00 41.82 622 PHE A C 1
ATOM 4681 O O . PHE A 1 622 ? -25.424 45.374 -71.174 1.00 43.17 622 PHE A O 1
ATOM 4689 N N . TYR A 1 623 ? -26.141 43.238 -71.296 1.00 41.22 623 TYR A N 1
ATOM 4690 C CA . TYR A 1 623 ? -27.554 43.588 -71.204 1.00 38.85 623 TYR A CA 1
ATOM 4691 C C . TYR A 1 623 ? -27.864 44.262 -69.868 1.00 38.43 623 TYR A C 1
ATOM 4692 O O . TYR A 1 623 ? -28.423 45.361 -69.823 1.00 38.94 623 TYR A O 1
ATOM 4701 N N . LEU A 1 624 ? -27.497 43.593 -68.781 1.00 37.92 624 LEU A N 1
ATOM 4702 C CA . LEU A 1 624 ? -27.744 44.110 -67.443 1.00 38.73 624 LEU A CA 1
ATOM 4703 C C . LEU A 1 624 ? -27.127 45.485 -67.246 1.00 39.88 624 LEU A C 1
ATOM 4704 O O . LEU A 1 624 ? -27.626 46.297 -66.457 1.00 40.01 624 LEU A O 1
ATOM 4709 N N . ASP A 1 625 ? -26.045 45.743 -67.975 1.00 39.97 625 ASP A N 1
ATOM 4710 C CA . ASP A 1 625 ? -25.353 47.014 -67.879 1.00 39.69 625 ASP A CA 1
ATOM 4711 C C . ASP A 1 625 ? -26.216 48.152 -68.397 1.00 39.01 625 ASP A C 1
ATOM 4712 O O . ASP A 1 625 ? -26.528 49.077 -67.648 1.00 38.00 625 ASP A O 1
ATOM 4717 N N . TRP A 1 626 ? -26.612 48.089 -69.668 1.00 38.55 626 TRP A N 1
ATOM 4718 C CA . TRP A 1 626 ? -27.423 49.165 -70.209 1.00 37.73 626 TRP A CA 1
ATOM 4719 C C . TRP A 1 626 ? -28.816 49.211 -69.616 1.00 36.83 626 TRP A C 1
ATOM 4720 O O . TRP A 1 626 ? -29.428 50.278 -69.552 1.00 34.68 626 TRP A O 1
ATOM 4731 N N . ALA A 1 627 ? -29.307 48.060 -69.164 1.00 37.26 627 ALA A N 1
ATOM 4732 C CA . ALA A 1 627 ? -30.626 47.990 -68.546 1.00 37.00 627 ALA A CA 1
ATOM 4733 C C . ALA A 1 627 ? -30.603 48.849 -67.282 1.00 38.09 627 ALA A C 1
ATOM 4734 O O . ALA A 1 627 ? -31.437 49.744 -67.102 1.00 36.66 627 ALA A O 1
ATOM 4736 N N . VAL A 1 628 ? -29.631 48.576 -66.412 1.00 39.28 628 VAL A N 1
ATOM 4737 C CA . VAL A 1 628 ? -29.489 49.323 -65.168 1.00 40.38 628 VAL A CA 1
ATOM 4738 C C . VAL A 1 628 ? -29.139 50.783 -65.433 1.00 41.57 628 VAL A C 1
ATOM 4739 O O . VAL A 1 628 ? -29.692 51.689 -64.804 1.00 41.10 628 VAL A O 1
ATOM 4743 N N . HIS A 1 629 ? -28.220 51.013 -66.363 1.00 42.00 629 HIS A N 1
ATOM 4744 C CA . HIS A 1 629 ? -27.838 52.373 -66.699 1.00 43.28 629 HIS A CA 1
ATOM 4745 C C . HIS A 1 629 ? -29.107 53.152 -67.046 1.00 43.81 629 HIS A C 1
ATOM 4746 O O . HIS A 1 629 ? -29.381 54.218 -66.476 1.00 43.89 629 HIS A O 1
ATOM 4753 N N . SER A 1 630 ? -29.886 52.603 -67.974 1.00 43.68 630 SER A N 1
ATOM 4754 C CA . SER A 1 630 ? -31.135 53.226 -68.397 1.00 43.18 630 SER A CA 1
ATOM 4755 C C . SER A 1 630 ? -31.951 53.660 -67.192 1.00 42.17 630 SER A C 1
ATOM 4756 O O . SER A 1 630 ? -32.517 54.756 -67.177 1.00 42.77 630 SER A O 1
ATOM 4759 N N . PHE A 1 631 ? -32.010 52.794 -66.185 1.00 40.54 631 PHE A N 1
ATOM 4760 C CA . PHE A 1 631 ? -32.762 53.092 -64.977 1.00 40.02 631 PHE A CA 1
ATOM 4761 C C . PHE A 1 631 ? -32.173 54.273 -64.215 1.00 40.32 631 PHE A C 1
ATOM 4762 O O . PHE A 1 631 ? -32.905 55.163 -63.781 1.00 40.29 631 PHE A O 1
ATOM 4770 N N . ARG A 1 632 ? -30.854 54.276 -64.040 1.00 40.82 632 ARG A N 1
ATOM 4771 C CA . ARG A 1 632 ? -30.199 55.378 -63.345 1.00 41.34 632 ARG A CA 1
ATOM 4772 C C . ARG A 1 632 ? -30.466 56.684 -64.084 1.00 41.16 632 ARG A C 1
ATOM 4773 O O . ARG A 1 632 ? -30.918 57.660 -63.489 1.00 40.65 632 ARG A O 1
ATOM 4781 N N . ILE A 1 633 ? -30.197 56.682 -65.385 1.00 41.16 633 ILE A N 1
ATOM 4782 C CA . ILE A 1 633 ? -30.415 57.855 -66.231 1.00 42.07 633 ILE A CA 1
ATOM 4783 C C . ILE A 1 633 ? -31.753 58.495 -65.909 1.00 43.02 633 ILE A C 1
ATOM 4784 O O . ILE A 1 633 ? -31.928 59.711 -66.005 1.00 43.22 633 ILE A O 1
ATOM 4789 N N . THR A 1 634 ? -32.697 57.650 -65.525 1.00 44.15 634 THR A N 1
ATOM 4790 C CA . THR A 1 634 ? -34.038 58.093 -65.196 1.00 45.98 634 THR A CA 1
ATOM 4791 C C . THR A 1 634 ? -34.103 59.137 -64.087 1.00 46.40 634 THR A C 1
ATOM 4792 O O . THR A 1 634 ? -34.896 60.075 -64.167 1.00 46.49 634 THR A O 1
ATOM 4796 N N . ASN A 1 635 ? -33.265 58.991 -63.064 1.00 46.75 635 ASN A N 1
ATOM 4797 C CA . ASN A 1 635 ? -33.286 59.932 -61.953 1.00 47.96 635 ASN A CA 1
ATOM 4798 C C . ASN A 1 635 ? -31.919 60.396 -61.444 1.00 49.25 635 ASN A C 1
ATOM 4799 O O . ASN A 1 635 ? -31.800 60.835 -60.301 1.00 48.88 635 ASN A O 1
ATOM 4804 N N . CYS A 1 636 ? -30.894 60.323 -62.290 1.00 50.75 636 CYS A N 1
ATOM 4805 C CA . CYS A 1 636 ? -29.554 60.725 -61.878 1.00 51.54 636 CYS A CA 1
ATOM 4806 C C . CYS A 1 636 ? -29.500 62.188 -61.464 1.00 51.23 636 CYS A C 1
ATOM 4807 O O . CYS A 1 636 ? -28.593 62.590 -60.740 1.00 51.09 636 CYS A O 1
ATOM 4810 N N . GLY A 1 637 ? -30.482 62.974 -61.901 1.00 51.51 637 GLY A N 1
ATOM 4811 C CA . GLY A 1 637 ? -30.500 64.391 -61.571 1.00 52.05 637 GLY A CA 1
ATOM 4812 C C . GLY A 1 637 ? -31.541 64.848 -60.564 1.00 52.41 637 GLY A C 1
ATOM 4813 O O . GLY A 1 637 ? -32.026 65.972 -60.639 1.00 52.94 637 GLY A O 1
ATOM 4814 N N . VAL A 1 638 ? -31.869 63.983 -59.611 1.00 53.17 638 VAL A N 1
ATOM 4815 C CA . VAL A 1 638 ? -32.862 64.285 -58.581 1.00 53.09 638 VAL A CA 1
ATOM 4816 C C . VAL A 1 638 ? -32.167 64.768 -57.299 1.00 53.29 638 VAL A C 1
ATOM 4817 O O . VAL A 1 638 ? -31.000 64.443 -57.059 1.00 53.28 638 VAL A O 1
ATOM 4821 N N . GLN A 1 639 ? -32.869 65.546 -56.481 1.00 52.79 639 GLN A N 1
ATOM 4822 C CA . GLN A 1 639 ? -32.278 66.032 -55.233 1.00 53.19 639 GLN A CA 1
ATOM 4823 C C . GLN A 1 639 ? -32.023 64.870 -54.284 1.00 51.92 639 GLN A C 1
ATOM 4824 O O . GLN A 1 639 ? -32.615 63.807 -54.437 1.00 52.31 639 GLN A O 1
ATOM 4830 N N . ASP A 1 640 ? -31.149 65.071 -53.304 1.00 50.12 640 ASP A N 1
ATOM 4831 C CA . ASP A 1 640 ? -30.834 64.010 -52.360 1.00 49.66 640 ASP A CA 1
ATOM 4832 C C . ASP A 1 640 ? -31.946 63.771 -51.357 1.00 48.00 640 ASP A C 1
ATOM 4833 O O . ASP A 1 640 ? -31.979 62.739 -50.696 1.00 49.04 640 ASP A O 1
ATOM 4838 N N . SER A 1 641 ? -32.859 64.724 -51.246 1.00 46.43 641 SER A N 1
ATOM 4839 C CA . SER A 1 641 ? -33.975 64.599 -50.318 1.00 45.21 641 SER A CA 1
ATOM 4840 C C . SER A 1 641 ? -35.119 63.804 -50.951 1.00 44.25 641 SER A C 1
ATOM 4841 O O . SER A 1 641 ? -35.994 63.290 -50.249 1.00 42.95 641 SER A O 1
ATOM 4844 N N . THR A 1 642 ? -35.099 63.716 -52.281 1.00 43.32 642 THR A N 1
ATOM 4845 C CA . THR A 1 642 ? -36.117 62.995 -53.042 1.00 41.98 642 THR A CA 1
ATOM 4846 C C . THR A 1 642 ? -35.857 61.496 -53.045 1.00 41.64 642 THR A C 1
ATOM 4847 O O . THR A 1 642 ? -34.889 61.016 -53.638 1.00 39.64 642 THR A O 1
ATOM 4851 N N . GLN A 1 643 ? -36.740 60.761 -52.381 1.00 41.45 643 GLN A N 1
ATOM 4852 C CA . GLN A 1 643 ? -36.613 59.322 -52.287 1.00 41.70 643 GLN A CA 1
ATOM 4853 C C . GLN A 1 643 ? -37.160 58.640 -53.543 1.00 42.88 643 GLN A C 1
ATOM 4854 O O . GLN A 1 643 ? -38.271 58.936 -53.995 1.00 43.44 643 GLN A O 1
ATOM 4860 N N . ILE A 1 644 ? -36.371 57.726 -54.100 1.00 41.97 644 ILE A N 1
ATOM 4861 C CA . ILE A 1 644 ? -36.754 57.018 -55.305 1.00 40.87 644 ILE A CA 1
ATOM 4862 C C . ILE A 1 644 ? -36.868 55.515 -55.103 1.00 42.35 644 ILE A C 1
ATOM 4863 O O . ILE A 1 644 ? -35.924 54.853 -54.658 1.00 42.61 644 ILE A O 1
ATOM 4868 N N . HIS A 1 645 ? -38.043 54.990 -55.440 1.00 42.83 645 HIS A N 1
ATOM 4869 C CA . HIS A 1 645 ? -38.356 53.572 -55.291 1.00 43.13 645 HIS A CA 1
ATOM 4870 C C . HIS A 1 645 ? -38.400 52.833 -56.624 1.00 43.09 645 HIS A C 1
ATOM 4871 O O . HIS A 1 645 ? -38.855 53.372 -57.628 1.00 43.72 645 HIS A O 1
ATOM 4878 N N . THR A 1 646 ? -37.938 51.591 -56.634 1.00 41.90 646 THR A N 1
ATOM 4879 C CA . THR A 1 646 ? -38.026 50.790 -57.841 1.00 43.12 646 THR A CA 1
ATOM 4880 C C . THR A 1 646 ? -38.708 49.475 -57.458 1.00 44.36 646 THR A C 1
ATOM 4881 O O . THR A 1 646 ? -38.330 48.820 -56.480 1.00 44.38 646 THR A O 1
ATOM 4885 N N . HIS A 1 647 ? -39.743 49.109 -58.205 1.00 44.30 647 HIS A N 1
ATOM 4886 C CA . HIS A 1 647 ? -40.457 47.866 -57.942 1.00 44.14 647 HIS A CA 1
ATOM 4887 C C . HIS A 1 647 ? -40.122 46.798 -58.991 1.00 42.46 647 HIS A C 1
ATOM 4888 O O . HIS A 1 647 ? -40.056 47.095 -60.184 1.00 41.33 647 HIS A O 1
ATOM 4903 N N . CYS A 1 649 ? -41.136 42.737 -60.141 1.00 41.38 649 CYS A N 1
ATOM 4904 C CA . CYS A 1 649 ? -41.911 41.510 -60.007 1.00 39.45 649 CYS A CA 1
ATOM 4905 C C . CYS A 1 649 ? -41.071 40.238 -60.060 1.00 38.81 649 CYS A C 1
ATOM 4906 O O . CYS A 1 649 ? -41.166 39.480 -61.012 1.00 38.72 649 CYS A O 1
ATOM 4909 N N . TYR A 1 650 ? -40.265 39.997 -59.029 1.00 39.62 650 TYR A N 1
ATOM 4910 C CA . TYR A 1 650 ? -39.407 38.808 -58.975 1.00 40.11 650 TYR A CA 1
ATOM 4911 C C . TYR A 1 650 ? -39.101 38.439 -57.525 1.00 40.49 650 TYR A C 1
ATOM 4912 O O . TYR A 1 650 ? -39.214 39.273 -56.631 1.00 40.53 650 TYR A O 1
ATOM 4921 N N . SER A 1 651 ? -38.702 37.193 -57.296 1.00 40.93 651 SER A N 1
ATOM 4922 C CA . SER A 1 651 ? -38.371 36.741 -55.949 1.00 42.60 651 SER A CA 1
ATOM 4923 C C . SER A 1 651 ? -37.054 35.976 -55.938 1.00 44.39 651 SER A C 1
ATOM 4924 O O . SER A 1 651 ? -36.672 35.397 -54.926 1.00 46.19 651 SER A O 1
ATOM 4927 N N . HIS A 1 652 ? -36.368 35.974 -57.073 1.00 46.33 652 HIS A N 1
ATOM 4928 C CA . HIS A 1 652 ? -35.085 35.292 -57.206 1.00 49.55 652 HIS A CA 1
ATOM 4929 C C . HIS A 1 652 ? -34.100 36.257 -57.866 1.00 51.74 652 HIS A C 1
ATOM 4930 O O . HIS A 1 652 ? -34.229 36.567 -59.051 1.00 52.12 652 HIS A O 1
ATOM 4937 N N . PHE A 1 653 ? -33.123 36.736 -57.104 1.00 53.62 653 PHE A N 1
ATOM 4938 C CA . PHE A 1 653 ? -32.141 37.670 -57.642 1.00 54.25 653 PHE A CA 1
ATOM 4939 C C . PHE A 1 653 ? -30.720 37.184 -57.418 1.00 55.77 653 PHE A C 1
ATOM 4940 O O . PHE A 1 653 ? -29.765 37.895 -57.713 1.00 56.78 653 PHE A O 1
ATOM 4948 N N . ASN A 1 654 ? -30.580 35.972 -56.897 1.00 57.49 654 ASN A N 1
ATOM 4949 C CA . ASN A 1 654 ? -29.265 35.418 -56.611 1.00 58.89 654 ASN A CA 1
ATOM 4950 C C . ASN A 1 654 ? -28.270 35.524 -57.763 1.00 59.10 654 ASN A C 1
ATOM 4951 O O . ASN A 1 654 ? -27.065 35.626 -57.533 1.00 60.09 654 ASN A O 1
ATOM 4956 N N . ASP A 1 655 ? -28.761 35.516 -58.997 1.00 58.34 655 ASP A N 1
ATOM 4957 C CA . ASP A 1 655 ? -27.872 35.603 -60.151 1.00 58.21 655 ASP A CA 1
ATOM 4958 C C . ASP A 1 655 ? -28.080 36.906 -60.922 1.00 56.80 655 ASP A C 1
ATOM 4959 O O . ASP A 1 655 ? -27.999 36.938 -62.151 1.00 57.84 655 ASP A O 1
ATOM 4964 N N . ILE A 1 656 ? -28.320 37.985 -60.190 1.00 54.01 656 ILE A N 1
ATOM 4965 C CA . ILE A 1 656 ? -28.575 39.285 -60.795 1.00 51.15 656 ILE A CA 1
ATOM 4966 C C . ILE A 1 656 ? -28.567 40.308 -59.658 1.00 49.89 656 ILE A C 1
ATOM 4967 O O . ILE A 1 656 ? -28.890 41.482 -59.844 1.00 49.87 656 ILE A O 1
ATOM 4972 N N . ILE A 1 657 ? -28.172 39.854 -58.473 1.00 47.98 657 ILE A N 1
ATOM 4973 C CA . ILE A 1 657 ? -28.155 40.725 -57.313 1.00 46.16 657 ILE A CA 1
ATOM 4974 C C . ILE A 1 657 ? -27.277 41.967 -57.520 1.00 45.51 657 ILE A C 1
ATOM 4975 O O . ILE A 1 657 ? -27.721 43.091 -57.247 1.00 43.95 657 ILE A O 1
ATOM 4980 N N . HIS A 1 658 ? -26.054 41.786 -58.026 1.00 43.74 658 HIS A N 1
ATOM 4981 C CA . HIS A 1 658 ? -25.186 42.936 -58.217 1.00 41.25 658 HIS A CA 1
ATOM 4982 C C . HIS A 1 658 ? -25.791 43.989 -59.131 1.00 41.43 658 HIS A C 1
ATOM 4983 O O . HIS A 1 658 ? -25.487 45.175 -59.012 1.00 41.26 658 HIS A O 1
ATOM 4990 N N . SER A 1 659 ? -26.649 43.569 -60.047 1.00 41.60 659 SER A N 1
ATOM 4991 C CA . SER A 1 659 ? -27.270 44.530 -60.941 1.00 41.45 659 SER A CA 1
ATOM 4992 C C . SER A 1 659 ? -28.314 45.350 -60.203 1.00 41.21 659 SER A C 1
ATOM 4993 O O . SER A 1 659 ? -28.495 46.534 -60.486 1.00 40.77 659 SER A O 1
ATOM 4996 N N . ILE A 1 660 ? -29.005 44.725 -59.255 1.00 40.61 660 ILE A N 1
ATOM 4997 C CA . ILE A 1 660 ? -30.015 45.448 -58.497 1.00 41.63 660 ILE A CA 1
ATOM 4998 C C . ILE A 1 660 ? -29.308 46.566 -57.733 1.00 41.05 660 ILE A C 1
ATOM 4999 O O . ILE A 1 660 ? -29.800 47.694 -57.664 1.00 40.64 660 ILE A O 1
ATOM 5004 N N . ILE A 1 661 ? -28.138 46.249 -57.186 1.00 40.72 661 ILE A N 1
ATOM 5005 C CA . ILE A 1 661 ? -27.345 47.220 -56.441 1.00 41.17 661 ILE A CA 1
ATOM 5006 C C . ILE A 1 661 ? -26.897 48.404 -57.299 1.00 41.85 661 ILE A C 1
ATOM 5007 O O . ILE A 1 661 ? -27.034 49.557 -56.895 1.00 41.91 661 ILE A O 1
ATOM 5012 N N . ASP A 1 662 ? -26.342 48.106 -58.470 1.00 41.50 662 ASP A N 1
ATOM 5013 C CA . ASP A 1 662 ? -25.894 49.128 -59.407 1.00 40.53 662 ASP A CA 1
ATOM 5014 C C . ASP A 1 662 ? -27.047 50.014 -59.876 1.00 40.66 662 ASP A C 1
ATOM 5015 O O . ASP A 1 662 ? -26.821 51.007 -60.563 1.00 41.75 662 ASP A O 1
ATOM 5028 N N . ASP A 1 664 ? -28.928 51.461 -57.771 1.00 41.02 664 ASP A N 1
ATOM 5029 C CA . ASP A 1 664 ? -28.789 52.479 -56.733 1.00 41.64 664 ASP A CA 1
ATOM 5030 C C . ASP A 1 664 ? -30.089 53.204 -56.385 1.00 42.81 664 ASP A C 1
ATOM 5031 O O . ASP A 1 664 ? -30.187 54.438 -56.479 1.00 43.24 664 ASP A O 1
ATOM 5036 N N . ALA A 1 665 ? -31.084 52.424 -55.971 1.00 41.17 665 ALA A N 1
ATOM 5037 C CA . ALA A 1 665 ? -32.374 52.970 -55.592 1.00 39.62 665 ALA A CA 1
ATOM 5038 C C . ALA A 1 665 ? -32.338 53.233 -54.094 1.00 39.30 665 ALA A C 1
ATOM 5039 O O . ALA A 1 665 ? -31.588 52.581 -53.366 1.00 38.13 665 ALA A O 1
ATOM 5041 N N . ASP A 1 666 ? -33.130 54.195 -53.633 1.00 38.69 666 ASP A N 1
ATOM 5042 C CA . ASP A 1 666 ? -33.157 54.483 -52.211 1.00 40.60 666 ASP A CA 1
ATOM 5043 C C . ASP A 1 666 ? -33.914 53.337 -51.562 1.00 40.72 666 ASP A C 1
ATOM 5044 O O . ASP A 1 666 ? -33.589 52.895 -50.463 1.00 40.31 666 ASP A O 1
ATOM 5049 N N . VAL A 1 667 ? -34.930 52.852 -52.260 1.00 41.98 667 VAL A N 1
ATOM 5050 C CA . VAL A 1 667 ? -35.723 51.744 -51.755 1.00 43.92 667 VAL A CA 1
ATOM 5051 C C . VAL A 1 667 ? -36.179 50.870 -52.913 1.00 44.54 667 VAL A C 1
ATOM 5052 O O . VAL A 1 667 ? -36.565 51.381 -53.972 1.00 45.58 667 VAL A O 1
ATOM 5056 N N . ILE A 1 668 ? -36.106 49.557 -52.716 1.00 43.38 668 ILE A N 1
ATOM 5057 C CA . ILE A 1 668 ? -36.550 48.610 -53.730 1.00 43.51 668 ILE A CA 1
ATOM 5058 C C . ILE A 1 668 ? -37.538 47.653 -53.085 1.00 45.23 668 ILE A C 1
ATOM 5059 O O . ILE A 1 668 ? -37.358 47.222 -51.943 1.00 45.07 668 ILE A O 1
ATOM 5064 N N . THR A 1 669 ? -38.592 47.335 -53.818 1.00 46.62 669 THR A N 1
ATOM 5065 C CA . THR A 1 669 ? -39.592 46.414 -53.320 1.00 47.14 669 THR A CA 1
ATOM 5066 C C . THR A 1 669 ? -39.654 45.244 -54.302 1.00 46.54 669 THR A C 1
ATOM 5067 O O . THR A 1 669 ? -39.789 45.438 -55.510 1.00 47.53 669 THR A O 1
ATOM 5071 N N . ILE A 1 670 ? -39.519 44.031 -53.783 1.00 46.54 670 ILE A N 1
ATOM 5072 C CA . ILE A 1 670 ? -39.544 42.835 -54.621 1.00 46.51 670 ILE A CA 1
ATOM 5073 C C . ILE A 1 670 ? -40.676 41.892 -54.208 1.00 48.27 670 ILE A C 1
ATOM 5074 O O . ILE A 1 670 ? -41.462 42.199 -53.307 1.00 47.75 670 ILE A O 1
ATOM 5079 N N . GLU A 1 671 ? -40.747 40.741 -54.874 1.00 50.19 671 GLU A N 1
ATOM 5080 C CA . GLU A 1 671 ? -41.755 39.724 -54.578 1.00 51.01 671 GLU A CA 1
ATOM 5081 C C . GLU A 1 671 ? -41.249 38.793 -53.489 1.00 52.76 671 GLU A C 1
ATOM 5082 O O . GLU A 1 671 ? -40.102 38.348 -53.526 1.00 53.99 671 GLU A O 1
ATOM 5088 N N . ASN A 1 672 ? -42.113 38.484 -52.530 1.00 54.72 672 ASN A N 1
ATOM 5089 C CA . ASN A 1 672 ? -41.737 37.622 -51.417 1.00 57.52 672 ASN A CA 1
ATOM 5090 C C . ASN A 1 672 ? -43.004 37.414 -50.591 1.00 59.45 672 ASN A C 1
ATOM 5091 O O . ASN A 1 672 ? -43.787 38.348 -50.415 1.00 61.48 672 ASN A O 1
ATOM 5096 N N . SER A 1 673 ? -43.212 36.195 -50.106 1.00 59.11 673 SER A N 1
ATOM 5097 C CA . SER A 1 673 ? -44.386 35.854 -49.294 1.00 60.91 673 SER A CA 1
ATOM 5098 C C . SER A 1 673 ? -44.677 34.385 -49.520 1.00 61.78 673 SER A C 1
ATOM 5099 O O . SER A 1 673 ? -45.457 33.767 -48.793 1.00 62.36 673 SER A O 1
ATOM 5102 N N . ARG A 1 674 ? -44.033 33.841 -50.545 1.00 62.86 674 ARG A N 1
ATOM 5103 C CA . ARG A 1 674 ? -44.173 32.444 -50.911 1.00 65.08 674 ARG A CA 1
ATOM 5104 C C . ARG A 1 674 ? -42.748 31.909 -50.932 1.00 65.84 674 ARG A C 1
ATOM 5105 O O . ARG A 1 674 ? -42.502 30.746 -51.248 1.00 66.29 674 ARG A O 1
ATOM 5113 N N . SER A 1 675 ? -41.814 32.789 -50.584 1.00 66.74 675 SER A N 1
ATOM 5114 C CA . SER A 1 675 ? -40.394 32.463 -50.556 1.00 67.23 675 SER A CA 1
ATOM 5115 C C . SER A 1 675 ? -39.890 32.350 -49.119 1.00 67.29 675 SER A C 1
ATOM 5116 O O . SER A 1 675 ? -40.443 32.958 -48.206 1.00 66.97 675 SER A O 1
ATOM 5119 N N . ASP A 1 676 ? -38.834 31.571 -48.928 1.00 68.34 676 ASP A N 1
ATOM 5120 C CA . ASP A 1 676 ? -38.253 31.375 -47.607 1.00 70.07 676 ASP A CA 1
ATOM 5121 C C . ASP A 1 676 ? -37.477 32.630 -47.213 1.00 70.65 676 ASP A C 1
ATOM 5122 O O . ASP A 1 676 ? -36.385 32.877 -47.729 1.00 71.67 676 ASP A O 1
ATOM 5127 N N . GLU A 1 677 ? -38.036 33.420 -46.301 1.00 69.88 677 GLU A N 1
ATOM 5128 C CA . GLU A 1 677 ? -37.384 34.652 -45.863 1.00 69.41 677 GLU A CA 1
ATOM 5129 C C . GLU A 1 677 ? -35.863 34.552 -45.735 1.00 69.19 677 GLU A C 1
ATOM 5130 O O . GLU A 1 677 ? -35.147 35.498 -46.063 1.00 68.86 677 GLU A O 1
ATOM 5136 N N . LYS A 1 678 ? -35.371 33.409 -45.268 1.00 68.82 678 LYS A N 1
ATOM 5137 C CA . LYS A 1 678 ? -33.937 33.203 -45.092 1.00 68.28 678 LYS A CA 1
ATOM 5138 C C . LYS A 1 678 ? -33.125 33.469 -46.358 1.00 67.64 678 LYS A C 1
ATOM 5139 O O . LYS A 1 678 ? -31.923 33.726 -46.282 1.00 68.34 678 LYS A O 1
ATOM 5145 N N . LEU A 1 679 ? -33.778 33.415 -47.518 1.00 65.86 679 LEU A N 1
ATOM 5146 C CA . LEU A 1 679 ? -33.095 33.660 -48.790 1.00 63.40 679 LEU A CA 1
ATOM 5147 C C . LEU A 1 679 ? -32.741 35.129 -49.013 1.00 61.71 679 LEU A C 1
ATOM 5148 O O . LEU A 1 679 ? -31.989 35.451 -49.931 1.00 61.68 679 LEU A O 1
ATOM 5153 N N . LEU A 1 680 ? -33.291 36.013 -48.182 1.00 59.37 680 LEU A N 1
ATOM 5154 C CA . LEU A 1 680 ? -33.034 37.447 -48.292 1.00 55.97 680 LEU A CA 1
ATOM 5155 C C . LEU A 1 680 ? -31.615 37.798 -47.877 1.00 55.26 680 LEU A C 1
ATOM 5156 O O . LEU A 1 680 ? -31.192 38.949 -47.984 1.00 54.01 680 LEU A O 1
ATOM 5161 N N . SER A 1 681 ? -30.880 36.801 -47.399 1.00 54.24 681 SER A N 1
ATOM 5162 C CA . SER A 1 681 ? -29.507 37.023 -46.988 1.00 54.52 681 SER A CA 1
ATOM 5163 C C . SER A 1 681 ? -28.632 37.283 -48.214 1.00 54.28 681 SER A C 1
ATOM 5164 O O . SER A 1 681 ? -27.454 37.613 -48.080 1.00 54.29 681 SER A O 1
ATOM 5167 N N . VAL A 1 682 ? -29.207 37.128 -49.405 1.00 53.80 682 VAL A N 1
ATOM 5168 C CA . VAL A 1 682 ? -28.468 37.360 -50.644 1.00 54.81 682 VAL A CA 1
ATOM 5169 C C . VAL A 1 682 ? -28.073 38.831 -50.726 1.00 55.27 682 VAL A C 1
ATOM 5170 O O . VAL A 1 682 ? -27.163 39.206 -51.468 1.00 54.36 682 VAL A O 1
ATOM 5174 N N . PHE A 1 683 ? -28.777 39.656 -49.959 1.00 55.01 683 PHE A N 1
ATOM 5175 C CA . PHE A 1 683 ? -28.519 41.085 -49.921 1.00 56.16 683 PHE A CA 1
ATOM 5176 C C . PHE A 1 683 ? -27.464 41.428 -48.875 1.00 57.80 683 PHE A C 1
ATOM 5177 O O . PHE A 1 683 ? -26.538 42.191 -49.138 1.00 58.02 683 PHE A O 1
ATOM 5185 N N . ARG A 1 684 ? -27.609 40.863 -47.685 1.00 59.44 684 ARG A N 1
ATOM 5186 C CA . ARG A 1 684 ? -26.669 41.134 -46.612 1.00 61.86 684 ARG A CA 1
ATOM 5187 C C . ARG A 1 684 ? -25.563 40.098 -46.515 1.00 61.79 684 ARG A C 1
ATOM 5188 O O . ARG A 1 684 ? -25.343 39.543 -45.440 1.00 63.70 684 ARG A O 1
ATOM 5196 N N . GLU A 1 685 ? -24.853 39.842 -47.609 1.00 60.43 685 GLU A N 1
ATOM 5197 C CA . GLU A 1 685 ? -23.796 38.836 -47.562 1.00 60.29 685 GLU A CA 1
ATOM 5198 C C . GLU A 1 685 ? -22.896 38.896 -48.785 1.00 58.16 685 GLU A C 1
ATOM 5199 O O . GLU A 1 685 ? -23.281 38.461 -49.869 1.00 57.71 685 GLU A O 1
ATOM 5205 N N . GLY A 1 686 ? -21.687 39.414 -48.598 1.00 55.86 686 GLY A N 1
ATOM 5206 C CA . GLY A 1 686 ? -20.757 39.537 -49.704 1.00 53.77 686 GLY A CA 1
ATOM 5207 C C . GLY A 1 686 ? -21.306 40.589 -50.639 1.00 52.86 686 GLY A C 1
ATOM 5208 O O . GLY A 1 686 ? -20.830 40.775 -51.758 1.00 52.26 686 GLY A O 1
ATOM 5209 N N . VAL A 1 687 ? -22.320 41.290 -50.146 1.00 52.24 687 VAL A N 1
ATOM 5210 C CA . VAL A 1 687 ? -22.994 42.325 -50.906 1.00 51.16 687 VAL A CA 1
ATOM 5211 C C . VAL A 1 687 ? -23.213 43.599 -50.093 1.00 51.27 687 VAL A C 1
ATOM 5212 O O . VAL A 1 687 ? -22.993 44.701 -50.598 1.00 51.41 687 VAL A O 1
ATOM 5216 N N . LYS A 1 688 ? -23.652 43.445 -48.846 1.00 51.24 688 LYS A N 1
ATOM 5217 C CA . LYS A 1 688 ? -23.894 44.588 -47.966 1.00 50.90 688 LYS A CA 1
ATOM 5218 C C . LYS A 1 688 ? -24.669 45.689 -48.707 1.00 51.61 688 LYS A C 1
ATOM 5219 O O . LYS A 1 688 ? -24.105 46.725 -49.064 1.00 51.10 688 LYS A O 1
ATOM 5225 N N . TYR A 1 689 ? -25.964 45.450 -48.920 1.00 52.53 689 TYR A N 1
ATOM 5226 C CA . TYR A 1 689 ? -26.850 46.379 -49.632 1.00 53.36 689 TYR A CA 1
ATOM 5227 C C . TYR A 1 689 ? -26.931 47.800 -49.053 1.00 54.28 689 TYR A C 1
ATOM 5228 O O . TYR A 1 689 ? -26.685 48.784 -49.758 1.00 55.36 689 TYR A O 1
ATOM 5237 N N . GLY A 1 690 ? -27.300 47.915 -47.785 1.00 54.99 690 GLY A N 1
ATOM 5238 C CA . GLY A 1 690 ? -27.378 49.231 -47.168 1.00 56.38 690 GLY A CA 1
ATOM 5239 C C . GLY A 1 690 ? -28.289 50.261 -47.821 1.00 55.85 690 GLY A C 1
ATOM 5240 O O . GLY A 1 690 ? -27.899 51.413 -48.014 1.00 55.58 690 GLY A O 1
ATOM 5241 N N . ALA A 1 691 ? -29.503 49.849 -48.164 1.00 55.38 691 ALA A N 1
ATOM 5242 C CA . ALA A 1 691 ? -30.489 50.743 -48.765 1.00 53.63 691 ALA A CA 1
ATOM 5243 C C . ALA A 1 691 ? -31.855 50.173 -48.408 1.00 52.58 691 ALA A C 1
ATOM 5244 O O . ALA A 1 691 ? -31.942 49.091 -47.821 1.00 52.04 691 ALA A O 1
ATOM 5246 N N . GLY A 1 692 ? -32.914 50.897 -48.752 1.00 51.85 692 GLY A N 1
ATOM 5247 C CA . GLY A 1 692 ? -34.252 50.427 -48.437 1.00 50.65 692 GLY A CA 1
ATOM 5248 C C . GLY A 1 692 ? -34.646 49.174 -49.194 1.00 49.81 692 GLY A C 1
ATOM 5249 O O . GLY A 1 692 ? -34.400 49.060 -50.394 1.00 49.92 692 GLY A O 1
ATOM 5250 N N . ILE A 1 693 ? -35.254 48.229 -48.484 1.00 49.28 693 ILE A N 1
ATOM 5251 C CA . ILE A 1 693 ? -35.711 46.976 -49.076 1.00 49.21 693 ILE A CA 1
ATOM 5252 C C . ILE A 1 693 ? -37.071 46.593 -48.479 1.00 49.26 693 ILE A C 1
ATOM 5253 O O . ILE A 1 693 ? -37.246 46.589 -47.258 1.00 48.78 693 ILE A O 1
ATOM 5258 N N . GLY A 1 694 ? -38.036 46.293 -49.348 1.00 49.14 694 GLY A N 1
ATOM 5259 C CA . GLY A 1 694 ? -39.364 45.913 -48.894 1.00 48.07 694 GLY A CA 1
ATOM 5260 C C . GLY A 1 694 ? -39.895 44.636 -49.534 1.00 48.56 694 GLY A C 1
ATOM 5261 O O . GLY A 1 694 ? -40.654 44.701 -50.503 1.00 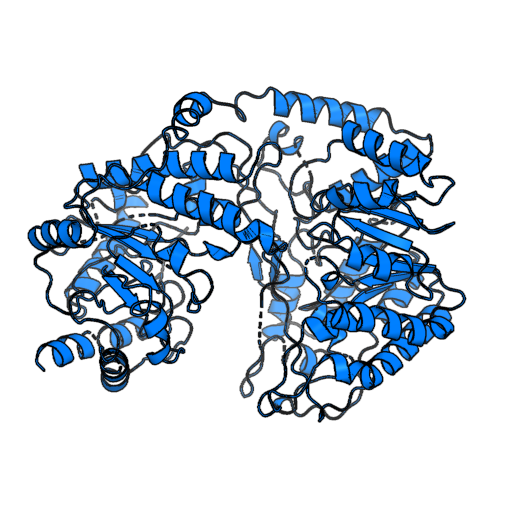48.80 694 GLY A O 1
ATOM 5262 N N . PRO A 1 695 ? -39.510 43.456 -49.018 1.00 47.64 695 PRO A N 1
ATOM 5263 C CA . PRO A 1 695 ? -39.941 42.146 -49.527 1.00 47.18 695 PRO A CA 1
ATOM 5264 C C . PRO A 1 695 ? -41.409 41.897 -49.210 1.00 47.16 695 PRO A C 1
ATOM 5265 O O . PRO A 1 695 ? -41.806 41.967 -48.051 1.00 46.46 695 PRO A O 1
ATOM 5269 N N . GLY A 1 696 ? -42.199 41.596 -50.240 1.00 47.84 696 GLY A N 1
ATOM 5270 C CA . GLY A 1 696 ? -43.623 41.349 -50.069 1.00 46.61 696 GLY A CA 1
ATOM 5271 C C . GLY A 1 696 ? -44.000 40.500 -48.870 1.00 46.65 696 GLY A C 1
ATOM 5272 O O . GLY A 1 696 ? -43.223 39.663 -48.421 1.00 46.28 696 GLY A O 1
ATOM 5273 N N . VAL A 1 697 ? -45.203 40.716 -48.351 1.00 46.60 697 VAL A N 1
ATOM 5274 C CA . VAL A 1 697 ? -45.689 39.974 -47.194 1.00 47.49 697 VAL A CA 1
ATOM 5275 C C . VAL A 1 697 ? -47.163 39.615 -47.389 1.00 48.50 697 VAL A C 1
ATOM 5276 O O . VAL A 1 697 ? -47.825 39.135 -46.470 1.00 48.75 697 VAL A O 1
ATOM 5280 N N . TYR A 1 698 ? -47.660 39.849 -48.599 1.00 49.33 698 TYR A N 1
ATOM 5281 C CA . TYR A 1 698 ? -49.054 39.593 -48.952 1.00 50.70 698 TYR A CA 1
ATOM 5282 C C . TYR A 1 698 ? -49.154 39.207 -50.428 1.00 51.86 698 TYR A C 1
ATOM 5283 O O . TYR A 1 698 ? -48.903 40.027 -51.311 1.00 52.49 698 TYR A O 1
ATOM 5292 N N . ASP A 1 699 ? -49.514 37.954 -50.689 1.00 52.55 699 ASP A N 1
ATOM 5293 C CA . ASP A 1 699 ? -49.648 37.457 -52.056 1.00 52.15 699 ASP A CA 1
ATOM 5294 C C . ASP A 1 699 ? -50.910 38.015 -52.717 1.00 52.26 699 ASP A C 1
ATOM 5295 O O . ASP A 1 699 ? -52.022 37.639 -52.371 1.00 54.24 699 ASP A O 1
ATOM 5300 N N . ILE A 1 700 ? -50.732 38.920 -53.671 1.00 52.77 700 ILE A N 1
ATOM 5301 C CA . ILE A 1 700 ? -51.863 39.541 -54.353 1.00 52.83 700 ILE A CA 1
ATOM 5302 C C . ILE A 1 700 ? -52.520 38.671 -55.421 1.00 53.41 700 ILE A C 1
ATOM 5303 O O . ILE A 1 700 ? -53.524 39.064 -56.018 1.00 53.22 700 ILE A O 1
ATOM 5308 N N . HIS A 1 701 ? -51.958 37.498 -55.677 1.00 54.51 701 HIS A N 1
ATOM 5309 C CA . HIS A 1 701 ? -52.526 36.621 -56.693 1.00 55.87 701 HIS A CA 1
ATOM 5310 C C . HIS A 1 701 ? -53.536 35.643 -56.118 1.00 56.64 701 HIS A C 1
ATOM 5311 O O . HIS A 1 701 ? -54.211 34.933 -56.860 1.00 57.61 701 HIS A O 1
ATOM 5318 N N . SER A 1 702 ? -53.639 35.622 -54.793 1.00 57.77 702 SER A N 1
ATOM 5319 C CA . SER A 1 702 ? -54.583 34.752 -54.105 1.00 58.50 702 SER A CA 1
ATOM 5320 C C . SER A 1 702 ? -55.701 35.593 -53.507 1.00 59.69 702 SER A C 1
ATOM 5321 O O . SER A 1 702 ? -55.460 36.682 -52.976 1.00 61.00 702 SER A O 1
ATOM 5324 N N . PRO A 1 703 ? -56.947 35.104 -53.593 1.00 60.20 703 PRO A N 1
ATOM 5325 C CA . PRO A 1 703 ? -58.083 35.848 -53.039 1.00 59.07 703 PRO A CA 1
ATOM 5326 C C . PRO A 1 703 ? -58.218 35.722 -51.521 1.00 57.48 703 PRO A C 1
ATOM 5327 O O . PRO A 1 703 ? -59.123 36.309 -50.932 1.00 57.60 703 PRO A O 1
ATOM 5331 N N . ARG A 1 704 ? -57.325 34.968 -50.883 1.00 55.96 704 ARG A N 1
ATOM 5332 C CA . ARG A 1 704 ? -57.407 34.814 -49.435 1.00 54.55 704 ARG A CA 1
ATOM 5333 C C . ARG A 1 704 ? -56.686 35.893 -48.647 1.00 53.98 704 ARG A C 1
ATOM 5334 O O . ARG A 1 704 ? -55.639 36.396 -49.052 1.00 53.96 704 ARG A O 1
ATOM 5342 N N . ILE A 1 705 ? -57.283 36.234 -47.508 1.00 53.94 705 ILE A N 1
ATOM 5343 C CA . ILE A 1 705 ? -56.799 37.274 -46.605 1.00 54.05 705 ILE A CA 1
ATOM 5344 C C . ILE A 1 705 ? -55.753 36.786 -45.595 1.00 54.15 705 ILE A C 1
ATOM 5345 O O . ILE A 1 705 ? -56.063 36.000 -44.703 1.00 54.65 705 ILE A O 1
ATOM 5350 N N . PRO A 1 706 ? -54.498 37.244 -45.718 1.00 54.68 706 PRO A N 1
ATOM 5351 C CA . PRO A 1 706 ? -53.505 36.780 -44.744 1.00 54.65 706 PRO A CA 1
ATOM 5352 C C . PRO A 1 706 ? -53.876 37.411 -43.407 1.00 55.36 706 PRO A C 1
ATOM 5353 O O . PRO A 1 706 ? -54.614 38.402 -43.375 1.00 54.12 706 PRO A O 1
ATOM 5357 N N . SER A 1 707 ? -53.377 36.856 -42.308 1.00 55.38 707 SER A N 1
ATOM 5358 C CA . SER A 1 707 ? -53.713 37.406 -41.000 1.00 56.03 707 SER A CA 1
ATOM 5359 C C . SER A 1 707 ? -52.550 38.153 -40.367 1.00 57.64 707 SER A C 1
ATOM 5360 O O . SER A 1 707 ? -51.388 37.882 -40.671 1.00 57.90 707 SER A O 1
ATOM 5363 N N . SER A 1 708 ? -52.875 39.096 -39.486 1.00 59.36 708 SER A N 1
ATOM 5364 C CA . SER A 1 708 ? -51.867 39.894 -38.793 1.00 60.68 708 SER A CA 1
ATOM 5365 C C . SER A 1 708 ? -50.844 38.987 -38.130 1.00 61.45 708 SER A C 1
ATOM 5366 O O . SER A 1 708 ? -49.676 39.350 -38.011 1.00 61.24 708 SER A O 1
ATOM 5369 N N . GLU A 1 709 ? -51.292 37.810 -37.696 1.00 63.51 709 GLU A N 1
ATOM 5370 C CA . GLU A 1 709 ? -50.408 36.848 -37.040 1.00 65.81 709 GLU A CA 1
ATOM 5371 C C . GLU A 1 709 ? -49.351 36.349 -38.026 1.00 64.86 709 GLU A C 1
ATOM 5372 O O . GLU A 1 709 ? -48.159 36.337 -37.715 1.00 65.07 709 GLU A O 1
ATOM 5378 N N . GLU A 1 710 ? -49.798 35.956 -39.218 1.00 64.25 710 GLU A N 1
ATOM 5379 C CA . GLU A 1 710 ? -48.915 35.444 -40.266 1.00 63.28 710 GLU A CA 1
ATOM 5380 C C . GLU A 1 710 ? -47.980 36.530 -40.784 1.00 61.93 710 GLU A C 1
ATOM 5381 O O . GLU A 1 710 ? -46.760 36.349 -40.804 1.00 61.32 710 GLU A O 1
ATOM 5387 N N . ILE A 1 711 ? -48.561 37.655 -41.197 1.00 60.01 711 ILE A N 1
ATOM 5388 C CA . ILE A 1 711 ? -47.794 38.780 -41.716 1.00 58.63 711 ILE A CA 1
ATOM 5389 C C . ILE A 1 711 ? -46.739 39.214 -40.715 1.00 59.74 711 ILE A C 1
ATOM 5390 O O . ILE A 1 711 ? -45.565 39.346 -41.061 1.00 60.05 711 ILE A O 1
ATOM 5395 N N . ALA A 1 712 ? -47.159 39.435 -39.472 1.00 61.07 712 ALA A N 1
ATOM 5396 C CA . ALA A 1 712 ? -46.233 39.854 -38.423 1.00 61.99 712 ALA A CA 1
ATOM 5397 C C . ALA A 1 712 ? -45.134 38.814 -38.291 1.00 61.92 712 ALA A C 1
ATOM 5398 O O . ALA A 1 712 ? -43.964 39.143 -38.093 1.00 61.52 712 ALA A O 1
ATOM 5400 N N . ASP A 1 713 ? -45.525 37.554 -38.414 1.00 62.52 713 ASP A N 1
ATOM 5401 C CA . ASP A 1 713 ? -44.585 36.455 -38.305 1.00 63.66 713 ASP A CA 1
ATOM 5402 C C . ASP A 1 713 ? -43.528 36.539 -39.406 1.00 63.21 713 ASP A C 1
ATOM 5403 O O . ASP A 1 713 ? -42.329 36.375 -39.139 1.00 63.68 713 ASP A O 1
ATOM 5408 N N . ARG A 1 714 ? -43.972 36.805 -40.634 1.00 60.98 714 ARG A N 1
ATOM 5409 C CA . ARG A 1 714 ? -43.063 36.913 -41.772 1.00 59.21 714 ARG A CA 1
ATOM 5410 C C . ARG A 1 714 ? -42.093 38.071 -41.595 1.00 57.76 714 ARG A C 1
ATOM 5411 O O . ARG A 1 714 ? -40.932 37.970 -41.981 1.00 58.07 714 ARG A O 1
ATOM 5419 N N . VAL A 1 715 ? -42.572 39.171 -41.015 1.00 56.53 715 VAL A N 1
ATOM 5420 C CA . VAL A 1 715 ? -41.735 40.355 -40.807 1.00 54.99 715 VAL A CA 1
ATOM 5421 C C . VAL A 1 715 ? -40.649 40.107 -39.771 1.00 55.70 715 VAL A C 1
ATOM 5422 O O . VAL A 1 715 ? -39.552 40.661 -39.864 1.00 54.72 715 VAL A O 1
ATOM 5426 N N . ASN A 1 716 ? -40.951 39.276 -38.781 1.00 56.66 716 ASN A N 1
ATOM 5427 C CA . ASN A 1 716 ? -39.961 38.979 -37.763 1.00 59.19 716 ASN A CA 1
ATOM 5428 C C . ASN A 1 716 ? -38.887 38.079 -38.356 1.00 59.95 716 ASN A C 1
ATOM 5429 O O . ASN A 1 716 ? -37.696 38.355 -38.218 1.00 60.29 716 ASN A O 1
ATOM 5434 N N . LYS A 1 717 ? -39.309 37.003 -39.018 1.00 60.86 717 LYS A N 1
ATOM 5435 C CA . LYS A 1 717 ? -38.363 36.075 -39.633 1.00 62.35 717 LYS A CA 1
ATOM 5436 C C . LYS A 1 717 ? -37.492 36.839 -40.620 1.00 62.61 717 LYS A C 1
ATOM 5437 O O . LYS A 1 717 ? -36.315 36.526 -40.813 1.00 62.67 717 LYS A O 1
ATOM 5451 N N . LEU A 1 719 ? -36.789 40.165 -40.361 1.00 64.14 719 LEU A N 1
ATOM 5452 C CA . LEU A 1 719 ? -35.881 40.997 -39.568 1.00 63.75 719 LEU A CA 1
ATOM 5453 C C . LEU A 1 719 ? -34.704 40.169 -39.078 1.00 63.64 719 LEU A C 1
ATOM 5454 O O . LEU A 1 719 ? -33.645 40.704 -38.761 1.00 64.56 719 LEU A O 1
ATOM 5459 N N . ALA A 1 720 ? -34.895 38.857 -39.015 1.00 62.99 720 ALA A N 1
ATOM 5460 C CA . ALA A 1 720 ? -33.839 37.966 -38.569 1.00 61.88 720 ALA A CA 1
ATOM 5461 C C . ALA A 1 720 ? -32.622 38.121 -39.473 1.00 61.75 720 ALA A C 1
ATOM 5462 O O . ALA A 1 720 ? -31.493 37.847 -39.058 1.00 61.39 720 ALA A O 1
ATOM 5464 N N . VAL A 1 721 ? -32.856 38.567 -40.708 1.00 61.47 721 VAL A N 1
ATOM 5465 C CA . VAL A 1 721 ? -31.775 38.753 -41.678 1.00 60.86 721 VAL A CA 1
ATOM 5466 C C . VAL A 1 721 ? -31.532 40.214 -42.050 1.00 60.38 721 VAL A C 1
ATOM 5467 O O . VAL A 1 721 ? -30.386 40.664 -42.118 1.00 60.11 721 VAL A O 1
ATOM 5471 N N . LEU A 1 722 ? -32.605 40.959 -42.283 1.00 59.86 722 LEU A N 1
ATOM 5472 C CA . LEU A 1 722 ? -32.465 42.357 -42.662 1.00 60.17 722 LEU A CA 1
ATOM 5473 C C . LEU A 1 722 ? -32.526 43.343 -41.495 1.00 60.80 722 LEU A C 1
ATOM 5474 O O . LEU A 1 722 ? -33.233 43.137 -40.505 1.00 60.71 722 LEU A O 1
ATOM 5479 N N . GLU A 1 723 ? -31.782 44.432 -41.639 1.00 61.40 723 GLU A N 1
ATOM 5480 C CA . GLU A 1 723 ? -31.705 45.459 -40.615 1.00 61.88 723 GLU A CA 1
ATOM 5481 C C . GLU A 1 723 ? -32.990 46.269 -40.470 1.00 61.48 723 GLU A C 1
ATOM 5482 O O . GLU A 1 723 ? -33.491 46.843 -41.435 1.00 61.80 723 GLU A O 1
ATOM 5488 N N . GLN A 1 724 ? -33.532 46.311 -39.260 1.00 61.38 724 GLN A N 1
ATOM 5489 C CA . GLN A 1 724 ? -34.730 47.098 -39.021 1.00 60.75 724 GLN A CA 1
ATOM 5490 C C . GLN A 1 724 ? -34.240 48.541 -38.972 1.00 60.25 724 GLN A C 1
ATOM 5491 O O . GLN A 1 724 ? -33.725 49.000 -37.954 1.00 62.10 724 GLN A O 1
ATOM 5497 N N . ASN A 1 725 ? -34.356 49.225 -40.107 1.00 58.66 725 ASN A N 1
ATOM 5498 C CA . ASN A 1 725 ? -33.946 50.627 -40.277 1.00 55.85 725 ASN A CA 1
ATOM 5499 C C . ASN A 1 725 ? -33.867 50.853 -41.782 1.00 53.42 725 ASN A C 1
ATOM 5500 O O . ASN A 1 725 ? -33.526 51.936 -42.259 1.00 50.29 725 ASN A O 1
ATOM 5505 N N . ILE A 1 726 ? -34.188 49.792 -42.518 1.00 52.23 726 ILE A N 1
ATOM 5506 C CA . ILE A 1 726 ? -34.216 49.819 -43.972 1.00 50.91 726 ILE A CA 1
ATOM 5507 C C . ILE A 1 726 ? -35.269 48.846 -44.493 1.00 49.92 726 ILE A C 1
ATOM 5508 O O . ILE A 1 726 ? -35.435 48.694 -45.700 1.00 50.65 726 ILE A O 1
ATOM 5513 N N . LEU A 1 727 ? -35.986 48.198 -43.579 1.00 48.68 727 LEU A N 1
ATOM 5514 C CA . LEU A 1 727 ? -37.020 47.242 -43.963 1.00 48.02 727 LEU A CA 1
ATOM 5515 C C . LEU A 1 727 ? -38.420 47.856 -44.016 1.00 48.44 727 LEU A C 1
ATOM 5516 O O . LEU A 1 727 ? -38.912 48.398 -43.021 1.00 49.48 727 LEU A O 1
ATOM 5521 N N . TRP A 1 728 ? -39.059 47.765 -45.182 1.00 47.14 728 TRP A N 1
ATOM 5522 C CA . TRP A 1 728 ? -40.409 48.290 -45.365 1.00 44.23 728 TRP A CA 1
ATOM 5523 C C . TRP A 1 728 ? -41.414 47.148 -45.343 1.00 42.77 728 TRP A C 1
ATOM 5524 O O . TRP A 1 728 ? -41.049 45.988 -45.526 1.00 41.81 728 TRP A O 1
ATOM 5535 N N . VAL A 1 729 ? -42.681 47.487 -45.126 1.00 41.82 729 VAL A N 1
ATOM 5536 C CA . VAL A 1 729 ? -43.754 46.502 -45.091 1.00 40.55 729 VAL A CA 1
ATOM 5537 C C . VAL A 1 729 ? -44.778 46.864 -46.161 1.00 41.06 729 VAL A C 1
ATOM 5538 O O . VAL A 1 729 ? -45.446 47.897 -46.074 1.00 41.61 729 VAL A O 1
ATOM 5542 N N . ASN A 1 730 ? -44.893 46.008 -47.172 1.00 40.84 730 ASN A N 1
ATOM 5543 C CA . ASN A 1 730 ? -45.806 46.237 -48.288 1.00 41.48 730 ASN A CA 1
ATOM 5544 C C . ASN A 1 730 ? -46.203 44.911 -48.943 1.00 42.12 730 ASN A C 1
ATOM 5545 O O . ASN A 1 730 ? -45.660 43.859 -48.605 1.00 43.21 730 ASN A O 1
ATOM 5550 N N . PRO A 1 731 ? -47.156 44.946 -49.889 1.00 42.44 731 PRO A N 1
ATOM 5551 C CA . PRO A 1 731 ? -47.620 43.737 -50.588 1.00 42.55 731 PRO A CA 1
ATOM 5552 C C . PRO A 1 731 ? -46.642 43.212 -51.642 1.00 43.15 731 PRO A C 1
ATOM 5553 O O . PRO A 1 731 ? -45.574 43.779 -51.850 1.00 43.89 731 PRO A O 1
ATOM 5557 N N . ASP A 1 732 ? -47.033 42.127 -52.305 1.00 43.50 732 ASP A N 1
ATOM 5558 C CA . ASP A 1 732 ? -46.228 41.480 -53.345 1.00 42.04 732 ASP A CA 1
ATOM 5559 C C . ASP A 1 732 ? -46.212 42.284 -54.633 1.00 41.30 732 ASP A C 1
ATOM 5560 O O . ASP A 1 732 ? -45.228 42.261 -55.373 1.00 40.86 732 ASP A O 1
ATOM 5565 N N . CYS A 1 733 ? -47.321 42.962 -54.909 1.00 39.35 733 CYS A N 1
ATOM 5566 C CA . CYS A 1 733 ? -47.451 43.770 -56.110 1.00 39.41 733 CYS A CA 1
ATOM 5567 C C . CYS A 1 733 ? -48.693 44.637 -55.998 1.00 39.91 733 CYS A C 1
ATOM 5568 O O . CYS A 1 733 ? -49.214 44.841 -54.902 1.00 41.69 733 CYS A O 1
ATOM 5571 N N . GLY A 1 734 ? -49.154 45.154 -57.134 1.00 41.28 734 GLY A N 1
ATOM 5572 C CA . GLY A 1 734 ? -50.336 45.998 -57.157 1.00 41.52 734 GLY A CA 1
ATOM 5573 C C . GLY A 1 734 ? -51.562 45.252 -56.673 1.00 42.41 734 GLY A C 1
ATOM 5574 O O . GLY A 1 734 ? -51.494 44.054 -56.391 1.00 41.97 734 GLY A O 1
ATOM 5575 N N . LEU A 1 735 ? -52.687 45.952 -56.585 1.00 43.37 735 LEU A N 1
ATOM 5576 C CA . LEU A 1 735 ? -53.929 45.346 -56.114 1.00 44.98 735 LEU A CA 1
ATOM 5577 C C . LEU A 1 735 ? -55.047 45.373 -57.161 1.00 46.23 735 LEU A C 1
ATOM 5578 O O . LEU A 1 735 ? -56.186 45.001 -56.880 1.00 47.18 735 LEU A O 1
ATOM 5583 N N . LYS A 1 736 ? -54.708 45.810 -58.366 1.00 46.96 736 LYS A N 1
ATOM 5584 C CA . LYS A 1 736 ? -55.656 45.908 -59.471 1.00 48.23 736 LYS A CA 1
ATOM 5585 C C . LYS A 1 736 ? -56.576 44.686 -59.615 1.00 48.92 736 LYS A C 1
ATOM 5586 O O . LYS A 1 736 ? -57.800 44.834 -59.713 1.00 49.56 736 LYS A O 1
ATOM 5592 N N . THR A 1 737 ? -55.981 43.491 -59.616 1.00 48.20 737 THR A N 1
ATOM 5593 C CA . THR A 1 737 ? -56.705 42.227 -59.781 1.00 47.63 737 THR A CA 1
ATOM 5594 C C . THR A 1 737 ? -57.487 41.733 -58.563 1.00 50.21 737 THR A C 1
ATOM 5595 O O . THR A 1 737 ? -58.302 40.818 -58.677 1.00 51.06 737 THR A O 1
ATOM 5599 N N . ARG A 1 738 ? -57.239 42.334 -57.405 1.00 51.15 738 ARG A N 1
ATOM 5600 C CA . ARG A 1 738 ? -57.919 41.957 -56.168 1.00 51.57 738 ARG A CA 1
ATOM 5601 C C . ARG A 1 738 ? -59.264 42.692 -56.044 1.00 51.31 738 ARG A C 1
ATOM 5602 O O . ARG A 1 738 ? -59.582 43.552 -56.866 1.00 50.61 738 ARG A O 1
ATOM 5610 N N . LYS A 1 739 ? -60.058 42.342 -55.033 1.00 50.31 739 LYS A N 1
ATOM 5611 C CA . LYS A 1 739 ? -61.341 43.011 -54.808 1.00 50.27 739 LYS A CA 1
ATOM 5612 C C . LYS A 1 739 ? -61.241 43.692 -53.446 1.00 50.06 739 LYS A C 1
ATOM 5613 O O . LYS A 1 739 ? -60.640 43.142 -52.529 1.00 50.29 739 LYS A O 1
ATOM 5619 N N . TYR A 1 740 ? -61.807 44.888 -53.310 1.00 50.77 740 TYR A N 1
ATOM 5620 C CA . TYR A 1 740 ? -61.742 45.613 -52.038 1.00 50.25 740 TYR A CA 1
ATOM 5621 C C . TYR A 1 740 ? -62.106 44.763 -50.824 1.00 50.30 740 TYR A C 1
ATOM 5622 O O . TYR A 1 740 ? -61.614 45.011 -49.724 1.00 50.69 740 TYR A O 1
ATOM 5631 N N . THR A 1 741 ? -62.959 43.760 -51.022 1.00 50.26 741 THR A N 1
ATOM 5632 C CA . THR A 1 741 ? -63.361 42.882 -49.929 1.00 50.43 741 THR A CA 1
ATOM 5633 C C . THR A 1 741 ? -62.193 42.005 -49.480 1.00 50.29 741 THR A C 1
ATOM 5634 O O . THR A 1 741 ? -62.227 41.427 -48.400 1.00 50.47 741 THR A O 1
ATOM 5638 N N . GLU A 1 742 ? -61.156 41.921 -50.310 1.00 51.60 742 GLU A N 1
ATOM 5639 C CA . GLU A 1 742 ? -59.968 41.119 -50.003 1.00 51.82 742 GLU A CA 1
ATOM 5640 C C . GLU A 1 742 ? -58.786 42.001 -49.591 1.00 51.74 742 GLU A C 1
ATOM 5641 O O . GLU A 1 742 ? -57.960 41.599 -48.770 1.00 52.15 742 GLU A O 1
ATOM 5647 N N . VAL A 1 743 ? -58.710 43.203 -50.159 1.00 50.90 743 VAL A N 1
ATOM 5648 C CA . VAL A 1 743 ? -57.618 44.121 -49.852 1.00 50.18 743 VAL A CA 1
ATOM 5649 C C . VAL A 1 743 ? -57.805 44.854 -48.522 1.00 49.93 743 VAL A C 1
ATOM 5650 O O . VAL A 1 743 ? -56.855 44.994 -47.749 1.00 49.41 743 VAL A O 1
ATOM 5654 N N . LYS A 1 744 ? -59.023 45.313 -48.247 1.00 49.47 744 LYS A N 1
ATOM 5655 C CA . LYS A 1 744 ? -59.281 46.043 -47.011 1.00 50.16 744 LYS A CA 1
ATOM 5656 C C . LYS A 1 744 ? -58.818 45.308 -45.755 1.00 51.17 744 LYS A C 1
ATOM 5657 O O . LYS A 1 744 ? -57.931 45.787 -45.040 1.00 50.29 744 LYS A O 1
ATOM 5663 N N . PRO A 1 745 ? -59.412 44.139 -45.458 1.00 52.32 745 PRO A N 1
ATOM 5664 C CA . PRO A 1 745 ? -58.963 43.428 -44.254 1.00 52.34 745 PRO A CA 1
ATOM 5665 C C . PRO A 1 745 ? -57.501 42.982 -44.361 1.00 51.29 745 PRO A C 1
ATOM 5666 O O . PRO A 1 745 ? -56.770 42.963 -43.373 1.00 51.48 745 PRO A O 1
ATOM 5670 N N . ALA A 1 746 ? -57.075 42.636 -45.568 1.00 51.04 746 ALA A N 1
ATOM 5671 C CA . ALA A 1 746 ? -55.705 42.199 -45.780 1.00 51.89 746 ALA A CA 1
ATOM 5672 C C . ALA A 1 746 ? -54.730 43.286 -45.345 1.00 52.04 746 ALA A C 1
ATOM 5673 O O . ALA A 1 746 ? -53.833 43.048 -44.530 1.00 52.38 746 ALA A O 1
ATOM 5675 N N . LEU A 1 747 ? -54.913 44.483 -45.889 1.00 51.43 747 LEU A N 1
ATOM 5676 C CA . LEU A 1 747 ? -54.045 45.601 -45.559 1.00 52.16 747 LEU A CA 1
ATOM 5677 C C . LEU A 1 747 ? -54.062 45.925 -44.065 1.00 53.07 747 LEU A C 1
ATOM 5678 O O . LEU A 1 747 ? -53.009 46.131 -43.458 1.00 52.93 747 LEU A O 1
ATOM 5683 N N . LYS A 1 748 ? -55.249 45.951 -43.468 1.00 54.11 748 LYS A N 1
ATOM 5684 C CA . LYS A 1 748 ? -55.357 46.239 -42.043 1.00 54.02 748 LYS A CA 1
ATOM 5685 C C . LYS A 1 748 ? -54.518 45.264 -41.212 1.00 53.16 748 LYS A C 1
ATOM 5686 O O . LYS A 1 748 ? -53.983 45.634 -40.168 1.00 52.07 748 LYS A O 1
ATOM 5692 N N . ASN A 1 749 ? -54.395 44.023 -41.669 1.00 52.43 749 ASN A N 1
ATOM 5693 C CA . ASN A 1 749 ? -53.605 43.048 -40.926 1.00 54.02 749 ASN A CA 1
ATOM 5694 C C . ASN A 1 749 ? -52.117 43.338 -41.069 1.00 53.68 749 ASN A C 1
ATOM 5695 O O . ASN A 1 749 ? -51.335 43.147 -40.130 1.00 53.23 749 ASN A O 1
ATOM 5708 N N . VAL A 1 751 ? -50.646 46.243 -41.425 1.00 53.86 751 VAL A N 1
ATOM 5709 C CA . VAL A 1 751 ? -50.294 47.362 -40.567 1.00 55.77 751 VAL A CA 1
ATOM 5710 C C . VAL A 1 751 ? -50.265 46.990 -39.093 1.00 56.50 751 VAL A C 1
ATOM 5711 O O . VAL A 1 751 ? -49.390 47.438 -38.354 1.00 58.09 751 VAL A O 1
ATOM 5715 N N . ASP A 1 752 ? -51.242 46.202 -38.657 1.00 56.25 752 ASP A N 1
ATOM 5716 C CA . ASP A 1 752 ? -51.287 45.794 -37.266 1.00 56.37 752 ASP A CA 1
ATOM 5717 C C . ASP A 1 752 ? -49.995 45.059 -36.967 1.00 56.33 752 ASP A C 1
ATOM 5718 O O . ASP A 1 752 ? -49.360 45.290 -35.935 1.00 57.36 752 ASP A O 1
ATOM 5723 N N . ALA A 1 753 ? -49.607 44.182 -37.889 1.00 55.34 753 ALA A N 1
ATOM 5724 C CA . ALA A 1 753 ? -48.385 43.407 -37.749 1.00 55.01 753 ALA A CA 1
ATOM 5725 C C . ALA A 1 753 ? -47.203 44.346 -37.548 1.00 55.10 753 ALA A C 1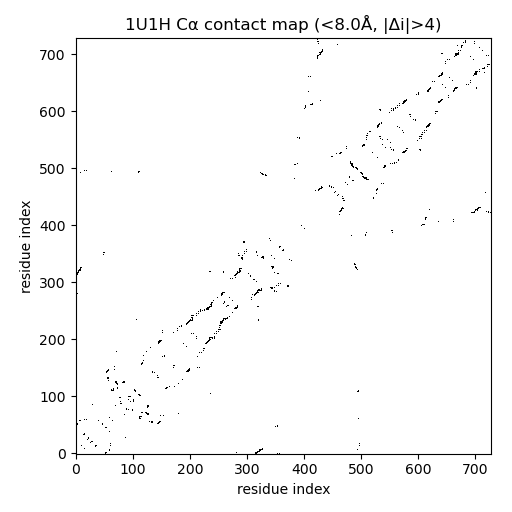
ATOM 5726 O O . ALA A 1 753 ? -46.399 44.160 -36.633 1.00 54.72 753 ALA A O 1
ATOM 5728 N N . ALA A 1 754 ? -47.103 45.362 -38.401 1.00 55.16 754 ALA A N 1
ATOM 5729 C CA . ALA A 1 754 ? -46.014 46.326 -38.302 1.00 55.84 754 ALA A CA 1
ATOM 5730 C C . ALA A 1 754 ? -46.078 47.070 -36.973 1.00 56.18 754 ALA A C 1
ATOM 5731 O O . ALA A 1 754 ? -45.163 46.966 -36.149 1.00 56.04 754 ALA A O 1
ATOM 5733 N N . LYS A 1 755 ? -47.158 47.820 -36.768 1.00 55.93 755 LYS A N 1
ATOM 5734 C CA . LYS A 1 755 ? -47.334 48.576 -35.536 1.00 56.92 755 LYS A CA 1
ATOM 5735 C C . LYS A 1 755 ? -46.914 47.731 -34.342 1.00 58.07 755 LYS A C 1
ATOM 5736 O O . LYS A 1 755 ? -46.174 48.188 -33.469 1.00 58.40 755 LYS A O 1
ATOM 5742 N N . LEU A 1 756 ? -47.382 46.489 -34.314 1.00 59.14 756 LEU A N 1
ATOM 5743 C CA . LEU A 1 756 ? -47.035 45.576 -33.234 1.00 59.88 756 LEU A CA 1
ATOM 5744 C C . LEU A 1 756 ? -45.518 45.407 -33.160 1.00 60.76 756 LEU A C 1
ATOM 5745 O O . LEU A 1 756 ? -44.893 45.788 -32.170 1.00 60.93 756 LEU A O 1
ATOM 5750 N N . ILE A 1 757 ? -44.930 44.841 -34.213 1.00 61.14 757 ILE A N 1
ATOM 5751 C CA . ILE A 1 757 ? -43.488 44.622 -34.256 1.00 61.18 757 ILE A CA 1
ATOM 5752 C C . ILE A 1 757 ? -42.756 45.882 -33.813 1.00 62.03 757 ILE A C 1
ATOM 5753 O O . ILE A 1 757 ? -41.695 45.802 -33.193 1.00 62.12 757 ILE A O 1
ATOM 5758 N N . ARG A 1 758 ? -43.336 47.040 -34.126 1.00 63.18 758 ARG A N 1
ATOM 5759 C CA . ARG A 1 758 ? -42.752 48.329 -33.751 1.00 65.59 758 ARG A CA 1
ATOM 5760 C C . ARG A 1 758 ? -42.647 48.498 -32.240 1.00 67.56 758 ARG A C 1
ATOM 5761 O O . ARG A 1 758 ? -41.630 48.979 -31.727 1.00 67.22 758 ARG A O 1
ATOM 5769 N N . SER A 1 759 ? -43.712 48.119 -31.535 1.00 69.21 759 SER A N 1
ATOM 5770 C CA . SER A 1 759 ? -43.738 48.227 -30.084 1.00 70.85 759 SER A CA 1
ATOM 5771 C C . SER A 1 759 ? -42.687 47.307 -29.478 1.00 71.31 759 SER A C 1
ATOM 5772 O O . SER A 1 759 ? -41.963 47.706 -28.565 1.00 71.97 759 SER A O 1
ATOM 5775 N N . GLN A 1 760 ? -42.599 46.081 -29.987 1.00 72.08 760 GLN A N 1
ATOM 5776 C CA . GLN A 1 760 ? -41.606 45.142 -29.482 1.00 73.48 760 GLN A CA 1
ATOM 5777 C C . GLN A 1 760 ? -40.215 45.707 -29.725 1.00 73.29 760 GLN A C 1
ATOM 5778 O O . GLN A 1 760 ? -39.487 45.893 -28.730 1.00 73.13 760 GLN A O 1
#

Foldseek 3Di:
DAEEFAEAQDLQLQLLVLLVCVVVVVDDPVSNVVSNLVSLLVQQVLVVLVHDAAEWLNHDLFAQLLQLCLLCQQDPVLVDDDAADDPVSSVVCQPDPPGGDAADDQLALADHGARADAPPGQGDLRHLRQLVRQLSNVVSPGHHAYEHAAPLLSQVRHHHHPPHDPVDDSLVCLVRSLVSVLVSLQSCVVSPAQEYEYENAVQQPDDPVSLVSQQVSQVVCQVSLPRHAYEYEYADEAGDPVSVVSVQPRHSYQEYHAQCVHHVVNVVVLVVDHDDAGAYEYQQAELQFDFDGLLVVSLVVQVVVCVSHVPVRYYYYHRHHNLNWFDFLVPFDPDDPLVSLRTHPSRSSSSSSLSVCVSVVNHPVVVNVSNVVSVVCLVPPVLAPDCLVVVLPPCVVPFQAAPPCALLNLLVLQCVVQVAAFQAFEAFEAAAAPDDDVVVVVVLVVQQVVQLVCCCVQLRRQAYYRRPNVDDDLVVVLVQKRQKDFTDRTWHHSTNSDIDGAIERSHQIAGPDELLVVVLSPVPPGAEAEEALQQNLLRHSYHDPDDSLSRSLSSLQRLLVHVVSNVVSPRQEYEYEHQPLPSNARSPPVCRVVSLVSSLSSRSSNHSPHDSNRAYEYEEDDDCLPPQVSVLSGHQAYEAEDQPDDLVVVLSCVDPHVRSHAYEYANAELVDQAADALVSSLVSVVNVCRDPRVRYYYYHNHHNHPYDCVRCRNNSSSNVSVVVVSVD

InterPro domains:
  IPR002629 Cobalamin-independent methionine synthase MetE, C-terminal/archaeal [PF01717] (432-755)
  IPR002629 Cobalamin-independent methionine synthase MetE, C-terminal/archaeal [cd03311] (433-756)
  IPR006276 Cobalamin-independent methionine synthase [MF_00172] (1-760)
  IPR006276 Cobalamin-independent methionine synthase [PIRSF000382] (2-763)
  IPR006276 Cobalamin-independent methionine synthase [TIGR01371] (6-760)
  IPR013215 Cobalamin-independent methionine synthase MetE, N-terminal [PF08267] (3-315)
  IPR038071 UROD/MetE-like superfamily [G3DSA:3.20.20.210] (5-525)
  IPR038071 UROD/MetE-like superfamily [G3DSA:3.20.20.210] (390-758)
  IPR038071 UROD/MetE-like superfamily [SSF51726] (3-395)
  IPR038071 UROD/MetE-like superfamily [SSF51726] (398-759)

B-factor: mean 44.7, std 12.55, range [16.56, 96.52]

Secondary structure (DSSP, 8-state):
-BB-S-----TT-HHHHHHHHHHHTSS-HHHHHHHHHHHHHHHHH--TT--SB-EES---SS-HHHHHH------GGG---SSS--HHHHH----BTTB----B-TTSS-B-PPPEE-TT--------HHHHHHHHHHHTT---EEEEE-HHHHHHT-EEPTT--TT--GGGGHHHHHHHHHHHHHHHHHHT--EEEEE-GGG----HHHHHHHHHHHHHHTTTTTTSEEEEE--SSPPPHHHHHHHTT-TT--EEEEETTT-TTHHHHHHH---TT-EEEEEEE-SSS-SPP-HHHHHHHHHHHHHHS-SS-EEEEESS-GGGS-S-GGG--SS-HHHHH---HHHHHHHHHHHHHHHTT---HHHHHHHHHHHHHHHH-TTT--THHHHHTTTTSS---SSS--HHHHHHHHHHHS---SS-BB--SB----S----HHHHHHHHHHHHHHHHHHTT--SB---B-TT----HHHHTTSTTEE--SS--EEEETTEEE---EE-S--------HHHH-----------B-HHHHHHTSEE-SSS-HHHHHHHHHHHHHHHHHHHHHHT--EEEEB-TTTTTT--SSGGGHHHHHHHHHHHHHHHHTTS-TTSEEEE---S--TTTHHHHH---SEEEE--SSS-GGGGGGTSSSS---SEEEE--S-TTSSS---HHHHHHHHH---SS-TTTB-B--SS--TTS-HHHHHHHHH--HHHHHHHH-

Sequence (728 aa):
ASHIVGYPRGPKRELKFALESFWDGKSTAEDLQKVSADLRSSIWKQSAAGTKFIPSNTFAHYDQVLDTTALGAVPPRYGYTGGEIGLDVYFSARGNASVPAETKWFDTNYHYIVPELGPEVNFSYASHKAVNEYKEAKALGVDTVPVLVGPVSYLLLSKAAKGVDKSFELLSLLPKILPIYKEVITELKAAGATWIQLDEPVLVDLEGQKLQAFTGAYAELESTLSGLNVLVETYFADIPAEAYKTLTSLKGVTAFGFDLVRGTKTLDLVKAGFPEGKYLFAGVVDGRNIWANDFAASLSTLQALEGIVGKDKLVVSTSCSLLHTAVDLINETKLDDEIKSWAFAAQKVVEVNALAKALAGQKDEALFSANAAALASRRSSPRVTNEGVQKAAAALKGSDHRRATNVSARLDAQQKKLNLPILPTTTIGSFPQTVELREDYVKAIKEEIKKVVDLQEELDIDVLVHGEPERNDVEYFGEQLSGFAFTANGWVQSYGSRCVKPPVIYGDVSRPKATVFWSAAQSTSRPKGLTGPVTILNWSFVRNDQPRHETCYQIALAIKDEVEDLEKGGIGVIQIDEAALREGLPLRKSEHAFYLDWAVHSFRITNCGVQDSTQIHTHCYSHFNDIIHSIIDDADVITIENSRSDEKLLSVFREGVKYGAGIGPGVYDIHSPRIPSSEEIADRVNKLAVLEQNILWVNPDCGLKTRKYTEVKPALKNVDAAKLIRSQ

Radius of gyration: 27.28 Å; Cα contacts (8 Å, |Δi|>4): 1367; chains: 1; bounding box: 55×67×82 Å

Solvent-accessible surface area: 30021 Å² total

Organism: Arabidopsis thaliana (NCBI:txid3702)

GO terms:
  GO:0008270 zinc ion binding (F, IDA)
  GO:0003729 mRNA binding (F, IDA)
  GO:0005777 peroxisome (C, IDA)
  GO:0005829 cytosol (C, IDA)
  GO:0008705 methionine synthase activity (F, IDA)
  GO:0010043 response to zinc ion (P, IEP)
  GO:0071265 L-methionine biosynthetic process (P, IDA)
  GO:0005507 copper ion binding (F, HDA)
  GO:0048046 apoplast (C, HDA)
  GO:0000325 plant-type vacuole (C, HDA)
  GO:0005777 peroxisome (C, HDA)
  GO:0005829 cytosol (C, HDA)
  GO:0005886 plasma membrane (C, HDA)
  GO:0009506 plasmodesma (C, HDA)
  GO:0009507 chloroplast (C, HDA)
  GO:0009570 chloroplast stroma (C, HDA)
  GO:0006346 DNA methylation-dependent constitutive heterochromatin formation (P, IMP)
  GO:0005515 protein binding (F, IPI)
  GO:0003871 5-methyltetrahydropteroyltriglutamate-homocysteine S-methyltransferase activity (F, IDA)
  GO:0071266 'de novo' L-methionine biosynthetic process (P, IDA)

Nearest PDB structures (foldseek):
  3ppc-assembly1_A  TM=9.188E-01  e=3.810E-69  Candida albicans
  3l7r-assembly1_A  TM=9.288E-01  e=7.317E-67  Streptococcus mutans UA159
  2nq5-assembly1_A  TM=9.284E-01  e=8.837E-65  Streptococcus mutans
  3bq5-assembly1_A  TM=9.280E-01  e=2.394E-63  Thermotoga maritima
  3bq5-assembly2_B  TM=9.159E-01  e=4.008E-63  Thermotoga maritima

CATH classification: 3.20.20.210 (+1 more: 3.20.20.210)